Protein AF-0000000086639470 (afdb_homodimer)

Secondary structure (DSSP, 8-state):
----------------------------------TT-S------HHHHHHHHHHHHHHHH----HHHHHH--SHHHHHHHHHHHHHS--S--TTTHHHHHHHHHHHHHHHHT-SSGGGSHHHHHHHHHHHHHHHHHHHHHHHHHHHHHHHHHHHHHHHT--EEEEE-----S----TTS----EEEEE-HHHHHHHHHHHHHHHHH--TT-GGGSHHHHHHHHHHHHHHHHHS---TT--HHHHS-TTSTTS--HHHHHHHHHHHHHHHHHHHH-/----------------------------------TT-S------HHHHHHHHHHHHHHHH----HHHHHH--SHHHHHHHHHHHHHS--S--TTTHHHHHHHHHHHHHHHHT-SSGGGSHHHHHHHHHHHHHHHHHHHHHHHHHHHHHHHHHHHHHHHT--EEEEEP----S----TTS----EEEEE-HHHHHHHHHHHHHHHHH--TT-GGGSHHHHHHHHHHHHHHHHHS---TT--HHHHS-TTSTTS--HHHHHHHHHHHHHHHHHHHH-

Nearest PDB structures (foldseek):
  8ii8-assembly1_A  TM=3.209E-01  e=5.854E-01  Pleurotus salmoneostramineus
  6xr2-assembly2_E  TM=2.279E-01  e=2.653E+00  synthetic construct
  8ii8-assembly1_A  TM=3.207E-01  e=3.073E-01  Pleurotus salmoneostramineus
  7fil-assembly1_A  TM=3.305E-01  e=1.904E+00  Xenopus laevis
  6xr2-assembly2_E  TM=2.281E-01  e=1.635E+00  synthetic construct

Radius of gyration: 34.67 Å; Cα contacts (8 Å, |Δi|>4): 548; chains: 2; bounding box: 100×142×97 Å

Sequence (550 aa):
MLSPTASNKSSATVRARASCEPCNSRAVGESEYSLHGASDATIPPYLADFESYMQAQTQSDILTQTDINHSCACLSILYLLLNRLGVRSELVVPNDLAILRNTFERAKDVLDCPKCPLRFASVLQNATILGTLCVCISESYVRFIKAVDAKTLEAADKGAKLKVALNPLHGDSHSDPVNETLSVPIEVSSEQWKSLMYNAVKSEIFGVEGCRDKSFISFIERLEDRQKRWHTLPTAPDCPSTYQSACSSSDELPLCLTITKAARKVLDPIVSTLDMLSPTASNKSSATVRARASCEPCNSRAVGESEYSLHGASDATIPPYLADFESYMQAQTQSDILTQTDINHSCACLSILYLLLNRLGVRSELVVPNDLAILRNTFERAKDVLDCPKCPLRFASVLQNATILGTLCVCISESYVRFIKAVDAKTLEAADKGAKLKVALNPLHGDSHSDPVNETLSVPIEVSSEQWKSLMYNAVKSEIFGVEGCRDKSFISFIERLEDRQKRWHTLPTAPDCPSTYQSACSSSDELPLCLTITKAARKVLDPIVSTLD

pLDDT: mean 72.41, std 25.99, range [17.73, 98.19]

Foldseek 3Di:
DDDDDPDDDDDPDDDPPPPPPDPPPPPPPPPPPPPPPPDDPPPPPVVVVCVVVVVVVVPPDPDDPVNVVLDDCLLVLLVVLVVVLVVDPDDDPPVCLVSLLVSLVSLVCLLPDPRQLQADVSVVSSLLSVLVSLLSSLLVLVRNLVVLVVVLVVCVVVVHWDKDWDFDPPDPDPDDPPPPSRGDIDTDHSVVSSLVRLVSSVCQAQNDPPGRCSHSVVSLVSSVVVVLVCQVPRNHPPDDPVSVPHVPVVPDDDPSVVSSVSSVVSNVVCVVVSD/DDDDDDDPPPCPPDDPPPPPPDPPPPPPPPPPPPPPPPDCPPPPPVVVVCVVVVVVVVPPDPDDPVNVVLDDCLLVLLVVLVVVLVVDPDDDPPVCLVSLLVSLVSNVCLLPDPRQLQADVSVVSSLQSVLVSLLSSLLVLVRNLVVLVVVLVVCVVVVHWDKDWDFDPPDPDPDDPPPPSRGDIDTDHSVVSSLVSLVSSVCQAQNDPPGRCSHSVVSLVSSVVVVLVCQVPRNHPPDDPVSVPGVPVVPDDDPSVVSSVSSVVSNVVCVVVSD

Structure (mmCIF, N/CA/C/O backbone):
data_AF-0000000086639470-model_v1
#
loop_
_entity.id
_entity.type
_entity.pdbx_description
1 polymer 'Uncharacterized protein'
#
loop_
_atom_site.group_PDB
_atom_site.id
_atom_site.type_symbol
_atom_site.label_atom_id
_atom_site.label_alt_id
_atom_site.label_comp_id
_atom_site.label_asym_id
_atom_site.label_entity_id
_atom_site.label_seq_id
_atom_site.pdbx_PDB_ins_code
_atom_site.Cartn_x
_atom_site.Cartn_y
_atom_site.Cartn_z
_atom_site.occupancy
_atom_site.B_iso_or_equiv
_atom_site.auth_seq_id
_atom_site.auth_comp_id
_atom_site.auth_asym_id
_atom_site.auth_atom_id
_atom_site.pdbx_PDB_model_num
ATOM 1 N N . MET A 1 1 ? -27.828 -102.5 34.406 1 19.02 1 MET A N 1
ATOM 2 C CA . MET A 1 1 ? -28.141 -102.438 35.844 1 19.02 1 MET A CA 1
ATOM 3 C C . MET A 1 1 ? -28.484 -101 36.25 1 19.02 1 MET A C 1
ATOM 5 O O . MET A 1 1 ? -28.172 -100.062 35.531 1 19.02 1 MET A O 1
ATOM 9 N N . LEU A 1 2 ? -28.141 -100.5 37.5 1 18.84 2 LEU A N 1
ATOM 10 C CA . LEU A 1 2 ? -28.844 -99.688 38.5 1 18.84 2 LEU A CA 1
ATOM 11 C C . LEU A 1 2 ? -28.656 -98.25 38.281 1 18.84 2 LEU A C 1
ATOM 13 O O . LEU A 1 2 ? -29.625 -97.438 38.219 1 18.84 2 LEU A O 1
ATOM 17 N N . SER A 1 3 ? -27.703 -97.438 39.031 1 18.77 3 SER A N 1
ATOM 18 C CA . SER A 1 3 ? -28.031 -96.688 40.219 1 18.77 3 SER A CA 1
ATOM 19 C C . SER A 1 3 ? -28.078 -95.188 39.906 1 18.77 3 SER A C 1
ATOM 21 O O . SER A 1 3 ? -27.828 -94.75 38.781 1 18.77 3 SER A O 1
ATOM 23 N N . PRO A 1 4 ? -27.25 -94.25 40.688 1 20.06 4 PRO A N 1
ATOM 24 C CA . PRO A 1 4 ? -27.609 -93.25 41.688 1 20.06 4 PRO A CA 1
ATOM 25 C C . PRO A 1 4 ? -27.703 -91.812 41.094 1 20.06 4 PRO A C 1
ATOM 27 O O . PRO A 1 4 ? -27.281 -91.625 39.938 1 20.06 4 PRO A O 1
ATOM 30 N N . THR A 1 5 ? -27.266 -90.688 41.969 1 20.83 5 THR A N 1
ATOM 31 C CA . THR A 1 5 ? -27.719 -89.562 42.781 1 20.83 5 THR A CA 1
ATOM 32 C C . THR A 1 5 ? -27.219 -88.25 42.188 1 20.83 5 THR A C 1
ATOM 34 O O . THR A 1 5 ? -26.016 -87.938 42.188 1 20.83 5 THR A O 1
ATOM 37 N N . ALA A 1 6 ? -27.703 -87.5 41.156 1 25.39 6 ALA A N 1
ATOM 38 C CA . ALA A 1 6 ? -27.234 -86.375 40.312 1 25.39 6 ALA A CA 1
ATOM 39 C C . ALA A 1 6 ? -27.312 -85.062 41.062 1 25.39 6 ALA A C 1
ATOM 41 O O . ALA A 1 6 ? -28.391 -84.5 41.156 1 25.39 6 ALA A O 1
ATOM 42 N N . SER A 1 7 ? -26.469 -84.875 42.188 1 19.2 7 SER A N 1
ATOM 43 C CA . SER A 1 7 ? -26.656 -83.875 43.25 1 19.2 7 SER A CA 1
ATOM 44 C C . SER A 1 7 ? -26.688 -82.5 42.688 1 19.2 7 SER A C 1
ATOM 46 O O . SER A 1 7 ? -26.328 -82.25 41.531 1 19.2 7 SER A O 1
ATOM 48 N N . ASN A 1 8 ? -26.234 -81.312 43.531 1 18.75 8 ASN A N 1
ATOM 49 C CA . ASN A 1 8 ? -26.75 -80.25 44.312 1 18.75 8 ASN A CA 1
ATOM 50 C C . ASN A 1 8 ? -26.266 -78.875 43.781 1 18.75 8 ASN A C 1
ATOM 52 O O . ASN A 1 8 ? -26.578 -77.812 44.375 1 18.75 8 ASN A O 1
ATOM 56 N N . LYS A 1 9 ? -25.344 -78.625 42.812 1 21.75 9 LYS A N 1
ATOM 57 C CA . LYS A 1 9 ? -24.359 -77.562 43.094 1 21.75 9 LYS A CA 1
ATOM 58 C C . LYS A 1 9 ? -24.953 -76.188 42.969 1 21.75 9 LYS A C 1
ATOM 60 O O . LYS A 1 9 ? -25.406 -75.812 41.875 1 21.75 9 LYS A O 1
ATOM 65 N N . SER A 1 10 ? -25.406 -75.438 44.062 1 19.67 10 SER A N 1
ATOM 66 C CA . SER A 1 10 ? -26.281 -74.312 44.406 1 19.67 10 SER A CA 1
ATOM 67 C C . SER A 1 10 ? -25.703 -73 43.906 1 19.67 10 SER A C 1
ATOM 69 O O . SER A 1 10 ? -26.422 -72.188 43.312 1 19.67 10 SER A O 1
ATOM 71 N N . SER A 1 11 ? -24.516 -72.375 44.438 1 19.47 11 SER A N 1
ATOM 72 C CA . SER A 1 11 ? -24.547 -71.125 45.219 1 19.47 11 SER A CA 1
ATOM 73 C C . SER A 1 11 ? -24.375 -69.938 44.375 1 19.47 11 SER A C 1
ATOM 75 O O . SER A 1 11 ? -23.312 -69.688 43.75 1 19.47 11 SER A O 1
ATOM 77 N N . ALA A 1 12 ? -25.312 -69.188 43.688 1 23.19 12 ALA A N 1
ATOM 78 C CA . ALA A 1 12 ? -25.297 -68.125 42.688 1 23.19 12 ALA A CA 1
ATOM 79 C C . ALA A 1 12 ? -24.969 -66.812 43.312 1 23.19 12 ALA A C 1
ATOM 81 O O . ALA A 1 12 ? -25.766 -65.875 43.219 1 23.19 12 ALA A O 1
ATOM 82 N N . THR A 1 13 ? -23.922 -66.75 44.344 1 20.25 13 THR A N 1
ATOM 83 C CA . THR A 1 13 ? -23.844 -65.625 45.25 1 20.25 13 THR A CA 1
ATOM 84 C C . THR A 1 13 ? -23.828 -64.312 44.469 1 20.25 13 THR A C 1
ATOM 86 O O . THR A 1 13 ? -23.453 -64.312 43.281 1 20.25 13 THR A O 1
ATOM 89 N N . VAL A 1 14 ? -23.844 -63.031 45.188 1 20.3 14 VAL A N 1
ATOM 90 C CA . VAL A 1 14 ? -24.344 -61.688 45.5 1 20.3 14 VAL A CA 1
ATOM 91 C C . VAL A 1 14 ? -23.5 -60.656 44.75 1 20.3 14 VAL A C 1
ATOM 93 O O . VAL A 1 14 ? -22.297 -60.844 44.594 1 20.3 14 VAL A O 1
ATOM 96 N N . ARG A 1 15 ? -24.172 -59.594 44.188 1 21.45 15 ARG A N 1
ATOM 97 C CA . ARG A 1 15 ? -24.109 -58.406 43.344 1 21.45 15 ARG A CA 1
ATOM 98 C C . ARG A 1 15 ? -23.172 -57.344 43.906 1 21.45 15 ARG A C 1
ATOM 100 O O . ARG A 1 15 ? -23.469 -56.75 44.938 1 21.45 15 ARG A O 1
ATOM 107 N N . ALA A 1 16 ? -21.828 -57.625 43.969 1 20.88 16 ALA A N 1
ATOM 108 C CA . ALA A 1 16 ? -20.828 -56.812 44.656 1 20.88 16 ALA A CA 1
ATOM 109 C C . ALA A 1 16 ? -20.891 -55.344 44.188 1 20.88 16 ALA A C 1
ATOM 111 O O . ALA A 1 16 ? -20.922 -55.062 42.969 1 20.88 16 ALA A O 1
ATOM 112 N N . ARG A 1 17 ? -21.484 -54.469 45.031 1 21.55 17 ARG A N 1
ATOM 113 C CA . ARG A 1 17 ? -21.703 -53.031 45.062 1 21.55 17 ARG A CA 1
ATOM 114 C C . ARG A 1 17 ? -20.391 -52.281 44.875 1 21.55 17 ARG A C 1
ATOM 116 O O . ARG A 1 17 ? -19.5 -52.312 45.719 1 21.55 17 ARG A O 1
ATOM 123 N N . ALA A 1 18 ? -19.797 -52.219 43.625 1 21.33 18 ALA A N 1
ATOM 124 C CA . ALA A 1 18 ? -18.469 -51.656 43.344 1 21.33 18 ALA A CA 1
ATOM 125 C C . ALA A 1 18 ? -18.375 -50.219 43.812 1 21.33 18 ALA A C 1
ATOM 127 O O . ALA A 1 18 ? -19.219 -49.375 43.438 1 21.33 18 ALA A O 1
ATOM 128 N N . SER A 1 19 ? -17.969 -50 45.094 1 19.73 19 SER A N 1
ATOM 129 C CA . SER A 1 19 ? -17.734 -48.75 45.812 1 19.73 19 SER A CA 1
ATOM 130 C C . SER A 1 19 ? -16.891 -47.781 45 1 19.73 19 SER A C 1
ATOM 132 O O . SER A 1 19 ? -15.805 -48.156 44.5 1 19.73 19 SER A O 1
ATOM 134 N N . CYS A 1 20 ? -17.5 -46.781 44.312 1 22.03 20 CYS A N 1
ATOM 135 C CA . CYS A 1 20 ? -17.016 -45.719 43.438 1 22.03 20 CYS A CA 1
ATOM 136 C C . CYS A 1 20 ? -16 -44.844 44.156 1 22.03 20 CYS A C 1
ATOM 138 O O . CYS A 1 20 ? -16.359 -44.094 45.094 1 22.03 20 CYS A O 1
ATOM 140 N N . GLU A 1 21 ? -14.883 -45.438 44.625 1 22.52 21 GLU A N 1
ATOM 141 C CA . GLU A 1 21 ? -13.961 -44.625 45.406 1 22.52 21 GLU A CA 1
ATOM 142 C C . GLU A 1 21 ? -13.688 -43.281 44.719 1 22.52 21 GLU A C 1
ATOM 144 O O . GLU A 1 21 ? -13.664 -43.188 43.5 1 22.52 21 GLU A O 1
ATOM 149 N N . PRO A 1 22 ? -13.844 -42.188 45.531 1 22.33 22 PRO A N 1
ATOM 150 C CA . PRO A 1 22 ? -13.758 -40.75 45.188 1 22.33 22 PRO A CA 1
ATOM 151 C C . PRO A 1 22 ? -12.445 -40.406 44.5 1 22.33 22 PRO A C 1
ATOM 153 O O . PRO A 1 22 ? -11.391 -40.969 44.812 1 22.33 22 PRO A O 1
ATOM 156 N N . CYS A 1 23 ? -12.43 -40.188 43.188 1 22.45 23 CYS A N 1
ATOM 157 C CA . CYS A 1 23 ? -11.344 -39.844 42.281 1 22.45 23 CYS A CA 1
ATOM 158 C C . CYS A 1 23 ? -10.5 -38.719 42.875 1 22.45 23 CYS A C 1
ATOM 160 O O . CYS A 1 23 ? -11.023 -37.656 43.219 1 22.45 23 CYS A O 1
ATOM 162 N N . ASN A 1 24 ? -9.547 -39.062 43.75 1 20.55 24 ASN A N 1
ATOM 163 C CA . ASN A 1 24 ? -8.586 -38.156 44.344 1 20.55 24 ASN A CA 1
ATOM 164 C C . ASN A 1 24 ? -8.109 -37.094 43.375 1 20.55 24 ASN A C 1
ATOM 166 O O . ASN A 1 24 ? -7.824 -37.406 42.219 1 20.55 24 ASN A O 1
ATOM 170 N N . SER A 1 25 ? -8.492 -35.875 43.656 1 23.14 25 SER A N 1
ATOM 171 C CA . SER A 1 25 ? -8.172 -34.594 43.031 1 23.14 25 SER A CA 1
ATOM 172 C C . SER A 1 25 ? -6.672 -34.438 42.844 1 23.14 25 SER A C 1
ATOM 174 O O . SER A 1 25 ? -5.934 -34.219 43.781 1 23.14 25 SER A O 1
ATOM 176 N N . ARG A 1 26 ? -6.062 -35.344 42.094 1 23.17 26 ARG A N 1
ATOM 177 C CA . ARG A 1 26 ? -4.633 -35.156 41.875 1 23.17 26 ARG A CA 1
ATOM 178 C C . ARG A 1 26 ? -4.32 -33.688 41.594 1 23.17 26 ARG A C 1
ATOM 180 O O . ARG A 1 26 ? -4.969 -33.062 40.781 1 23.17 26 ARG A O 1
ATOM 187 N N . ALA A 1 27 ? -3.797 -33.094 42.625 1 23.27 27 ALA A N 1
ATOM 188 C CA . ALA A 1 27 ? -3.232 -31.734 42.625 1 23.27 27 ALA A CA 1
ATOM 189 C C . ALA A 1 27 ? -2.387 -31.516 41.375 1 23.27 27 ALA A C 1
ATOM 191 O O . ALA A 1 27 ? -1.388 -32.188 41.156 1 23.27 27 ALA A O 1
ATOM 192 N N . VAL A 1 28 ? -3.031 -31.281 40.25 1 26.97 28 VAL A N 1
ATOM 193 C CA . VAL A 1 28 ? -2.32 -30.875 39.062 1 26.97 28 VAL A CA 1
ATOM 194 C C . VAL A 1 28 ? -1.25 -29.844 39.406 1 26.97 28 VAL A C 1
ATOM 196 O O . VAL A 1 28 ? -1.562 -28.766 39.906 1 26.97 28 VAL A O 1
ATOM 199 N N . GLY A 1 29 ? -0.148 -30.391 39.938 1 22.61 29 GLY A N 1
ATOM 200 C CA . GLY A 1 29 ? 0.995 -29.531 40.188 1 22.61 29 GLY A CA 1
ATOM 201 C C . GLY A 1 29 ? 1.18 -28.469 39.094 1 22.61 29 GLY A C 1
ATOM 202 O O . GLY A 1 29 ? 0.869 -28.719 37.938 1 22.61 29 GLY A O 1
ATOM 203 N N . GLU A 1 30 ? 1.097 -27.266 39.531 1 27.47 30 GLU A N 1
ATOM 204 C CA . GLU A 1 30 ? 1.375 -26.016 38.812 1 27.47 30 GLU A CA 1
ATOM 205 C C . GLU A 1 30 ? 2.709 -26.094 38.062 1 27.47 30 GLU A C 1
ATOM 207 O O . GLU A 1 30 ? 3.771 -26.062 38.688 1 27.47 30 GLU A O 1
ATOM 212 N N . SER A 1 31 ? 2.83 -27.219 37.219 1 25.77 31 SER A N 1
ATOM 213 C CA . SER A 1 31 ? 4.074 -27.094 36.469 1 25.77 31 SER A CA 1
ATOM 214 C C . SER A 1 31 ? 4.254 -25.672 35.906 1 25.77 31 SER A C 1
ATOM 216 O O . SER A 1 31 ? 3.361 -25.156 35.25 1 25.77 31 SER A O 1
ATOM 218 N N . GLU A 1 32 ? 4.934 -24.938 36.688 1 27.36 32 GLU A N 1
ATOM 219 C CA . GLU A 1 32 ? 5.52 -23.703 36.156 1 27.36 32 GLU A CA 1
ATOM 220 C C . GLU A 1 32 ? 6.07 -23.891 34.75 1 27.36 32 GLU A C 1
ATOM 222 O O . GLU A 1 32 ? 7 -24.672 34.531 1 27.36 32 GLU A O 1
ATOM 227 N N . TYR A 1 33 ? 5.133 -24.109 33.75 1 25.62 33 TYR A N 1
ATOM 228 C CA . TYR A 1 33 ? 5.602 -23.938 32.375 1 25.62 33 TYR A CA 1
ATOM 229 C C . TYR A 1 33 ? 6.668 -22.844 32.281 1 25.62 33 TYR A C 1
ATOM 231 O O . TYR A 1 33 ? 6.363 -21.656 32.438 1 25.62 33 TYR A O 1
ATOM 239 N N . SER A 1 34 ? 7.758 -23.109 32.875 1 26.94 34 SER A N 1
ATOM 240 C CA . SER A 1 34 ? 8.93 -22.297 32.562 1 26.94 34 SER A CA 1
ATOM 241 C C . SER A 1 34 ? 9.055 -22.031 31.078 1 26.94 34 SER A C 1
ATOM 243 O O . SER A 1 34 ? 9.273 -22.969 30.297 1 26.94 34 SER A O 1
ATOM 245 N N . LEU A 1 35 ? 8.336 -21.078 30.562 1 27.41 35 LEU A N 1
ATOM 246 C CA . LEU A 1 35 ? 8.516 -20.359 29.297 1 27.41 35 LEU A CA 1
ATOM 247 C C . LEU A 1 35 ? 9.984 -20.328 28.891 1 27.41 35 LEU A C 1
ATOM 249 O O . LEU A 1 35 ? 10.359 -19.609 27.969 1 27.41 35 LEU A O 1
ATOM 253 N N . HIS A 1 36 ? 10.961 -20.844 29.641 1 29.03 36 HIS A N 1
ATOM 254 C CA . HIS A 1 36 ? 12.367 -20.719 29.281 1 29.03 36 HIS A CA 1
ATOM 255 C C . HIS A 1 36 ? 12.695 -21.531 28.031 1 29.03 36 HIS A C 1
ATOM 257 O O . HIS A 1 36 ? 13.742 -21.344 27.422 1 29.03 36 HIS A O 1
ATOM 263 N N . GLY A 1 37 ? 12.289 -22.781 27.938 1 28.55 37 GLY A N 1
ATOM 264 C CA . GLY A 1 37 ? 12.984 -23.734 27.094 1 28.55 37 GLY A CA 1
ATOM 265 C C . GLY A 1 37 ? 12.766 -23.484 25.609 1 28.55 37 GLY A C 1
ATOM 266 O O . GLY A 1 37 ? 13.234 -24.25 24.766 1 28.55 37 GLY A O 1
ATOM 267 N N . ALA A 1 38 ? 11.508 -23.266 25.281 1 30.38 38 ALA A N 1
ATOM 268 C CA . ALA A 1 38 ? 11.43 -23.266 23.812 1 30.38 38 ALA A CA 1
ATOM 269 C C . ALA A 1 38 ? 12.477 -22.328 23.219 1 30.38 38 ALA A C 1
ATOM 271 O O . ALA A 1 38 ? 12.516 -21.141 23.516 1 30.38 38 ALA A O 1
ATOM 272 N N . SER A 1 39 ? 13.523 -22.766 22.625 1 31.55 39 SER A N 1
ATOM 273 C CA . SER A 1 39 ? 14.758 -22.344 21.969 1 31.55 39 SER A CA 1
ATOM 274 C C . SER A 1 39 ? 14.539 -21.062 21.156 1 31.55 39 SER A C 1
ATOM 276 O O . SER A 1 39 ? 13.391 -20.672 20.906 1 31.55 39 SER A O 1
ATOM 278 N N . ASP A 1 40 ? 15.609 -20.656 20.328 1 33.44 40 ASP A N 1
ATOM 279 C CA . ASP A 1 40 ? 16.109 -19.625 19.438 1 33.44 40 ASP A CA 1
ATOM 280 C C . ASP A 1 40 ? 15.18 -19.438 18.234 1 33.44 40 ASP A C 1
ATOM 282 O O . ASP A 1 40 ? 15.508 -19.828 17.109 1 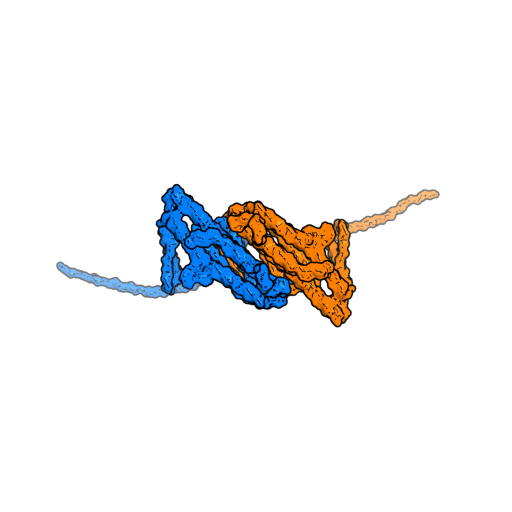33.44 40 ASP A O 1
ATOM 286 N N . ALA A 1 41 ? 14.133 -19.906 18.203 1 38.06 41 ALA A N 1
ATOM 287 C CA . ALA A 1 41 ? 13.391 -19.688 16.969 1 38.06 41 ALA A CA 1
ATOM 288 C C . ALA A 1 41 ? 13.484 -18.234 16.516 1 38.06 41 ALA A C 1
ATOM 290 O O . ALA A 1 41 ? 13.094 -17.328 17.25 1 38.06 41 ALA A O 1
ATOM 291 N N . THR A 1 42 ? 14.445 -17.812 15.688 1 42.78 42 THR A N 1
ATOM 292 C CA . THR A 1 42 ? 14.781 -16.562 15.023 1 42.78 42 THR A CA 1
ATOM 293 C C . THR A 1 42 ? 13.508 -15.828 14.586 1 42.78 42 THR A C 1
ATOM 295 O O . THR A 1 42 ? 12.711 -16.359 13.82 1 42.78 42 THR A O 1
ATOM 298 N N . ILE A 1 43 ? 12.969 -15.227 15.477 1 49.5 43 ILE A N 1
ATOM 299 C CA . ILE A 1 43 ? 11.891 -14.32 15.094 1 49.5 43 ILE A CA 1
ATOM 300 C C . ILE A 1 43 ? 12.172 -13.75 13.703 1 49.5 43 ILE A C 1
ATOM 302 O O . ILE A 1 43 ? 13.234 -13.164 13.469 1 49.5 43 ILE A O 1
ATOM 306 N N . PRO A 1 44 ? 11.32 -14.188 12.875 1 53.09 44 PRO A N 1
ATOM 307 C CA . PRO A 1 44 ? 11.609 -13.57 11.578 1 53.09 44 PRO A CA 1
ATOM 308 C C . PRO A 1 44 ? 11.828 -12.062 11.68 1 53.09 44 PRO A C 1
ATOM 310 O O . PRO A 1 44 ? 11.211 -11.398 12.516 1 53.09 44 PRO A O 1
ATOM 313 N N . PRO A 1 45 ? 12.836 -11.555 11.156 1 53.09 45 PRO A N 1
ATOM 314 C CA . PRO A 1 45 ? 13.203 -10.141 11.266 1 53.09 45 PRO A CA 1
ATOM 315 C C . PRO A 1 45 ? 12 -9.211 11.164 1 53.09 45 PRO A C 1
ATOM 317 O O . PRO A 1 45 ? 11.945 -8.188 11.859 1 53.09 45 PRO A O 1
ATOM 320 N N . TYR A 1 46 ? 11.016 -9.617 10.414 1 53.81 46 TYR A N 1
ATOM 321 C CA . TYR A 1 46 ? 9.875 -8.719 10.25 1 53.81 46 TYR A CA 1
ATOM 322 C C . TYR A 1 46 ? 9.062 -8.625 11.531 1 53.81 46 TYR A C 1
ATOM 324 O O . TYR A 1 46 ? 8.477 -7.582 11.828 1 53.81 46 TYR A O 1
ATOM 332 N N . LEU A 1 47 ? 9.023 -9.695 12.328 1 55.69 47 LEU A N 1
ATOM 333 C CA . LEU A 1 47 ? 8.273 -9.664 13.586 1 55.69 47 LEU A CA 1
ATOM 334 C C . LEU A 1 47 ? 9.078 -8.961 14.672 1 55.69 47 LEU A C 1
ATOM 336 O O . LEU A 1 47 ? 8.508 -8.234 15.492 1 55.69 47 LEU A O 1
ATOM 340 N N . ALA A 1 48 ? 10.289 -9.227 14.711 1 52.59 48 ALA A N 1
ATOM 341 C CA . ALA A 1 48 ? 11.148 -8.586 15.703 1 52.59 48 ALA A CA 1
ATOM 342 C C . ALA A 1 48 ? 11.125 -7.066 15.547 1 52.59 48 ALA A C 1
ATOM 344 O O . ALA A 1 48 ? 11.07 -6.34 16.547 1 52.59 48 ALA A O 1
ATOM 345 N N . ASP A 1 49 ? 11.156 -6.691 14.383 1 51.47 49 ASP A N 1
ATOM 346 C CA . ASP A 1 49 ? 11.141 -5.262 14.094 1 51.47 49 ASP A CA 1
ATOM 347 C C . ASP A 1 49 ? 9.781 -4.648 14.414 1 51.47 49 ASP A C 1
ATOM 349 O O . ASP A 1 49 ? 9.703 -3.549 14.969 1 51.47 49 ASP A O 1
ATOM 353 N N . PHE A 1 50 ? 8.789 -5.441 14.203 1 54.69 50 PHE A N 1
ATOM 354 C CA . PHE A 1 50 ? 7.449 -4.961 14.531 1 54.69 50 PHE A CA 1
ATOM 355 C C . PHE A 1 50 ? 7.309 -4.734 16.031 1 54.69 50 PHE A C 1
ATOM 357 O O . PHE A 1 50 ? 6.789 -3.703 16.453 1 54.69 50 PHE A O 1
ATOM 364 N N . GLU A 1 51 ? 7.742 -5.727 16.781 1 52.19 51 GLU A N 1
ATOM 365 C CA . GLU A 1 51 ? 7.652 -5.605 18.234 1 52.19 51 GLU A CA 1
ATOM 366 C C . GLU A 1 51 ? 8.461 -4.41 18.734 1 52.19 51 GLU A C 1
ATOM 368 O O . GLU A 1 51 ? 8 -3.664 19.609 1 52.19 51 GLU A O 1
ATOM 373 N N . SER A 1 52 ? 9.555 -4.273 18.281 1 51.53 52 SER A N 1
ATOM 374 C CA . SER A 1 52 ? 10.406 -3.164 18.688 1 51.53 52 SER A CA 1
ATOM 375 C C . SER A 1 52 ? 9.812 -1.821 18.297 1 51.53 52 SER A C 1
ATOM 377 O O . SER A 1 52 ? 9.812 -0.873 19.078 1 51.53 52 SER A O 1
ATOM 379 N N . TYR A 1 53 ? 9.383 -1.86 17.156 1 49.66 53 TYR A N 1
ATOM 380 C CA . TYR A 1 53 ? 8.828 -0.607 16.656 1 49.66 53 TYR A CA 1
ATOM 381 C C . TYR A 1 53 ? 7.492 -0.299 17.312 1 49.66 53 TYR A C 1
ATOM 383 O O . TYR A 1 53 ? 7.207 0.855 17.656 1 49.66 53 TYR A O 1
ATOM 391 N N . MET A 1 54 ? 6.68 -1.374 17.406 1 52.75 54 MET A N 1
ATOM 392 C CA . MET A 1 54 ? 5.422 -1.173 18.125 1 52.75 54 MET A CA 1
ATOM 393 C C . MET A 1 54 ? 5.672 -0.607 19.516 1 52.75 54 MET A C 1
ATOM 395 O O . MET A 1 54 ? 4.93 0.257 19.984 1 52.75 54 MET A O 1
ATOM 399 N N . GLN A 1 55 ? 6.59 -1.071 20.141 1 48.94 55 GLN A N 1
ATOM 400 C CA . GLN A 1 55 ? 6.934 -0.557 21.453 1 48.94 55 GLN A CA 1
ATOM 401 C C . GLN A 1 55 ? 7.328 0.915 21.391 1 48.94 55 GLN A C 1
ATOM 403 O O . GLN A 1 55 ? 6.965 1.703 22.266 1 48.94 55 GLN A O 1
ATOM 408 N N . ALA A 1 56 ? 8.008 1.287 20.453 1 47.78 56 ALA A N 1
ATOM 409 C CA . ALA A 1 56 ? 8.469 2.666 20.312 1 47.78 56 ALA A CA 1
ATOM 410 C C . ALA A 1 56 ? 7.312 3.6 19.953 1 47.78 56 ALA A C 1
ATOM 412 O O . ALA A 1 56 ? 7.273 4.746 20.406 1 47.78 56 ALA A O 1
ATOM 413 N N . GLN A 1 57 ? 6.449 3.143 19.078 1 49.97 57 GLN A N 1
ATOM 414 C CA . GLN A 1 57 ? 5.309 3.965 18.672 1 49.97 57 GLN A CA 1
ATOM 415 C C . GLN A 1 57 ? 4.355 4.184 19.844 1 49.97 57 GLN A C 1
ATOM 417 O O . GLN A 1 57 ? 3.734 5.242 19.953 1 49.97 57 GLN A O 1
ATOM 422 N N . THR A 1 58 ? 4.031 3.135 20.625 1 46.38 58 THR A N 1
ATOM 423 C CA . THR A 1 58 ? 3.098 3.252 21.75 1 46.38 58 THR A CA 1
ATOM 424 C C . THR A 1 58 ? 3.502 4.398 22.672 1 46.38 58 THR A C 1
ATOM 426 O O . THR A 1 58 ? 2.645 5.039 23.281 1 46.38 58 THR A O 1
ATOM 429 N N . GLN A 1 59 ? 4.652 4.578 22.922 1 43.12 59 GLN A N 1
ATOM 430 C CA . GLN A 1 59 ? 4.961 5.574 23.938 1 43.12 59 GLN A CA 1
ATOM 431 C C . GLN A 1 59 ? 4.539 6.969 23.5 1 43.12 59 GLN A C 1
ATOM 433 O O . GLN A 1 59 ? 4.098 7.781 24.312 1 43.12 59 GLN A O 1
ATOM 438 N N . SER A 1 60 ? 4.828 7.332 22.359 1 45.81 60 SER A N 1
ATOM 439 C CA . SER A 1 60 ? 4.711 8.758 22.078 1 45.81 60 SER A CA 1
ATOM 440 C C . SER A 1 60 ? 3.324 9.102 21.531 1 45.81 60 SER A C 1
ATOM 442 O O . SER A 1 60 ? 2.928 10.266 21.531 1 45.81 60 SER A O 1
ATOM 444 N N . ASP A 1 61 ? 2.672 8.148 20.797 1 52.62 61 ASP A N 1
ATOM 445 C CA . ASP A 1 61 ? 1.489 8.664 20.094 1 52.62 61 ASP A CA 1
ATOM 446 C C . ASP A 1 61 ? 0.232 8.453 20.938 1 52.62 61 ASP A C 1
ATOM 448 O O . ASP A 1 61 ? -0.219 7.324 21.125 1 52.62 61 ASP A O 1
ATOM 452 N N . ILE A 1 62 ? -0.031 9.219 21.875 1 52.66 62 ILE A N 1
ATOM 453 C CA . ILE A 1 62 ? -1.281 9.242 22.625 1 52.66 62 ILE A CA 1
ATOM 454 C C . ILE A 1 62 ? -2.461 9.328 21.672 1 52.66 62 ILE A C 1
ATOM 456 O O . ILE A 1 62 ? -2.645 10.336 20.984 1 52.66 62 ILE A O 1
ATOM 460 N N . LEU A 1 63 ? -2.982 8.188 21.391 1 61.69 63 LEU A N 1
ATOM 461 C CA . LEU A 1 63 ? -4.184 8.172 20.562 1 61.69 63 LEU A CA 1
ATOM 462 C C . LEU A 1 63 ? -5.387 8.703 21.328 1 61.69 63 LEU A C 1
ATOM 464 O O . LEU A 1 63 ? -5.559 8.383 22.516 1 61.69 63 LEU A O 1
ATOM 468 N N . THR A 1 64 ? -5.992 9.672 20.734 1 64.12 64 THR A N 1
ATOM 469 C CA . THR A 1 64 ? -7.23 10.188 21.312 1 64.12 64 THR A CA 1
ATOM 470 C C . THR A 1 64 ? -8.359 9.164 21.172 1 64.12 64 THR A C 1
ATOM 472 O O . THR A 1 64 ? -8.211 8.164 20.469 1 64.12 64 THR A O 1
ATOM 475 N N . GLN A 1 65 ? -9.406 9.344 21.984 1 64.38 65 GLN A N 1
ATOM 476 C CA . GLN A 1 65 ? -10.602 8.516 21.875 1 64.38 65 GLN A CA 1
ATOM 477 C C . GLN A 1 65 ? -11.172 8.547 20.469 1 64.38 65 GLN A C 1
ATOM 479 O O . GLN A 1 65 ? -11.68 7.539 19.969 1 64.38 65 GLN A O 1
ATOM 484 N N . THR A 1 66 ? -11.07 9.617 19.781 1 65.44 66 THR A N 1
ATOM 485 C CA . THR A 1 66 ? -11.539 9.758 18.406 1 65.44 66 THR A CA 1
ATOM 486 C C . THR A 1 66 ? -10.719 8.883 17.469 1 65.44 66 THR A C 1
ATOM 488 O O . THR A 1 66 ? -11.266 8.234 16.578 1 65.44 66 THR A O 1
ATOM 491 N N . ASP A 1 67 ? -9.461 8.828 17.781 1 67.38 67 ASP A N 1
ATOM 492 C CA . ASP A 1 67 ? -8.57 8 16.984 1 67.38 67 ASP A CA 1
ATOM 493 C C . ASP A 1 67 ? -8.938 6.523 17.109 1 67.38 67 ASP A C 1
ATOM 495 O O . ASP A 1 67 ? -8.984 5.801 16.109 1 67.38 67 ASP A O 1
ATOM 499 N N . ILE A 1 68 ? -9.297 6.246 18.281 1 66.25 68 ILE A N 1
ATOM 500 C CA . ILE A 1 68 ? -9.633 4.852 18.562 1 66.25 68 ILE A CA 1
ATOM 501 C C . ILE A 1 68 ? -10.961 4.5 17.891 1 66.25 68 ILE A C 1
ATOM 503 O O . ILE A 1 68 ? -11.109 3.424 17.312 1 66.25 68 ILE A O 1
ATOM 507 N N . ASN A 1 69 ? -11.859 5.441 17.891 1 65.38 69 ASN A N 1
ATOM 508 C CA . ASN A 1 69 ? -13.18 5.207 17.328 1 65.38 69 ASN A CA 1
ATOM 509 C C . ASN A 1 69 ? -13.125 5.07 15.812 1 65.38 69 ASN A C 1
ATOM 511 O O . ASN A 1 69 ? -13.938 4.348 15.227 1 65.38 69 ASN A O 1
ATOM 515 N N . HIS A 1 70 ? -12.172 5.613 15.258 1 70.06 70 HIS A N 1
ATOM 516 C CA . HIS A 1 70 ? -12.102 5.625 13.805 1 70.06 70 HIS A CA 1
ATOM 517 C C . HIS A 1 70 ? -11.148 4.555 13.289 1 70.06 70 HIS A C 1
ATOM 519 O O . HIS A 1 70 ? -11.031 4.355 12.078 1 70.06 70 HIS A O 1
ATOM 525 N N . SER A 1 71 ? -10.68 3.926 14.273 1 77.31 71 SER A N 1
ATOM 526 C CA . SER A 1 71 ? -9.695 2.928 13.867 1 77.31 71 SER A CA 1
ATOM 527 C C . SER A 1 71 ? -10.367 1.602 13.523 1 77.31 71 SER A C 1
ATOM 529 O O . SER A 1 71 ? -11.461 1.309 14 1 77.31 71 SER A O 1
ATOM 531 N N . CYS A 1 72 ? -9.984 0.923 12.539 1 85.75 72 CYS A N 1
ATOM 532 C CA . CYS A 1 72 ? -10.414 -0.41 12.133 1 85.75 72 CYS A CA 1
ATOM 533 C C . CYS A 1 72 ? -9.227 -1.34 11.953 1 85.75 72 CYS A C 1
ATOM 535 O O . CYS A 1 72 ? -8.078 -0.932 12.148 1 85.75 72 CYS A O 1
ATOM 537 N N . ALA A 1 73 ? -9.461 -2.635 11.664 1 84.75 73 ALA A N 1
ATOM 538 C CA . ALA A 1 73 ? -8.406 -3.637 11.539 1 84.75 73 ALA A CA 1
ATOM 539 C C . ALA A 1 73 ? -7.918 -3.744 10.094 1 84.75 73 ALA A C 1
ATOM 541 O O . ALA A 1 73 ? -7.129 -4.633 9.766 1 84.75 73 ALA A O 1
ATOM 542 N N . CYS A 1 74 ? -8.352 -2.895 9.227 1 91.5 74 CYS A N 1
ATOM 543 C CA . CYS A 1 74 ? -8.133 -3.051 7.793 1 91.5 74 CYS A CA 1
ATOM 544 C C . CYS A 1 74 ? -6.645 -3.014 7.461 1 91.5 74 CYS A C 1
ATOM 546 O O . CYS A 1 74 ? -6.152 -3.852 6.703 1 91.5 74 CYS A O 1
ATOM 548 N N . LEU A 1 75 ? -5.934 -2.051 8.016 1 90.75 75 LEU A N 1
ATOM 549 C CA . LEU A 1 75 ? -4.516 -1.923 7.695 1 90.75 75 LEU A CA 1
ATOM 550 C C . LEU A 1 75 ? -3.74 -3.154 8.156 1 90.75 75 LEU A C 1
ATOM 552 O O . LEU A 1 75 ? -2.877 -3.654 7.434 1 90.75 75 LEU A O 1
ATOM 556 N N . SER A 1 76 ? -4.039 -3.66 9.328 1 85.81 76 SER A N 1
ATOM 557 C CA . SER A 1 76 ? -3.363 -4.844 9.852 1 85.81 76 SER A CA 1
ATOM 558 C C . SER A 1 76 ? -3.66 -6.07 8.992 1 85.81 76 SER A C 1
ATOM 560 O O . SER A 1 76 ? -2.768 -6.879 8.727 1 85.81 76 SER A O 1
ATOM 562 N N . ILE A 1 77 ? -4.879 -6.277 8.586 1 88.88 77 ILE A N 1
ATOM 563 C CA . ILE A 1 77 ? -5.266 -7.395 7.734 1 88.88 77 ILE A CA 1
ATOM 564 C C . ILE A 1 77 ? -4.504 -7.324 6.414 1 88.88 77 ILE A C 1
ATOM 566 O O . ILE A 1 77 ? -3.945 -8.328 5.957 1 88.88 77 ILE A O 1
ATOM 570 N N . LEU A 1 78 ? -4.496 -6.141 5.855 1 93.44 78 LEU A N 1
ATOM 571 C CA . LEU A 1 78 ? -3.811 -5.957 4.578 1 93.44 78 LEU A CA 1
ATOM 572 C C . LEU A 1 78 ? -2.322 -6.254 4.719 1 93.44 78 LEU A C 1
ATOM 574 O O . LEU A 1 78 ? -1.72 -6.863 3.828 1 93.44 78 LEU A O 1
ATOM 578 N N . TYR A 1 79 ? -1.768 -5.84 5.816 1 88.38 79 TYR A N 1
ATOM 579 C CA . TYR A 1 79 ? -0.372 -6.156 6.102 1 88.38 79 TYR A CA 1
ATOM 580 C C . TYR A 1 79 ? -0.142 -7.66 6.102 1 88.38 79 TYR A C 1
ATOM 582 O O . TYR A 1 79 ? 0.795 -8.156 5.469 1 88.38 79 TYR A O 1
ATOM 590 N N . LEU A 1 80 ? -0.907 -8.352 6.703 1 86.38 80 LEU A N 1
ATOM 591 C CA . LEU A 1 80 ? -0.762 -9.805 6.812 1 86.38 80 LEU A CA 1
ATOM 592 C C . LEU A 1 80 ? -0.92 -10.469 5.453 1 86.38 80 LEU A C 1
ATOM 594 O O . LEU A 1 80 ? -0.157 -11.375 5.105 1 86.38 80 LEU A O 1
ATOM 598 N N . LEU A 1 81 ? -1.905 -10.047 4.742 1 90.75 81 LEU A N 1
ATOM 599 C CA . LEU A 1 81 ? -2.168 -10.633 3.434 1 90.75 81 LEU A CA 1
ATOM 600 C C . LEU A 1 81 ? -1.007 -10.375 2.48 1 90.75 81 LEU A C 1
ATOM 602 O O . LEU A 1 81 ? -0.576 -11.281 1.763 1 90.75 81 LEU A O 1
ATOM 606 N N . LEU A 1 82 ? -0.465 -9.133 2.486 1 92.56 82 LEU A N 1
ATOM 607 C CA . LEU A 1 82 ? 0.669 -8.805 1.631 1 92.56 82 LEU A CA 1
ATOM 608 C C . LEU A 1 82 ? 1.913 -9.578 2.049 1 92.56 82 LEU A C 1
ATOM 610 O O . LEU A 1 82 ? 2.672 -10.047 1.199 1 92.56 82 LEU A O 1
ATOM 614 N N . ASN A 1 83 ? 2.094 -9.68 3.305 1 86.06 83 ASN A N 1
ATOM 615 C CA . ASN A 1 83 ? 3.246 -10.414 3.818 1 86.06 83 ASN A CA 1
ATOM 616 C C . ASN A 1 83 ? 3.215 -11.875 3.383 1 86.06 83 ASN A C 1
ATOM 618 O O . ASN A 1 83 ? 4.25 -12.445 3.027 1 86.06 83 ASN A O 1
ATOM 622 N N . ARG A 1 84 ? 2.092 -12.438 3.404 1 83.12 84 ARG A N 1
ATOM 623 C CA . ARG A 1 84 ? 1.928 -13.828 2.994 1 83.12 84 ARG A CA 1
ATOM 624 C C . ARG A 1 84 ? 2.305 -14.016 1.528 1 83.12 84 ARG A C 1
ATOM 626 O O . ARG A 1 84 ? 2.943 -15.008 1.168 1 83.12 84 ARG A O 1
ATOM 633 N N . LEU A 1 85 ? 1.974 -13.117 0.686 1 85.38 85 LEU A N 1
ATOM 634 C CA . LEU A 1 85 ? 2.262 -13.219 -0.742 1 85.38 85 LEU A CA 1
ATOM 635 C C . LEU A 1 85 ? 3.709 -12.836 -1.032 1 85.38 85 LEU A C 1
ATOM 637 O O . LEU A 1 85 ? 4.328 -13.383 -1.949 1 85.38 85 LEU A O 1
ATOM 641 N N . GLY A 1 86 ? 4.25 -11.867 -0.315 1 77.12 86 GLY A N 1
ATOM 642 C CA . GLY A 1 86 ? 5.59 -11.352 -0.562 1 77.12 86 GLY A CA 1
ATOM 643 C C . GLY A 1 86 ? 6.684 -12.336 -0.191 1 77.12 86 GLY A C 1
ATOM 644 O O . GLY A 1 86 ? 7.742 -12.359 -0.819 1 77.12 86 GLY A O 1
ATOM 645 N N . VAL A 1 87 ? 6.43 -13.102 0.745 1 61.94 87 VAL A N 1
ATOM 646 C CA . VAL A 1 87 ? 7.484 -13.969 1.262 1 61.94 87 VAL A CA 1
ATOM 647 C C . VAL A 1 87 ? 7.539 -15.258 0.45 1 61.94 87 VAL A C 1
ATOM 649 O O . VAL A 1 87 ? 8.539 -15.977 0.48 1 61.94 87 VAL A O 1
ATOM 652 N N . ARG A 1 88 ? 6.566 -15.531 -0.284 1 64.81 88 ARG A N 1
ATOM 653 C CA . ARG A 1 88 ? 6.535 -16.797 -1.007 1 64.81 88 ARG A CA 1
ATOM 654 C C . ARG A 1 88 ? 7.246 -16.688 -2.352 1 64.81 88 ARG A C 1
ATOM 656 O O . ARG A 1 88 ? 6.691 -16.125 -3.305 1 64.81 88 ARG A O 1
ATOM 663 N N . SER A 1 89 ? 8.445 -17.188 -2.361 1 62.28 89 SER A N 1
ATOM 664 C CA . SER A 1 89 ? 9.266 -17.109 -3.562 1 62.28 89 SER A CA 1
ATOM 665 C C . SER A 1 89 ? 8.852 -18.156 -4.586 1 62.28 89 SER A C 1
ATOM 667 O O . SER A 1 89 ? 8.914 -17.922 -5.793 1 62.28 89 SER A O 1
ATOM 669 N N . GLU A 1 90 ? 8.391 -19.281 -4.047 1 67.38 90 GLU A N 1
ATOM 670 C CA . GLU A 1 90 ? 7.996 -20.344 -4.977 1 67.38 90 GLU A CA 1
ATOM 671 C C . GLU A 1 90 ? 6.566 -20.797 -4.715 1 67.38 90 GLU A C 1
ATOM 673 O O . GLU A 1 90 ? 6.156 -20.953 -3.562 1 67.38 90 GLU A O 1
ATOM 678 N N . LEU A 1 91 ? 5.812 -20.641 -5.766 1 70.94 91 LEU A N 1
ATOM 679 C CA . LEU A 1 91 ? 4.453 -21.172 -5.668 1 70.94 91 LEU A CA 1
ATOM 680 C C . LEU A 1 91 ? 4.414 -22.656 -6.031 1 70.94 91 LEU A C 1
ATOM 682 O O . LEU A 1 91 ? 5.047 -23.078 -7 1 70.94 91 LEU A O 1
ATOM 686 N N . VAL A 1 92 ? 3.932 -23.391 -5.055 1 70.81 92 VAL A N 1
ATOM 687 C CA . VAL A 1 92 ? 3.779 -24.828 -5.285 1 70.81 92 VAL A CA 1
ATOM 688 C C . VAL A 1 92 ? 2.438 -25.094 -5.957 1 70.81 92 VAL A C 1
ATOM 690 O O . VAL A 1 92 ? 1.383 -24.766 -5.414 1 70.81 92 VAL A O 1
ATOM 693 N N . VAL A 1 93 ? 2.428 -25.578 -7.172 1 74.88 93 VAL A N 1
ATOM 694 C CA . VAL A 1 93 ? 1.229 -25.938 -7.922 1 74.88 93 VAL A CA 1
ATOM 695 C C . VAL A 1 93 ? 0.765 -27.328 -7.512 1 74.88 93 VAL A C 1
ATOM 697 O O . VAL A 1 93 ? 1.569 -28.266 -7.445 1 74.88 93 VAL A O 1
ATOM 700 N N . PRO A 1 94 ? -0.518 -27.531 -7.176 1 72.75 94 PRO A N 1
ATOM 701 C CA . PRO A 1 94 ? -1.665 -26.625 -7.25 1 72.75 94 PRO A CA 1
ATOM 702 C C . PRO A 1 94 ? -2.02 -26.016 -5.898 1 72.75 94 PRO A C 1
ATOM 704 O O . PRO A 1 94 ? -2.91 -25.172 -5.82 1 72.75 94 PRO A O 1
ATOM 707 N N . ASN A 1 95 ? -1.282 -26.344 -4.898 1 72.69 95 ASN A N 1
ATOM 708 C CA . ASN A 1 95 ? -1.68 -26.094 -3.52 1 72.69 95 ASN A CA 1
ATOM 709 C C . ASN A 1 95 ? -1.78 -24.594 -3.234 1 72.69 95 ASN A C 1
ATOM 711 O O . ASN A 1 95 ? -2.643 -24.156 -2.467 1 72.69 95 ASN A O 1
ATOM 715 N N . ASP A 1 96 ? -1.042 -23.859 -4.004 1 79.25 96 ASP A N 1
ATOM 716 C CA . ASP A 1 96 ? -0.961 -22.453 -3.654 1 79.25 96 ASP A CA 1
ATOM 717 C C . ASP A 1 96 ? -2.135 -21.672 -4.242 1 79.25 96 ASP A C 1
ATOM 719 O O . ASP A 1 96 ? -2.332 -20.5 -3.92 1 79.25 96 ASP A O 1
ATOM 723 N N . LEU A 1 97 ? -2.951 -22.312 -5.039 1 85.75 97 LEU A N 1
ATOM 724 C CA . LEU A 1 97 ? -4.145 -21.641 -5.551 1 85.75 97 LEU A CA 1
ATOM 725 C C . LEU A 1 97 ? -5.105 -21.297 -4.418 1 85.75 97 LEU A C 1
ATOM 727 O O . LEU A 1 97 ? -5.766 -20.266 -4.445 1 85.75 97 LEU A O 1
ATOM 731 N N . ALA A 1 98 ? -5.164 -22.219 -3.492 1 83.69 98 ALA A N 1
ATOM 732 C CA . ALA A 1 98 ? -6.035 -22 -2.342 1 83.69 98 ALA A CA 1
ATOM 733 C C . ALA A 1 98 ? -5.582 -20.781 -1.544 1 83.69 98 ALA A C 1
ATOM 735 O O . ALA A 1 98 ? -6.41 -20.047 -0.986 1 83.69 98 ALA A O 1
ATOM 736 N N . ILE A 1 99 ? -4.301 -20.547 -1.49 1 84.5 99 ILE A N 1
ATOM 737 C CA . ILE A 1 99 ? -3.746 -19.391 -0.786 1 84.5 99 ILE A CA 1
ATOM 738 C C . ILE A 1 99 ? -4.246 -18.109 -1.434 1 84.5 99 ILE A C 1
ATOM 740 O O . ILE A 1 99 ? -4.641 -17.172 -0.738 1 84.5 99 ILE A O 1
ATOM 744 N N . LEU A 1 100 ? -4.246 -18.047 -2.738 1 90.56 100 LEU A N 1
ATOM 745 C CA . LEU A 1 100 ? -4.691 -16.859 -3.461 1 90.56 100 LEU A CA 1
ATOM 746 C C . LEU A 1 100 ? -6.18 -16.609 -3.24 1 90.56 100 LEU A C 1
ATOM 748 O O . LEU A 1 100 ? -6.59 -15.484 -2.967 1 90.56 100 LEU A O 1
ATOM 752 N N . ARG A 1 101 ? -6.961 -17.688 -3.242 1 89.69 101 ARG A N 1
ATOM 753 C CA . ARG A 1 101 ? -8.398 -17.578 -2.984 1 89.69 101 ARG A CA 1
ATOM 754 C C . ARG A 1 101 ? -8.664 -17.047 -1.577 1 89.69 101 ARG A C 1
ATOM 756 O O . ARG A 1 101 ? -9.461 -16.125 -1.393 1 89.69 101 ARG A O 1
ATOM 763 N N . ASN A 1 102 ? -7.992 -17.656 -0.65 1 86.81 102 ASN A N 1
ATOM 764 C CA . ASN A 1 102 ? -8.156 -17.234 0.739 1 86.81 102 ASN A CA 1
ATOM 765 C C . ASN A 1 102 ? -7.734 -15.781 0.946 1 86.81 102 ASN A C 1
ATOM 767 O O . ASN A 1 102 ? -8.312 -15.078 1.77 1 86.81 102 ASN A O 1
ATOM 771 N N . THR A 1 103 ? -6.758 -15.375 0.241 1 90.56 103 THR A N 1
ATOM 772 C CA . THR A 1 103 ? -6.242 -14.016 0.358 1 90.56 103 THR A CA 1
ATOM 773 C C . THR A 1 103 ? -7.312 -13 -0.03 1 90.56 103 THR A C 1
ATOM 775 O O . THR A 1 103 ? -7.629 -12.102 0.749 1 90.56 103 THR A O 1
ATOM 778 N N . PHE A 1 104 ? -7.945 -13.125 -1.228 1 92.94 104 PHE A N 1
ATOM 779 C CA . PHE A 1 104 ? -8.891 -12.078 -1.601 1 92.94 104 PHE A CA 1
ATOM 780 C C . PHE A 1 104 ? -10.242 -12.305 -0.932 1 92.94 104 PHE A C 1
ATOM 782 O O . PHE A 1 104 ? -11.062 -11.391 -0.843 1 92.94 104 PHE A O 1
ATOM 789 N N . GLU A 1 105 ? -10.539 -13.562 -0.377 1 91.19 105 GLU A N 1
ATOM 790 C CA . GLU A 1 105 ? -11.711 -13.758 0.467 1 91.19 105 GLU A CA 1
ATOM 791 C C . GLU A 1 105 ? -11.602 -12.961 1.763 1 91.19 105 GLU A C 1
ATOM 793 O O . GLU A 1 105 ? -12.562 -12.305 2.178 1 91.19 105 GLU A O 1
ATOM 798 N N . ARG A 1 106 ? -10.43 -13.008 2.305 1 89.81 106 ARG A N 1
ATOM 799 C CA . ARG A 1 106 ? -10.195 -12.25 3.525 1 89.81 106 ARG A CA 1
ATOM 800 C C . ARG A 1 106 ? -10.172 -10.75 3.238 1 89.81 106 ARG A C 1
ATOM 802 O O . ARG A 1 106 ? -10.594 -9.945 4.078 1 89.81 106 ARG A O 1
ATOM 809 N N . ALA A 1 107 ? -9.695 -10.383 2.107 1 96.06 107 ALA A N 1
ATOM 810 C CA . ALA A 1 107 ? -9.617 -8.977 1.73 1 96.06 107 ALA A CA 1
ATOM 811 C C . ALA A 1 107 ? -11.016 -8.391 1.512 1 96.06 107 ALA A C 1
ATOM 813 O O . ALA A 1 107 ? -11.188 -7.172 1.502 1 96.06 107 ALA A O 1
ATOM 814 N N . LYS A 1 108 ? -12.008 -9.273 1.345 1 95.69 108 LYS A N 1
ATOM 815 C CA . LYS A 1 108 ? -13.383 -8.812 1.17 1 95.69 108 LYS A CA 1
ATOM 816 C C . LYS A 1 108 ? -13.844 -8 2.377 1 95.69 108 LYS A C 1
ATOM 818 O O . LYS A 1 108 ? -14.562 -7.012 2.227 1 95.69 108 LYS A O 1
ATOM 823 N N . ASP A 1 109 ? -13.445 -8.414 3.504 1 91.25 109 ASP A N 1
ATOM 824 C CA . ASP A 1 109 ? -13.789 -7.68 4.719 1 91.25 109 ASP A CA 1
ATOM 825 C C . ASP A 1 109 ? -13.227 -6.262 4.688 1 91.25 109 ASP A C 1
ATOM 827 O O . ASP A 1 109 ? -13.875 -5.316 5.145 1 91.25 109 ASP A O 1
ATOM 831 N N . VAL A 1 110 ? -12.055 -6.109 4.25 1 95.88 110 VAL A N 1
ATOM 832 C CA . VAL A 1 110 ? -11.406 -4.809 4.133 1 95.88 110 VAL A CA 1
ATOM 833 C C . VAL A 1 110 ? -12.125 -3.961 3.09 1 95.88 110 VAL A C 1
ATOM 835 O O . VAL A 1 110 ? -12.367 -2.771 3.305 1 95.88 110 VAL A O 1
ATOM 838 N N . LEU A 1 111 ? -12.492 -4.57 1.988 1 97.75 111 LEU A N 1
ATOM 839 C CA . LEU A 1 111 ? -13.234 -3.904 0.924 1 97.75 111 LEU A CA 1
ATOM 840 C C . LEU A 1 111 ? -14.57 -3.369 1.442 1 97.75 111 LEU A C 1
ATOM 842 O O . LEU A 1 111 ? -14.992 -2.275 1.065 1 97.75 111 LEU A O 1
ATOM 846 N N . ASP A 1 112 ? -15.18 -4.02 2.373 1 96.38 112 ASP A N 1
ATOM 847 C CA . ASP A 1 112 ? -16.516 -3.689 2.85 1 96.38 112 ASP A CA 1
ATOM 848 C C . ASP A 1 112 ? -16.453 -2.877 4.141 1 96.38 112 ASP A C 1
ATOM 850 O O . ASP A 1 112 ? -17.484 -2.662 4.793 1 96.38 112 ASP A O 1
ATOM 854 N N . CYS A 1 113 ? -15.305 -2.506 4.562 1 94.88 113 CYS A N 1
ATOM 855 C CA . CYS A 1 113 ? -15.164 -1.763 5.812 1 94.88 113 CYS A CA 1
ATOM 856 C C . CYS A 1 113 ? -15.969 -0.47 5.77 1 94.88 113 CYS A C 1
ATOM 858 O O . CYS A 1 113 ? -15.805 0.344 4.859 1 94.88 113 CYS A O 1
ATOM 860 N N . PRO A 1 114 ? -16.812 -0.185 6.691 1 93.94 114 PRO A N 1
ATOM 861 C CA . PRO A 1 114 ? -17.609 1.044 6.699 1 93.94 114 PRO A CA 1
ATOM 862 C C . PRO A 1 114 ? -16.859 2.232 7.289 1 93.94 114 PRO A C 1
ATOM 864 O O . PRO A 1 114 ? -17.312 3.377 7.164 1 93.94 114 PRO A O 1
ATOM 867 N N . LYS A 1 115 ? -15.781 2.037 7.895 1 91 115 LYS A N 1
ATOM 868 C CA . LYS A 1 115 ? -15.078 3.096 8.609 1 91 115 LYS A CA 1
ATOM 869 C C . LYS A 1 115 ? -14.055 3.779 7.703 1 91 115 LYS A C 1
ATOM 871 O O . LYS A 1 115 ? -13.93 5.008 7.719 1 91 115 LYS A O 1
ATOM 876 N N . CYS A 1 116 ? -13.312 3.049 6.859 1 92.56 116 CYS A N 1
ATOM 877 C CA . CYS A 1 116 ? -12.195 3.572 6.09 1 92.56 116 CYS A CA 1
ATOM 878 C C . CYS A 1 116 ? -12.648 4.668 5.137 1 92.56 116 CYS A C 1
ATOM 880 O O . CYS A 1 116 ? -11.969 5.684 4.973 1 92.56 116 CYS A O 1
ATOM 882 N N . PRO A 1 117 ? -13.844 4.539 4.547 1 92 117 PRO A N 1
ATOM 883 C CA . PRO A 1 117 ? -14.25 5.555 3.574 1 92 117 PRO A CA 1
ATOM 884 C C . PRO A 1 117 ? -14.578 6.895 4.227 1 92 117 PRO A C 1
ATOM 886 O O . PRO A 1 117 ? -14.766 7.895 3.529 1 92 117 PRO A O 1
ATOM 889 N N . LEU A 1 118 ? -14.586 7.004 5.52 1 89.25 118 LEU A N 1
ATOM 890 C CA . LEU A 1 118 ? -15.062 8.188 6.227 1 89.25 118 LEU A CA 1
ATOM 891 C C . LEU A 1 118 ? -13.922 9.18 6.453 1 89.25 118 LEU A C 1
ATOM 893 O O . LEU A 1 118 ? -14.156 10.32 6.852 1 89.25 118 LEU A O 1
ATOM 897 N N . ARG A 1 119 ? -12.703 8.758 6.188 1 87.94 119 ARG A N 1
ATOM 898 C CA . ARG A 1 119 ? -11.531 9.617 6.316 1 87.94 119 ARG A CA 1
ATOM 899 C C . ARG A 1 119 ? -10.625 9.492 5.094 1 87.94 119 ARG A C 1
ATOM 901 O O . ARG A 1 119 ? -10.406 8.391 4.586 1 87.94 119 ARG A O 1
ATOM 908 N N . PHE A 1 120 ? -10.117 10.547 4.719 1 88.56 120 PHE A N 1
ATOM 909 C CA . PHE A 1 120 ? -9.367 10.547 3.469 1 88.56 120 PHE A CA 1
ATOM 910 C C . PHE A 1 120 ? -8.125 9.664 3.582 1 88.56 120 PHE A C 1
ATOM 912 O O . PHE A 1 120 ? -7.875 8.828 2.717 1 88.56 120 PHE A O 1
ATOM 919 N N . ALA A 1 121 ? -7.34 9.906 4.617 1 87.12 121 ALA A N 1
ATOM 920 C CA . ALA A 1 121 ? -6.113 9.125 4.777 1 87.12 121 ALA A CA 1
ATOM 921 C C . ALA A 1 121 ? -6.41 7.629 4.801 1 87.12 121 ALA A C 1
ATOM 923 O O . ALA A 1 121 ? -5.703 6.84 4.168 1 87.12 121 ALA A O 1
ATOM 924 N N . SER A 1 122 ? -7.5 7.262 5.477 1 90.19 122 SER A N 1
ATOM 925 C CA . SER A 1 122 ? -7.848 5.855 5.625 1 90.19 122 SER A CA 1
ATOM 926 C C . SER A 1 122 ? -8.305 5.25 4.301 1 90.19 122 SER A C 1
ATOM 928 O O . SER A 1 122 ? -7.891 4.148 3.939 1 90.19 122 SER A O 1
ATOM 930 N N . VAL A 1 123 ? -9.172 5.996 3.656 1 93.12 123 VAL A N 1
ATOM 931 C CA . VAL A 1 123 ? -9.672 5.453 2.398 1 93.12 123 VAL A CA 1
ATOM 932 C C . VAL A 1 123 ? -8.547 5.406 1.368 1 93.12 123 VAL A C 1
ATOM 934 O O . VAL A 1 123 ? -8.5 4.492 0.538 1 93.12 123 VAL A O 1
ATOM 937 N N . LEU A 1 124 ? -7.652 6.34 1.351 1 93.69 124 LEU A N 1
ATOM 938 C CA . LEU A 1 124 ? -6.492 6.316 0.47 1 93.69 124 LEU A CA 1
ATOM 939 C C . LEU A 1 124 ? -5.637 5.078 0.725 1 93.69 124 LEU A C 1
ATOM 941 O O . LEU A 1 124 ? -5.277 4.367 -0.213 1 93.69 124 LEU A O 1
ATOM 945 N N . GLN A 1 125 ? -5.32 4.84 1.999 1 94.12 125 GLN A N 1
ATOM 946 C CA . GLN A 1 125 ? -4.508 3.684 2.359 1 94.12 125 GLN A CA 1
ATOM 947 C C . GLN A 1 125 ? -5.227 2.381 2.02 1 94.12 125 GLN A C 1
ATOM 949 O O . GLN A 1 125 ? -4.633 1.476 1.428 1 94.12 125 GLN A O 1
ATOM 954 N N . ASN A 1 126 ? -6.48 2.316 2.418 1 95.56 126 ASN A N 1
ATOM 955 C CA . ASN A 1 126 ? -7.289 1.131 2.154 1 95.56 126 ASN A CA 1
ATOM 956 C C . ASN A 1 126 ? -7.32 0.792 0.667 1 95.56 126 ASN A C 1
ATOM 958 O O . ASN A 1 126 ? -7.008 -0.334 0.276 1 95.56 126 ASN A O 1
ATOM 962 N N . ALA A 1 127 ? -7.652 1.769 -0.141 1 96.56 127 ALA A N 1
ATOM 963 C CA . ALA A 1 127 ? -7.84 1.548 -1.572 1 96.56 127 ALA A CA 1
ATOM 964 C C . ALA A 1 127 ? -6.512 1.23 -2.256 1 96.56 127 ALA A C 1
ATOM 966 O O . ALA A 1 127 ? -6.438 0.32 -3.084 1 96.56 127 ALA A O 1
ATOM 967 N N . THR A 1 128 ? -5.488 1.953 -1.981 1 97.12 128 THR A N 1
ATOM 968 C CA . THR A 1 128 ? -4.207 1.758 -2.654 1 97.12 128 THR A CA 1
ATOM 969 C C . THR A 1 128 ? -3.592 0.417 -2.266 1 97.12 128 THR A C 1
ATOM 971 O O . THR A 1 128 ? -3.033 -0.283 -3.111 1 97.12 128 THR A O 1
ATOM 974 N N . ILE A 1 129 ? -3.695 0.035 -0.992 1 97.75 129 ILE A N 1
ATOM 975 C CA . ILE A 1 129 ? -3.092 -1.214 -0.541 1 97.75 129 ILE A CA 1
ATOM 976 C C . ILE A 1 129 ? -3.926 -2.396 -1.028 1 97.75 129 ILE A C 1
ATOM 978 O O . ILE A 1 129 ? -3.379 -3.434 -1.408 1 97.75 129 ILE A O 1
ATOM 982 N N . LEU A 1 130 ? -5.258 -2.256 -1.022 1 98.19 130 LEU A N 1
ATOM 983 C CA . LEU A 1 130 ? -6.094 -3.266 -1.662 1 98.19 130 LEU A CA 1
ATOM 984 C C . LEU A 1 130 ? -5.715 -3.434 -3.131 1 98.19 130 LEU A C 1
ATOM 986 O O . LEU A 1 130 ? -5.609 -4.559 -3.625 1 98.19 130 LEU A O 1
ATOM 990 N N . GLY A 1 131 ? -5.602 -2.293 -3.785 1 98 131 GLY A N 1
ATOM 991 C CA . GLY A 1 131 ? -5.168 -2.352 -5.172 1 98 131 GLY A CA 1
ATOM 992 C C . GLY A 1 131 ? -3.842 -3.066 -5.352 1 98 131 GLY A C 1
ATOM 993 O O . GLY A 1 131 ? -3.697 -3.898 -6.25 1 98 131 GLY A O 1
ATOM 994 N N . THR A 1 132 ? -2.861 -2.711 -4.555 1 96.81 132 THR A N 1
ATOM 995 C CA . THR A 1 132 ? -1.557 -3.359 -4.59 1 96.81 132 THR A CA 1
ATOM 996 C C . THR A 1 132 ? -1.694 -4.863 -4.371 1 96.81 132 THR A C 1
ATOM 998 O O . THR A 1 132 ? -1.047 -5.66 -5.055 1 96.81 132 THR A O 1
ATOM 1001 N N . LEU A 1 133 ? -2.52 -5.223 -3.383 1 96.94 133 LEU A N 1
ATOM 1002 C CA . LEU A 1 133 ? -2.793 -6.633 -3.129 1 96.94 133 LEU A CA 1
ATOM 1003 C C . LEU A 1 133 ? -3.309 -7.32 -4.387 1 96.94 133 LEU A C 1
ATOM 1005 O O . LEU A 1 133 ? -2.883 -8.43 -4.707 1 96.94 133 LEU A O 1
ATOM 1009 N N . CYS A 1 134 ? -4.188 -6.691 -5.09 1 97.25 134 CYS A N 1
ATOM 1010 C CA . CYS A 1 134 ? -4.73 -7.242 -6.328 1 97.25 134 CYS A CA 1
ATOM 1011 C C . CYS A 1 134 ? -3.625 -7.465 -7.355 1 97.25 134 CYS A C 1
ATOM 1013 O O . CYS A 1 134 ? -3.609 -8.492 -8.039 1 97.25 134 CYS A O 1
ATOM 1015 N N . VAL A 1 135 ? -2.727 -6.508 -7.492 1 95.5 135 VAL A N 1
ATOM 1016 C CA . VAL A 1 135 ? -1.615 -6.668 -8.422 1 95.5 135 VAL A CA 1
ATOM 1017 C C . VAL A 1 135 ? -0.771 -7.875 -8.023 1 95.5 135 VAL A C 1
ATOM 1019 O O . VAL A 1 135 ? -0.377 -8.672 -8.875 1 95.5 135 VAL A O 1
ATOM 1022 N N . CYS A 1 136 ? -0.51 -8.023 -6.727 1 93.62 136 CYS A N 1
ATOM 1023 C CA . CYS A 1 136 ? 0.277 -9.148 -6.23 1 93.62 136 CYS A CA 1
ATOM 1024 C C . CYS A 1 136 ? -0.412 -10.477 -6.535 1 93.62 136 CYS A C 1
ATOM 1026 O O . CYS A 1 136 ? 0.237 -11.438 -6.949 1 93.62 136 CYS A O 1
ATOM 1028 N N . ILE A 1 137 ? -1.69 -10.547 -6.328 1 94.56 137 ILE A N 1
ATOM 1029 C CA . ILE A 1 137 ? -2.451 -11.766 -6.605 1 94.56 137 ILE A CA 1
ATOM 1030 C C . ILE A 1 137 ? -2.402 -12.07 -8.102 1 94.56 137 ILE A C 1
ATOM 1032 O O . ILE A 1 137 ? -2.172 -13.219 -8.492 1 94.56 137 ILE A O 1
ATOM 1036 N N . SER A 1 138 ? -2.604 -11.023 -8.938 1 94.12 138 SER A N 1
ATOM 1037 C CA . SER A 1 138 ? -2.514 -11.203 -10.383 1 94.12 138 SER A CA 1
ATOM 1038 C C . SER A 1 138 ? -1.156 -11.766 -10.789 1 94.12 138 SER A C 1
ATOM 1040 O O . SER A 1 138 ? -1.082 -12.711 -11.578 1 94.12 138 SER A O 1
ATOM 1042 N N . GLU A 1 139 ? -0.149 -11.195 -10.266 1 91.25 139 GLU A N 1
ATOM 1043 C CA . GLU A 1 139 ? 1.206 -11.664 -10.547 1 91.25 139 GLU A CA 1
ATOM 1044 C C . GLU A 1 139 ? 1.39 -13.109 -10.117 1 91.25 139 GLU A C 1
ATOM 1046 O O . GLU A 1 139 ? 2.078 -13.883 -10.789 1 91.25 139 GLU A O 1
ATOM 1051 N N . SER A 1 140 ? 0.852 -13.445 -9 1 91.38 140 SER A N 1
ATOM 1052 C CA . SER A 1 140 ? 0.954 -14.812 -8.5 1 91.38 140 SER A CA 1
ATOM 1053 C C . SER A 1 140 ? 0.305 -15.805 -9.461 1 91.38 140 SER A C 1
ATOM 1055 O O . SER A 1 140 ? 0.811 -16.906 -9.656 1 91.38 140 SER A O 1
ATOM 1057 N N . TYR A 1 141 ? -0.866 -15.422 -10.062 1 92.25 141 TYR A N 1
ATOM 1058 C CA . TYR A 1 141 ? -1.494 -16.281 -11.047 1 92.25 141 TYR A CA 1
ATOM 1059 C C . TYR A 1 141 ? -0.593 -16.469 -12.266 1 92.25 141 TYR A C 1
ATOM 1061 O O . TYR A 1 141 ? -0.491 -17.578 -12.805 1 92.25 141 TYR A O 1
ATOM 1069 N N . VAL A 1 142 ? 0.054 -15.406 -12.695 1 90.38 142 VAL A N 1
ATOM 1070 C CA . VAL A 1 142 ? 0.958 -15.484 -13.844 1 90.38 142 VAL A CA 1
ATOM 1071 C C . VAL A 1 142 ? 2.121 -16.422 -13.523 1 90.38 142 VAL A C 1
ATOM 1073 O O . VAL A 1 142 ? 2.479 -17.281 -14.336 1 90.38 142 VAL A O 1
ATOM 1076 N N . ARG A 1 143 ? 2.691 -16.297 -12.367 1 88.25 143 ARG A N 1
ATOM 1077 C CA . ARG A 1 143 ? 3.779 -17.172 -11.938 1 88.25 143 ARG A CA 1
ATOM 1078 C C . ARG A 1 143 ? 3.314 -18.625 -11.844 1 88.25 143 ARG A C 1
ATOM 1080 O O . ARG A 1 143 ? 4.078 -19.547 -12.141 1 88.25 143 ARG A O 1
ATOM 1087 N N . PHE A 1 144 ? 2.125 -18.781 -11.383 1 90.44 144 PHE A N 1
ATOM 1088 C CA . PHE A 1 144 ? 1.551 -20.109 -11.281 1 90.44 144 PHE A CA 1
ATOM 1089 C C . PHE A 1 144 ? 1.513 -20.797 -12.648 1 90.44 144 PHE A C 1
ATOM 1091 O O . PHE A 1 144 ? 1.922 -21.938 -12.781 1 90.44 144 PHE A O 1
ATOM 1098 N N . ILE A 1 145 ? 1.036 -20.078 -13.617 1 91.69 145 ILE A N 1
ATOM 1099 C CA . ILE A 1 145 ? 0.927 -20.625 -14.961 1 91.69 145 ILE A CA 1
ATOM 1100 C C . ILE A 1 145 ? 2.316 -20.969 -15.492 1 91.69 145 ILE A C 1
ATOM 1102 O O . ILE A 1 145 ? 2.51 -22.031 -16.109 1 91.69 145 ILE A O 1
ATOM 1106 N N . LYS A 1 146 ? 3.262 -20.156 -15.234 1 89.25 146 LYS A N 1
ATOM 1107 C CA . LYS A 1 146 ? 4.637 -20.422 -15.648 1 89.25 146 LYS A CA 1
ATOM 1108 C C . LYS A 1 146 ? 5.168 -21.688 -14.992 1 89.25 146 LYS A C 1
ATOM 1110 O O . LYS A 1 146 ? 5.848 -22.484 -15.641 1 89.25 146 LYS A O 1
ATOM 1115 N N . ALA A 1 147 ? 4.887 -21.781 -13.734 1 89.44 147 ALA A N 1
ATOM 1116 C CA . ALA A 1 147 ? 5.316 -22.969 -13 1 89.44 147 ALA A CA 1
ATOM 1117 C C . ALA A 1 147 ? 4.652 -24.234 -13.555 1 89.44 147 ALA A C 1
ATOM 1119 O O . ALA A 1 147 ? 5.281 -25.281 -13.641 1 89.44 147 ALA A O 1
ATOM 1120 N N . VAL A 1 148 ? 3.383 -24.141 -13.891 1 93.12 148 VAL A N 1
ATOM 1121 C CA . VAL A 1 148 ? 2.662 -25.25 -14.492 1 93.12 148 VAL A CA 1
ATOM 1122 C C . VAL A 1 148 ? 3.33 -25.656 -15.812 1 93.12 148 VAL A C 1
ATOM 1124 O O . VAL A 1 148 ? 3.57 -26.844 -16.062 1 93.12 148 VAL A O 1
ATOM 1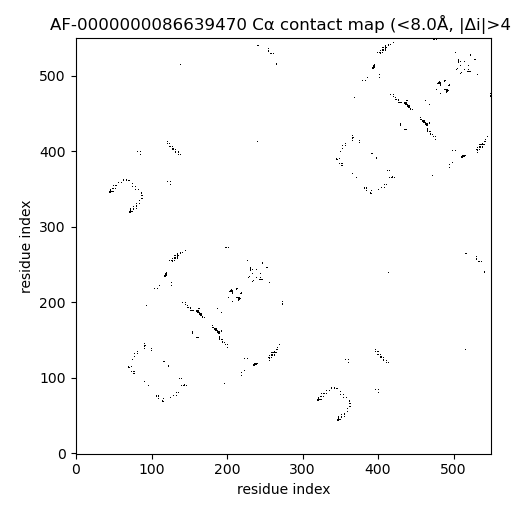127 N N . ASP A 1 149 ? 3.648 -24.703 -16.594 1 93.12 149 ASP A N 1
ATOM 1128 C CA . ASP A 1 149 ? 4.297 -24.969 -17.891 1 93.12 149 ASP A CA 1
ATOM 1129 C C . ASP A 1 149 ? 5.645 -25.656 -17.688 1 93.12 149 ASP A C 1
ATOM 1131 O O . ASP A 1 149 ? 5.969 -26.609 -18.391 1 93.12 149 ASP A O 1
ATOM 1135 N N . ALA A 1 150 ? 6.395 -25.172 -16.797 1 92.31 150 ALA A N 1
ATOM 1136 C CA . ALA A 1 150 ? 7.719 -25.734 -16.531 1 92.31 150 ALA A CA 1
ATOM 1137 C C . ALA A 1 150 ? 7.609 -27.188 -16.062 1 92.31 150 ALA A C 1
ATOM 1139 O O . ALA A 1 150 ? 8.359 -28.047 -16.531 1 92.31 150 ALA A O 1
ATOM 1140 N N . LYS A 1 151 ? 6.695 -27.422 -15.18 1 93.12 151 LYS A N 1
ATOM 1141 C CA . LYS A 1 151 ? 6.5 -28.781 -14.672 1 93.12 151 LYS A CA 1
ATOM 1142 C C . LYS A 1 151 ? 5.996 -29.703 -15.766 1 93.12 151 LYS A C 1
ATOM 1144 O O . LYS A 1 151 ? 6.395 -30.875 -15.836 1 93.12 151 LYS A O 1
ATOM 1149 N N . THR A 1 152 ? 5.121 -29.203 -16.578 1 95.44 152 THR A N 1
ATOM 1150 C CA . THR A 1 152 ? 4.598 -29.984 -17.688 1 95.44 152 THR A CA 1
ATOM 1151 C C . THR A 1 152 ? 5.715 -30.359 -18.656 1 95.44 152 THR A C 1
ATOM 1153 O O . THR A 1 152 ? 5.805 -31.516 -19.094 1 95.44 152 THR A O 1
ATOM 1156 N N . LEU A 1 153 ? 6.547 -29.469 -18.984 1 96.5 153 LEU A N 1
ATOM 1157 C CA . LEU A 1 153 ? 7.668 -29.703 -19.891 1 96.5 153 LEU A CA 1
ATOM 1158 C C . LEU A 1 153 ? 8.633 -30.719 -19.297 1 96.5 153 LEU A C 1
ATOM 1160 O O . LEU A 1 153 ? 9.102 -31.609 -20 1 96.5 153 LEU A O 1
ATOM 1164 N N . GLU A 1 154 ? 8.914 -30.531 -18.094 1 96.12 154 GLU A N 1
ATOM 1165 C CA . GLU A 1 154 ? 9.805 -31.453 -17.422 1 96.12 154 GLU A CA 1
ATOM 1166 C C . GLU A 1 154 ? 9.242 -32.875 -17.438 1 96.12 154 GLU A C 1
ATOM 1168 O O . GLU A 1 154 ? 9.977 -33.844 -17.688 1 96.12 154 GLU A O 1
ATOM 1173 N N . ALA A 1 155 ? 7.996 -33.031 -17.125 1 96.25 155 ALA A N 1
ATOM 1174 C CA . ALA A 1 155 ? 7.348 -34.344 -17.109 1 96.25 155 ALA A CA 1
ATOM 1175 C C . ALA A 1 155 ? 7.297 -34.938 -18.516 1 96.25 155 ALA A C 1
ATOM 1177 O O . ALA A 1 155 ? 7.496 -36.125 -18.688 1 96.25 155 ALA A O 1
ATOM 1178 N N . ALA A 1 156 ? 7 -34.094 -19.484 1 96.31 156 ALA A N 1
ATOM 1179 C CA . ALA A 1 156 ? 6.961 -34.562 -20.875 1 96.31 156 ALA A CA 1
ATOM 1180 C C . ALA A 1 156 ? 8.328 -35.094 -21.312 1 96.31 156 ALA A C 1
ATOM 1182 O O . ALA A 1 156 ? 8.414 -36.125 -21.969 1 96.31 156 ALA A O 1
ATOM 1183 N N . ASP A 1 157 ? 9.336 -34.375 -20.938 1 96.69 157 ASP A N 1
ATOM 1184 C CA . ASP A 1 157 ? 10.695 -34.781 -21.281 1 96.69 157 ASP A CA 1
ATOM 1185 C C . ASP A 1 157 ? 11.062 -36.125 -20.688 1 96.69 157 ASP A C 1
ATOM 1187 O O . ASP A 1 157 ? 11.789 -36.906 -21.297 1 96.69 157 ASP A O 1
ATOM 1191 N N . LYS A 1 158 ? 10.539 -36.406 -19.594 1 96.12 158 LYS A N 1
ATOM 1192 C CA . LYS A 1 158 ? 10.852 -37.625 -18.891 1 96.12 158 LYS A CA 1
ATOM 1193 C C . LYS A 1 158 ? 9.836 -38.719 -19.203 1 96.12 158 LYS A C 1
ATOM 1195 O O . LYS A 1 158 ? 9.984 -39.875 -18.766 1 96.12 158 LYS A O 1
ATOM 1200 N N . GLY A 1 159 ? 8.844 -38.375 -19.875 1 94.38 159 GLY A N 1
ATOM 1201 C CA . GLY A 1 159 ? 7.77 -39.312 -20.125 1 94.38 159 GLY A CA 1
ATOM 1202 C C . GLY A 1 159 ? 7.02 -39.75 -18.875 1 94.38 159 GLY A C 1
ATOM 1203 O O . GLY A 1 159 ? 6.523 -40.875 -18.781 1 94.38 159 GLY A O 1
ATOM 1204 N N . ALA A 1 160 ? 7.012 -38.812 -17.953 1 95.44 160 ALA A N 1
ATOM 1205 C CA . ALA A 1 160 ? 6.422 -39.125 -16.656 1 95.44 160 ALA A CA 1
ATOM 1206 C C . ALA A 1 160 ? 4.969 -38.656 -16.578 1 95.44 160 ALA A C 1
ATOM 1208 O O . ALA A 1 160 ? 4.594 -37.688 -17.234 1 95.44 160 ALA A O 1
ATOM 1209 N N . LYS A 1 161 ? 4.219 -39.375 -15.82 1 95.88 161 LYS A N 1
ATOM 1210 C CA . LYS A 1 161 ? 2.863 -38.938 -15.492 1 95.88 161 LYS A CA 1
ATOM 1211 C C . LYS A 1 161 ? 2.852 -38.094 -14.234 1 95.88 161 LYS A C 1
ATOM 1213 O O . LYS A 1 161 ? 3.781 -38.156 -13.422 1 95.88 161 LYS A O 1
ATOM 1218 N N . LEU A 1 162 ? 1.789 -37.25 -14.156 1 94.38 162 LEU A N 1
ATOM 1219 C CA . LEU A 1 162 ? 1.667 -36.344 -13.008 1 94.38 162 LEU A CA 1
ATOM 1220 C C . LEU A 1 162 ? 0.417 -36.688 -12.195 1 94.38 162 LEU A C 1
ATOM 1222 O O . LEU A 1 162 ? -0.59 -37.125 -12.75 1 94.38 162 LEU A O 1
ATOM 1226 N N . LYS A 1 163 ? 0.546 -36.438 -10.906 1 90.12 163 LYS A N 1
ATOM 1227 C CA . LYS A 1 163 ? -0.531 -36.812 -9.992 1 90.12 163 LYS A CA 1
ATOM 1228 C C . LYS A 1 163 ? -1.5 -35.656 -9.789 1 90.12 163 LYS A C 1
ATOM 1230 O O . LYS A 1 163 ? -1.081 -34.5 -9.688 1 90.12 163 LYS A O 1
ATOM 1235 N N . VAL A 1 164 ? -2.717 -35.938 -9.789 1 88.62 164 VAL A N 1
ATOM 1236 C CA . VAL A 1 164 ? -3.777 -34.969 -9.453 1 88.62 164 VAL A CA 1
ATOM 1237 C C . VAL A 1 164 ? -4.734 -35.625 -8.445 1 88.62 164 VAL A C 1
ATOM 1239 O O . VAL A 1 164 ? -5.004 -36.812 -8.5 1 88.62 164 VAL A O 1
ATOM 1242 N N . ALA A 1 165 ? -5.102 -34.844 -7.441 1 83.12 165 ALA A N 1
ATOM 1243 C CA . ALA A 1 165 ? -6.09 -35.281 -6.473 1 83.12 165 ALA A CA 1
ATOM 1244 C C . ALA A 1 165 ? -7.492 -34.844 -6.855 1 83.12 165 ALA A C 1
ATOM 1246 O O . ALA A 1 165 ? -7.742 -33.625 -6.977 1 83.12 165 ALA A O 1
ATOM 1247 N N . LEU A 1 166 ? -8.375 -35.75 -7.113 1 78.19 166 LEU A N 1
ATOM 1248 C CA . LEU A 1 166 ? -9.758 -35.438 -7.445 1 78.19 166 LEU A CA 1
ATOM 1249 C C . LEU A 1 166 ? -10.641 -35.5 -6.203 1 78.19 166 LEU A C 1
ATOM 1251 O O . LEU A 1 166 ? -10.508 -36.406 -5.387 1 78.19 166 LEU A O 1
ATOM 1255 N N . ASN A 1 167 ? -11.156 -34.344 -5.891 1 71.25 167 ASN A N 1
ATOM 1256 C CA . ASN A 1 167 ? -12.117 -34.344 -4.793 1 71.25 167 ASN A CA 1
ATOM 1257 C C . ASN A 1 167 ? -13.539 -34.594 -5.285 1 71.25 167 ASN A C 1
ATOM 1259 O O . ASN A 1 167 ? -13.953 -34.031 -6.301 1 71.25 167 ASN A O 1
ATOM 1263 N N . PRO A 1 168 ? -14.188 -35.594 -4.727 1 59.06 168 PRO A N 1
ATOM 1264 C CA . PRO A 1 168 ? -15.578 -35.812 -5.152 1 59.06 168 PRO A CA 1
ATOM 1265 C C . PRO A 1 168 ? -16.438 -34.562 -4.988 1 59.06 168 PRO A C 1
ATOM 1267 O O . PRO A 1 168 ? -16.25 -33.781 -4.051 1 59.06 168 PRO A O 1
ATOM 1270 N N . LEU A 1 169 ? -16.703 -33.844 -6.074 1 57.12 169 LEU A N 1
ATOM 1271 C CA . LEU A 1 169 ? -17.609 -32.719 -6.016 1 57.12 169 LEU A CA 1
ATOM 1272 C C . LEU A 1 169 ? -18.797 -33 -5.105 1 57.12 169 LEU A C 1
ATOM 1274 O O . LEU A 1 169 ? -19.391 -34.094 -5.191 1 57.12 169 LEU A O 1
ATOM 1278 N N . HIS A 1 170 ? -18.688 -32.812 -3.873 1 49.12 170 HIS A N 1
ATOM 1279 C CA . HIS A 1 170 ? -19.922 -33 -3.117 1 49.12 170 HIS A CA 1
ATOM 1280 C C . HIS A 1 170 ? -21.109 -32.344 -3.822 1 49.12 170 HIS A C 1
ATOM 1282 O O . HIS A 1 170 ? -21.047 -31.188 -4.199 1 49.12 170 HIS A O 1
ATOM 1288 N N . GLY A 1 171 ? -21.922 -32.906 -4.625 1 44.47 171 GLY A N 1
ATOM 1289 C CA . GLY A 1 171 ? -23.266 -32.406 -4.883 1 44.47 171 GLY A CA 1
ATOM 1290 C C . GLY A 1 171 ? -23.828 -31.578 -3.742 1 44.47 171 GLY A C 1
ATOM 1291 O O . GLY A 1 171 ? -23.25 -31.547 -2.648 1 44.47 171 GLY A O 1
ATOM 1292 N N . ASP A 1 172 ? -24.984 -30.672 -3.816 1 40.97 172 ASP A N 1
ATOM 1293 C CA . ASP A 1 172 ? -25.844 -30.016 -2.842 1 40.97 172 ASP A CA 1
ATOM 1294 C C . ASP A 1 172 ? -25.922 -30.828 -1.551 1 40.97 172 ASP A C 1
ATOM 1296 O O . ASP A 1 172 ? -26.828 -30.609 -0.73 1 40.97 172 ASP A O 1
ATOM 1300 N N . SER A 1 173 ? -25.672 -32.125 -1.501 1 39.91 173 SER A N 1
ATOM 1301 C CA . SER A 1 173 ? -26.172 -32.75 -0.283 1 39.91 173 SER A CA 1
ATOM 1302 C C . SER A 1 173 ? -25.422 -32.25 0.946 1 39.91 173 SER A C 1
ATOM 1304 O O . SER A 1 173 ? -24.219 -31.984 0.877 1 39.91 173 SER A O 1
ATOM 1306 N N . HIS A 1 174 ? -26.141 -31.625 1.971 1 38.25 174 HIS A N 1
ATOM 1307 C CA . HIS A 1 174 ? -25.969 -31.297 3.381 1 38.25 174 HIS A CA 1
ATOM 1308 C C . HIS A 1 174 ? -24.922 -32.188 4.039 1 38.25 174 HIS A C 1
ATOM 1310 O O . HIS A 1 174 ? -25 -32.469 5.242 1 38.25 174 HIS A O 1
ATOM 1316 N N . SER A 1 175 ? -24.312 -33.125 3.371 1 40.66 175 SER A N 1
ATOM 1317 C CA . SER A 1 175 ? -23.516 -33.938 4.285 1 40.66 175 SER A CA 1
ATOM 1318 C C . SER A 1 175 ? -22.469 -33.094 5.016 1 40.66 175 SER A C 1
ATOM 1320 O O . SER A 1 175 ? -22.047 -32.031 4.523 1 40.66 175 SER A O 1
ATOM 1322 N N . ASP A 1 176 ? -22.203 -33.469 6.312 1 42.62 176 ASP A N 1
ATOM 1323 C CA . ASP A 1 176 ? -21.375 -32.906 7.395 1 42.62 176 ASP A CA 1
ATOM 1324 C C . ASP A 1 176 ? -20.016 -32.438 6.879 1 42.62 176 ASP A C 1
ATOM 1326 O O . ASP A 1 176 ? -19.406 -33.125 6.051 1 42.62 176 ASP A O 1
ATOM 1330 N N . PRO A 1 177 ? -19.781 -31.172 6.969 1 43.97 177 PRO A N 1
ATOM 1331 C CA . PRO A 1 177 ? -18.469 -30.578 6.648 1 43.97 177 PRO A CA 1
ATOM 1332 C C . PRO A 1 177 ? -17.312 -31.531 6.895 1 43.97 177 PRO A C 1
ATOM 1334 O O . PRO A 1 177 ? -16.156 -31.203 6.621 1 43.97 177 PRO A O 1
ATOM 1337 N N . VAL A 1 178 ? -17.516 -32.438 7.898 1 41.59 178 VAL A N 1
ATOM 1338 C CA . VAL A 1 178 ? -16.422 -33.219 8.469 1 41.59 178 VAL A CA 1
ATOM 1339 C C . VAL A 1 178 ? -15.852 -34.156 7.426 1 41.59 178 VAL A C 1
ATOM 1341 O O . VAL A 1 178 ? -14.922 -34.906 7.707 1 41.59 178 VAL A O 1
ATOM 1344 N N . ASN A 1 179 ? -16.719 -34.75 6.488 1 43.84 179 ASN A N 1
ATOM 1345 C CA . ASN A 1 179 ? -16.156 -35.875 5.742 1 43.84 179 ASN A CA 1
ATOM 1346 C C . ASN A 1 179 ? -14.961 -35.438 4.898 1 43.84 179 ASN A C 1
ATOM 1348 O O . ASN A 1 179 ? -15.07 -34.531 4.094 1 43.84 179 ASN A O 1
ATOM 1352 N N . GLU A 1 180 ? -13.805 -35.688 5.344 1 49.12 180 GLU A N 1
ATOM 1353 C CA . GLU A 1 180 ? -12.539 -35.75 4.629 1 49.12 180 GLU A CA 1
ATOM 1354 C C . GLU A 1 180 ? -12.75 -36.094 3.154 1 49.12 180 GLU A C 1
ATOM 1356 O O . GLU A 1 180 ? -13.062 -37.219 2.805 1 49.12 180 GLU A O 1
ATOM 1361 N N . THR A 1 181 ? -13.516 -35.344 2.43 1 52.44 181 THR A N 1
ATOM 1362 C CA . THR A 1 181 ? -13.617 -35.594 0.996 1 52.44 181 THR A CA 1
ATOM 1363 C C . THR A 1 181 ? -12.383 -36.312 0.483 1 52.44 181 THR A C 1
ATOM 1365 O O . THR A 1 181 ? -11.258 -35.812 0.619 1 52.44 181 THR A O 1
ATOM 1368 N N . LEU A 1 182 ? -12.359 -37.594 0.639 1 58 182 LEU A N 1
ATOM 1369 C CA . LEU A 1 182 ? -11.312 -38.5 0.183 1 58 182 LEU A CA 1
ATOM 1370 C C . LEU A 1 182 ? -10.844 -38.125 -1.222 1 58 182 LEU A C 1
ATOM 1372 O O . LEU A 1 182 ? -11.625 -38.219 -2.176 1 58 182 LEU A O 1
ATOM 1376 N N . SER A 1 183 ? -9.969 -37.188 -1.388 1 73.38 183 SER A N 1
ATOM 1377 C CA . SER A 1 183 ? -9.273 -36.969 -2.648 1 73.38 183 SER A CA 1
ATOM 1378 C C . SER A 1 183 ? -8.656 -38.25 -3.188 1 73.38 183 SER A C 1
ATOM 1380 O O . SER A 1 183 ? -8.102 -39.062 -2.426 1 73.38 183 SER A O 1
ATOM 1382 N N . VAL A 1 184 ? -9.164 -38.75 -4.316 1 77.88 184 VAL A N 1
ATOM 1383 C CA . VAL A 1 184 ? -8.602 -39.906 -5.004 1 77.88 184 VAL A CA 1
ATOM 1384 C C . VAL A 1 184 ? -7.438 -39.469 -5.891 1 77.88 184 VAL A C 1
ATOM 1386 O O . VAL A 1 184 ? -7.633 -38.688 -6.832 1 77.88 184 VAL A O 1
ATOM 1389 N N . PRO A 1 185 ? -6.254 -39.875 -5.559 1 85.94 185 PRO A N 1
ATOM 1390 C CA . PRO A 1 185 ? -5.129 -39.531 -6.434 1 85.94 185 PRO A CA 1
ATOM 1391 C C . PRO A 1 185 ? -5.176 -40.281 -7.77 1 85.94 185 PRO A C 1
ATOM 1393 O O . PRO A 1 185 ? -5.438 -41.469 -7.809 1 85.94 185 PRO A O 1
ATOM 1396 N N . ILE A 1 186 ? -5.113 -39.594 -8.82 1 88.75 186 ILE A N 1
ATOM 1397 C CA . ILE A 1 186 ? -5.023 -40.219 -10.141 1 88.75 186 ILE A CA 1
ATOM 1398 C C . ILE A 1 186 ? -3.777 -39.688 -10.859 1 88.75 186 ILE A C 1
ATOM 1400 O O . ILE A 1 186 ? -3.232 -38.656 -10.5 1 88.75 186 ILE A O 1
ATOM 1404 N N . GLU A 1 187 ? -3.287 -40.5 -11.82 1 93.94 187 GLU A N 1
ATOM 1405 C CA . GLU A 1 187 ? -2.164 -40.094 -12.656 1 93.94 187 GLU A CA 1
ATOM 1406 C C . GLU A 1 187 ? -2.629 -39.719 -14.062 1 93.94 187 GLU A C 1
ATOM 1408 O O . GLU A 1 187 ? -3.48 -40.406 -14.641 1 93.94 187 GLU A O 1
ATOM 1413 N N . VAL A 1 188 ? -2.15 -38.656 -14.484 1 94.75 188 VAL A N 1
ATOM 1414 C CA . VAL A 1 188 ? -2.551 -38.188 -15.805 1 94.75 188 VAL A CA 1
ATOM 1415 C C . VAL A 1 188 ? -1.314 -37.781 -16.609 1 94.75 188 VAL A C 1
ATOM 1417 O O . VAL A 1 188 ? -0.227 -37.625 -16.047 1 94.75 188 VAL A O 1
ATOM 1420 N N . SER A 1 189 ? -1.572 -37.719 -17.922 1 96.19 189 SER A N 1
ATOM 1421 C CA . SER A 1 189 ? -0.488 -37.25 -18.766 1 96.19 189 SER A CA 1
ATOM 1422 C C . SER A 1 189 ? -0.122 -35.781 -18.438 1 96.19 189 SER A C 1
ATOM 1424 O O . SER A 1 189 ? -0.91 -35.062 -17.812 1 96.19 189 SER A O 1
ATOM 1426 N N . SER A 1 190 ? 1.058 -35.438 -18.844 1 95.94 190 SER A N 1
ATOM 1427 C CA . SER A 1 190 ? 1.51 -34.062 -18.609 1 95.94 190 SER A CA 1
ATOM 1428 C C . SER A 1 190 ? 0.581 -33.031 -19.266 1 95.94 190 SER A C 1
ATOM 1430 O O . SER A 1 190 ? 0.29 -31.984 -18.688 1 95.94 190 SER A O 1
ATOM 1432 N N . GLU A 1 191 ? 0.066 -33.375 -20.438 1 95.56 191 GLU A N 1
ATOM 1433 C CA . GLU A 1 191 ? -0.834 -32.469 -21.156 1 95.56 191 GLU A CA 1
ATOM 1434 C C . GLU A 1 191 ? -2.182 -32.375 -20.438 1 95.56 191 GLU A C 1
ATOM 1436 O O . GLU A 1 191 ? -2.758 -31.281 -20.344 1 95.56 191 GLU A O 1
ATOM 1441 N N . GLN A 1 192 ? -2.646 -33.5 -20.031 1 95.44 192 GLN A N 1
ATOM 1442 C CA . GLN A 1 192 ? -3.9 -33.469 -19.281 1 95.44 192 GLN A CA 1
ATOM 1443 C C . GLN A 1 192 ? -3.758 -32.719 -17.969 1 95.44 192 GLN A C 1
ATOM 1445 O O . GLN A 1 192 ? -4.664 -31.984 -17.578 1 95.44 192 GLN A O 1
ATOM 1450 N N . TRP A 1 193 ? -2.66 -32.875 -17.328 1 95 193 TRP A N 1
ATOM 1451 C CA . TRP A 1 193 ? -2.385 -32.188 -16.078 1 95 193 TRP A CA 1
ATOM 1452 C C . TRP A 1 193 ? -2.363 -30.672 -16.281 1 95 193 TRP A C 1
ATOM 1454 O O . TRP A 1 193 ? -2.99 -29.922 -15.523 1 95 193 TRP A O 1
ATOM 1464 N N . LYS A 1 194 ? -1.695 -30.234 -17.266 1 94.81 194 LYS A N 1
ATOM 1465 C CA . LYS A 1 194 ? -1.63 -28.812 -17.609 1 94.81 194 LYS A CA 1
ATOM 1466 C C . LYS A 1 194 ? -3.025 -28.234 -17.844 1 94.81 194 LYS A C 1
ATOM 1468 O O . LYS A 1 194 ? -3.355 -27.172 -17.312 1 94.81 194 LYS A O 1
ATOM 1473 N N . SER A 1 195 ? -3.775 -28.969 -18.562 1 94.62 195 SER A N 1
ATOM 1474 C CA . SER A 1 195 ? -5.133 -28.516 -18.875 1 94.62 195 SER A CA 1
ATOM 1475 C C . SER A 1 195 ? -5.965 -28.375 -17.594 1 94.62 195 SER A C 1
ATOM 1477 O O . SER A 1 195 ? -6.711 -27.406 -17.453 1 94.62 195 SER A O 1
ATOM 1479 N N . LEU A 1 196 ? -5.809 -29.312 -16.719 1 92.81 196 LEU A N 1
ATOM 1480 C CA . LEU A 1 196 ? -6.539 -29.266 -15.461 1 92.81 196 LEU A CA 1
ATOM 1481 C C . LEU A 1 196 ? -6.098 -28.062 -14.625 1 92.81 196 LEU A C 1
ATOM 1483 O O . LEU A 1 196 ? -6.934 -27.375 -14.039 1 92.81 196 LEU A O 1
ATOM 1487 N N . MET A 1 197 ? -4.777 -27.828 -14.57 1 93.25 197 MET A N 1
ATOM 1488 C CA . MET A 1 197 ? -4.242 -26.703 -13.805 1 93.25 197 MET A CA 1
ATOM 1489 C C . MET A 1 197 ? -4.707 -25.375 -14.391 1 93.25 197 MET A C 1
ATOM 1491 O O . MET A 1 197 ? -5.094 -24.469 -13.656 1 93.25 197 MET A O 1
ATOM 1495 N N . TYR A 1 198 ? -4.633 -25.234 -15.68 1 94 198 TYR A N 1
ATOM 1496 C CA . TYR A 1 198 ? -5.082 -24.016 -16.344 1 94 198 TYR A CA 1
ATOM 1497 C C . TYR A 1 198 ? -6.551 -23.75 -16.047 1 94 198 TYR A C 1
ATOM 1499 O O . TYR A 1 198 ? -6.93 -22.609 -15.766 1 94 198 TYR A O 1
ATOM 1507 N N . ASN A 1 199 ? -7.348 -24.812 -16.125 1 92.19 199 ASN A N 1
ATOM 1508 C CA . ASN A 1 199 ? -8.773 -24.656 -15.836 1 92.19 199 ASN A CA 1
ATOM 1509 C C . ASN A 1 199 ? -9.016 -24.219 -14.398 1 92.19 199 ASN A C 1
ATOM 1511 O O . ASN A 1 199 ? -9.93 -23.438 -14.133 1 92.19 199 ASN A O 1
ATOM 1515 N N . ALA A 1 200 ? -8.242 -24.797 -13.492 1 90.94 200 ALA A N 1
ATOM 1516 C CA . ALA A 1 200 ? -8.344 -24.391 -12.086 1 90.94 200 ALA A CA 1
ATOM 1517 C C . ALA A 1 200 ? -8.055 -22.906 -11.922 1 90.94 200 ALA A C 1
ATOM 1519 O O . ALA A 1 200 ? -8.789 -22.188 -11.234 1 90.94 200 ALA A O 1
ATOM 1520 N N . VAL A 1 201 ? -6.984 -22.422 -12.602 1 93.31 201 VAL A N 1
ATOM 1521 C CA . VAL A 1 201 ? -6.609 -21.016 -12.523 1 93.31 201 VAL A CA 1
ATOM 1522 C C . VAL A 1 201 ? -7.699 -20.141 -13.164 1 93.31 201 VAL A C 1
ATOM 1524 O O . VAL A 1 201 ? -8.086 -19.109 -12.609 1 93.31 201 VAL A O 1
ATOM 1527 N N . LYS A 1 202 ? -8.203 -20.578 -14.289 1 93.56 202 LYS A N 1
ATOM 1528 C CA . LYS A 1 202 ? -9.281 -19.875 -14.977 1 93.56 202 LYS A CA 1
ATOM 1529 C C . LYS A 1 202 ? -10.508 -19.719 -14.086 1 93.56 202 LYS A C 1
ATOM 1531 O O . LYS A 1 202 ? -11.109 -18.641 -14.016 1 93.56 202 LYS A O 1
ATOM 1536 N N . SER A 1 203 ? -10.828 -20.781 -13.43 1 91.56 203 SER A N 1
ATOM 1537 C CA . SER A 1 203 ? -11.984 -20.766 -12.547 1 91.56 203 SER A CA 1
ATOM 1538 C C . SER A 1 203 ? -11.781 -19.812 -11.383 1 91.56 203 SER A C 1
ATOM 1540 O O . SER A 1 203 ? -12.734 -19.156 -10.938 1 91.56 203 SER A O 1
ATOM 1542 N N . GLU A 1 204 ? -10.578 -19.766 -10.883 1 92.19 204 GLU A N 1
ATOM 1543 C CA . GLU A 1 204 ? -10.281 -18.859 -9.789 1 92.19 204 GLU A CA 1
ATOM 1544 C C . GLU A 1 204 ? -10.391 -17.406 -10.234 1 92.19 204 GLU A C 1
ATOM 1546 O O . GLU A 1 204 ? -10.961 -16.562 -9.523 1 92.19 204 GLU A O 1
ATOM 1551 N N . ILE A 1 205 ? -9.898 -17.078 -11.391 1 94.69 205 ILE A N 1
ATOM 1552 C CA . ILE A 1 205 ? -9.805 -15.703 -11.867 1 94.69 205 ILE A CA 1
ATOM 1553 C C . ILE A 1 205 ? -11.18 -15.234 -12.344 1 94.69 205 ILE A C 1
ATOM 1555 O O . ILE A 1 205 ? -11.633 -14.148 -11.969 1 94.69 205 ILE A O 1
ATOM 1559 N N . PHE A 1 206 ? -11.953 -16.078 -13.047 1 94.19 206 PHE A N 1
ATOM 1560 C CA . PHE A 1 206 ? -13.156 -15.609 -13.734 1 94.19 206 PHE A CA 1
ATOM 1561 C C . PHE A 1 206 ? -14.406 -16.219 -13.102 1 94.19 206 PHE A C 1
ATOM 1563 O O . PHE A 1 206 ? -15.523 -15.773 -13.367 1 94.19 206 PHE A O 1
ATOM 1570 N N . GLY A 1 207 ? -14.203 -17.203 -12.273 1 90.19 207 GLY A N 1
ATOM 1571 C CA . GLY A 1 207 ? -15.344 -17.891 -11.68 1 90.19 207 GLY A CA 1
ATOM 1572 C C . GLY A 1 207 ? -15.938 -18.953 -12.586 1 90.19 207 GLY A C 1
ATOM 1573 O O . GLY A 1 207 ? -15.539 -19.078 -13.742 1 90.19 207 GLY A O 1
ATOM 1574 N N . VAL A 1 208 ? -16.703 -19.781 -11.977 1 86.5 208 VAL A N 1
ATOM 1575 C CA . VAL A 1 208 ? -17.453 -20.781 -12.711 1 86.5 208 VAL A CA 1
ATOM 1576 C C . VAL A 1 208 ? -18.906 -20.328 -12.875 1 86.5 208 VAL A C 1
ATOM 1578 O O . VAL A 1 208 ? -19.344 -19.406 -12.195 1 86.5 208 VAL A O 1
ATOM 1581 N N . GLU A 1 209 ? -19.484 -21 -13.828 1 83.81 209 GLU A N 1
ATOM 1582 C CA . GLU A 1 209 ? -20.875 -20.672 -14.055 1 83.81 209 GLU A CA 1
ATOM 1583 C C . GLU A 1 209 ? -21.688 -20.766 -12.766 1 83.81 209 GLU A C 1
ATOM 1585 O O . GLU A 1 209 ? -21.562 -21.75 -12.031 1 83.81 209 GLU A O 1
ATOM 1590 N N . GLY A 1 210 ? -22.469 -19.734 -12.398 1 80.62 210 GLY A N 1
ATOM 1591 C CA . GLY A 1 210 ? -23.281 -19.703 -11.203 1 80.62 210 GLY A CA 1
ATOM 1592 C C . GLY A 1 210 ? -22.562 -19.125 -10 1 80.62 210 GLY A C 1
ATOM 1593 O O . GLY A 1 210 ? -23.203 -18.812 -8.984 1 80.62 210 GLY A O 1
ATOM 1594 N N . CYS A 1 211 ? -21.188 -19.109 -9.992 1 81.81 211 CYS A N 1
ATOM 1595 C CA . CYS A 1 211 ? -20.422 -18.594 -8.852 1 81.81 211 CYS A CA 1
ATOM 1596 C C . CYS A 1 211 ? -19.422 -17.531 -9.289 1 81.81 211 CYS A C 1
ATOM 1598 O O . CYS A 1 211 ? -18.297 -17.5 -8.812 1 81.81 211 CYS A O 1
ATOM 1600 N N . ARG A 1 212 ? -19.766 -16.703 -10.109 1 84.31 212 ARG A N 1
ATOM 1601 C CA . ARG A 1 212 ? -18.859 -15.727 -10.672 1 84.31 212 ARG A CA 1
ATOM 1602 C C . ARG A 1 212 ? -18.578 -14.609 -9.672 1 84.31 212 ARG A C 1
ATOM 1604 O O . ARG A 1 212 ? -17.547 -13.922 -9.766 1 84.31 212 ARG A O 1
ATOM 1611 N N . ASP A 1 213 ? -19.469 -14.453 -8.656 1 88.31 213 ASP A N 1
ATOM 1612 C CA . ASP A 1 213 ? -19.328 -13.391 -7.668 1 88.31 213 ASP A CA 1
ATOM 1613 C C . ASP A 1 213 ? -18.188 -13.68 -6.695 1 88.31 213 ASP A C 1
ATOM 1615 O O . ASP A 1 213 ? -17.75 -12.789 -5.973 1 88.31 213 ASP A O 1
ATOM 1619 N N . LYS A 1 214 ? -17.672 -14.898 -6.746 1 88.38 214 LYS A N 1
ATOM 1620 C CA . LYS A 1 214 ? -16.609 -15.281 -5.82 1 88.38 214 LYS A CA 1
ATOM 1621 C C . LYS A 1 214 ? -15.25 -15.312 -6.523 1 88.38 214 LYS A C 1
ATOM 1623 O O . LYS A 1 214 ? -14.258 -15.781 -5.953 1 88.38 214 LYS A O 1
ATOM 1628 N N . SER A 1 215 ? -15.172 -14.828 -7.715 1 94.75 215 SER A N 1
ATOM 1629 C CA . SER A 1 215 ? -13.945 -14.859 -8.508 1 94.75 215 SER A CA 1
ATOM 1630 C C . SER A 1 215 ? -13.062 -13.648 -8.211 1 94.75 215 SER A C 1
ATOM 1632 O O . SER A 1 215 ? -13.523 -12.672 -7.605 1 94.75 215 SER A O 1
ATOM 1634 N N . PHE A 1 216 ? -11.883 -13.797 -8.594 1 96.56 216 PHE A N 1
ATOM 1635 C CA . PHE A 1 216 ? -10.922 -12.719 -8.391 1 96.56 216 PHE A CA 1
ATOM 1636 C C . PHE A 1 216 ? -11.32 -11.484 -9.188 1 96.56 216 PHE A C 1
ATOM 1638 O O . PHE A 1 216 ? -11.258 -10.367 -8.68 1 96.56 216 PHE A O 1
ATOM 1645 N N . ILE A 1 217 ? -11.82 -11.656 -10.398 1 96.75 217 ILE A N 1
ATOM 1646 C CA . ILE A 1 217 ? -12.242 -10.539 -11.242 1 96.75 217 ILE A CA 1
ATOM 1647 C C . ILE A 1 217 ? -13.445 -9.844 -10.609 1 96.75 217 ILE A C 1
ATOM 1649 O O . ILE A 1 217 ? -13.539 -8.609 -10.641 1 96.75 217 ILE A O 1
ATOM 1653 N N . SER A 1 218 ? -14.344 -10.625 -10.07 1 96.69 218 SER A N 1
ATOM 1654 C CA . SER A 1 218 ? -15.477 -10.031 -9.375 1 96.69 218 SER A CA 1
ATOM 1655 C C . SER A 1 218 ? -15.016 -9.156 -8.211 1 96.69 218 SER A C 1
ATOM 1657 O O . SER A 1 218 ? -15.586 -8.094 -7.961 1 96.69 218 SER A O 1
ATOM 1659 N N . PHE A 1 219 ? -14.055 -9.602 -7.484 1 97.62 219 PHE A N 1
ATOM 1660 C CA . PHE A 1 219 ? -13.484 -8.836 -6.387 1 97.62 219 PHE A CA 1
ATOM 1661 C C . PHE A 1 219 ? -12.945 -7.5 -6.887 1 97.62 219 PHE A C 1
ATOM 1663 O O . PHE A 1 219 ? -13.234 -6.449 -6.309 1 97.62 219 PHE A O 1
ATOM 1670 N N . ILE A 1 220 ? -12.078 -7.473 -7.969 1 98 220 ILE A N 1
ATOM 1671 C CA . ILE A 1 220 ? -11.516 -6.258 -8.555 1 98 220 ILE A CA 1
ATOM 1672 C C . ILE A 1 220 ? -12.641 -5.312 -8.961 1 98 220 ILE A C 1
ATOM 1674 O O . ILE A 1 220 ? -12.57 -4.105 -8.711 1 98 220 ILE A O 1
ATOM 1678 N N . GLU A 1 221 ? -13.695 -5.875 -9.562 1 97.62 221 GLU A N 1
ATOM 1679 C CA . GLU A 1 221 ? -14.82 -5.062 -10.008 1 97.62 221 GLU A CA 1
ATOM 1680 C C . GLU A 1 221 ? -15.523 -4.391 -8.836 1 97.62 221 GLU A C 1
ATOM 1682 O O . GLU A 1 221 ? -15.906 -3.223 -8.922 1 97.62 221 GLU A O 1
ATOM 1687 N N . ARG A 1 222 ? -15.711 -5.129 -7.812 1 97.69 222 ARG A N 1
ATOM 1688 C CA . ARG A 1 222 ? -16.328 -4.555 -6.617 1 97.69 222 ARG A CA 1
ATOM 1689 C C . ARG A 1 222 ? -15.477 -3.426 -6.051 1 97.69 222 ARG A C 1
ATOM 1691 O O . ARG A 1 222 ? -16 -2.402 -5.609 1 97.69 222 ARG A O 1
ATOM 1698 N N . LEU A 1 223 ? -14.172 -3.625 -5.992 1 97.88 223 LEU A N 1
ATOM 1699 C CA . LEU A 1 223 ? -13.266 -2.58 -5.527 1 97.88 223 LEU A CA 1
ATOM 1700 C C . LEU A 1 223 ? -13.367 -1.341 -6.41 1 97.88 223 LEU A C 1
ATOM 1702 O O . LEU A 1 223 ? -13.453 -0.219 -5.906 1 97.88 223 LEU A O 1
ATOM 1706 N N . GLU A 1 224 ? -13.367 -1.524 -7.711 1 97.19 224 GLU A N 1
ATOM 1707 C CA . GLU A 1 224 ? -13.5 -0.421 -8.656 1 97.19 224 GLU A CA 1
ATOM 1708 C C . GLU A 1 224 ? -14.812 0.325 -8.453 1 97.19 224 GLU A C 1
ATOM 1710 O O . GLU A 1 224 ? -14.844 1.557 -8.453 1 97.19 224 GLU A O 1
ATOM 1715 N N . ASP A 1 225 ? -15.844 -0.434 -8.312 1 96.38 225 ASP A N 1
ATOM 1716 C CA . ASP A 1 225 ? -17.156 0.172 -8.109 1 96.38 225 ASP A CA 1
ATOM 1717 C C . ASP A 1 225 ? -17.172 1.024 -6.84 1 96.38 225 ASP A C 1
ATOM 1719 O O . ASP A 1 225 ? -17.703 2.133 -6.84 1 96.38 225 ASP A O 1
ATOM 1723 N N . ARG A 1 226 ? -16.672 0.515 -5.793 1 96.19 226 ARG A N 1
ATOM 1724 C CA . ARG A 1 226 ? -16.609 1.264 -4.539 1 96.19 226 ARG A CA 1
ATOM 1725 C C . ARG A 1 226 ? -15.859 2.576 -4.727 1 96.19 226 ARG A C 1
ATOM 1727 O O . ARG A 1 226 ? -16.312 3.627 -4.262 1 96.19 226 ARG A O 1
ATOM 1734 N N . GLN A 1 227 ? -14.703 2.506 -5.418 1 93.75 227 GLN A N 1
ATOM 1735 C CA . GLN A 1 227 ? -13.875 3.691 -5.594 1 93.75 227 GLN A CA 1
ATOM 1736 C C . GLN A 1 227 ? -14.555 4.715 -6.5 1 93.75 227 GLN A C 1
ATOM 1738 O O . GLN A 1 227 ? -14.469 5.918 -6.258 1 93.75 227 GLN A O 1
ATOM 1743 N N . LYS A 1 228 ? -15.18 4.215 -7.574 1 91.44 228 LYS A N 1
ATOM 1744 C CA . LYS A 1 228 ? -15.914 5.125 -8.445 1 91.44 228 LYS A CA 1
ATOM 1745 C C . LYS A 1 228 ? -17.016 5.844 -7.684 1 91.44 228 LYS A C 1
ATOM 1747 O O . LYS A 1 228 ? -17.188 7.059 -7.816 1 91.44 228 LYS A O 1
ATOM 1752 N N . ARG A 1 229 ? -17.766 5.117 -6.898 1 91.19 229 ARG A N 1
ATOM 1753 C CA . ARG A 1 229 ? -18.828 5.711 -6.086 1 91.19 229 ARG A CA 1
ATOM 1754 C C . ARG A 1 229 ? -18.25 6.73 -5.105 1 91.19 229 ARG A C 1
ATOM 1756 O O . ARG A 1 229 ? -18.812 7.816 -4.93 1 91.19 229 ARG A O 1
ATOM 1763 N N . TRP A 1 230 ? -17.203 6.395 -4.473 1 90.88 230 TRP A N 1
ATOM 1764 C CA . TRP A 1 230 ? -16.578 7.285 -3.492 1 90.88 230 TRP A CA 1
ATOM 1765 C C . TRP A 1 230 ? -16.141 8.594 -4.145 1 90.88 230 TRP A C 1
ATOM 1767 O O . TRP A 1 230 ? -16.297 9.664 -3.562 1 90.88 230 TRP A O 1
ATOM 1777 N N . HIS A 1 231 ? -15.555 8.547 -5.355 1 88.06 231 HIS A N 1
ATOM 1778 C CA . HIS A 1 231 ? -15.094 9.75 -6.043 1 88.06 231 HIS A CA 1
ATOM 1779 C C . HIS A 1 231 ? -16.266 10.602 -6.512 1 88.06 231 HIS A C 1
ATOM 1781 O O . HIS A 1 231 ? -16.156 11.82 -6.621 1 88.06 231 HIS A O 1
ATOM 1787 N N . THR A 1 232 ? -17.391 9.961 -6.816 1 85.56 232 THR A N 1
ATOM 1788 C CA . THR A 1 232 ? -18.578 10.68 -7.215 1 85.56 232 THR A CA 1
ATOM 1789 C C . THR A 1 232 ? -19.203 11.398 -6.02 1 85.56 232 THR A C 1
ATOM 1791 O O . THR A 1 232 ? -19.672 12.531 -6.141 1 85.56 232 THR A O 1
ATOM 1794 N N . LEU A 1 233 ? -19.156 10.727 -4.887 1 86.38 233 LEU A N 1
ATOM 1795 C CA . LEU A 1 233 ? -19.719 11.273 -3.652 1 86.38 233 LEU A CA 1
ATOM 1796 C C . LEU A 1 233 ? -18.812 10.953 -2.467 1 86.38 233 LEU A C 1
ATOM 1798 O O . LEU A 1 233 ? -19.109 10.078 -1.661 1 86.38 233 LEU A O 1
ATOM 1802 N N . PRO A 1 234 ? -17.75 11.773 -2.387 1 84.5 234 PRO A N 1
ATOM 1803 C CA . PRO A 1 234 ? -16.828 11.477 -1.293 1 84.5 234 PRO A CA 1
ATOM 1804 C C . PRO A 1 234 ? -17.484 11.609 0.082 1 84.5 234 PRO A C 1
ATOM 1806 O O . PRO A 1 234 ? -18.172 12.586 0.354 1 84.5 234 PRO A O 1
ATOM 1809 N N . THR A 1 235 ? -17.281 10.664 0.907 1 83.31 235 THR A N 1
ATOM 1810 C CA . THR A 1 235 ? -17.891 10.625 2.23 1 83.31 235 THR A CA 1
ATOM 1811 C C . THR A 1 235 ? -16.953 11.227 3.277 1 83.31 235 THR A C 1
ATOM 1813 O O . THR A 1 235 ? -17.375 11.523 4.398 1 83.31 235 THR A O 1
ATOM 1816 N N . ALA A 1 236 ? -15.648 11.375 2.963 1 84.81 236 ALA A N 1
ATOM 1817 C CA . ALA A 1 236 ? -14.672 11.938 3.893 1 84.81 236 ALA A CA 1
ATOM 1818 C C . ALA A 1 236 ? -14.711 13.461 3.871 1 84.81 236 ALA A C 1
ATOM 1820 O O . ALA A 1 236 ? -14.406 14.086 2.85 1 84.81 236 ALA A O 1
ATOM 1821 N N . PRO A 1 237 ? -15.047 14.125 4.906 1 82.31 237 PRO A N 1
ATOM 1822 C CA . PRO A 1 237 ? -15.117 15.586 4.922 1 82.31 237 PRO A CA 1
ATOM 1823 C C . PRO A 1 237 ? -13.75 16.25 4.715 1 82.31 237 PRO A C 1
ATOM 1825 O O . PRO A 1 237 ? -13.68 17.391 4.27 1 82.31 237 PRO A O 1
ATOM 1828 N N . ASP A 1 238 ? -12.688 15.5 4.953 1 80.31 238 ASP A N 1
ATOM 1829 C CA . ASP A 1 238 ? -11.344 16.047 4.855 1 80.31 238 ASP A CA 1
ATOM 1830 C C . ASP A 1 238 ? -10.727 15.758 3.488 1 80.31 238 ASP A C 1
ATOM 1832 O O . ASP A 1 238 ? -9.523 15.953 3.291 1 80.31 238 ASP A O 1
ATOM 1836 N N . CYS A 1 239 ? -11.531 15.312 2.619 1 82.81 239 CYS A N 1
ATOM 1837 C CA . CYS A 1 239 ? -11.031 15.039 1.277 1 82.81 239 CYS A CA 1
ATOM 1838 C C . CYS A 1 239 ? -10.5 16.312 0.627 1 82.81 239 CYS A C 1
ATOM 1840 O O . CYS A 1 239 ? -11.219 17.297 0.503 1 82.81 239 CYS A O 1
ATOM 1842 N N . PRO A 1 240 ? -9.219 16.203 0.294 1 77.44 240 PRO A N 1
ATOM 1843 C CA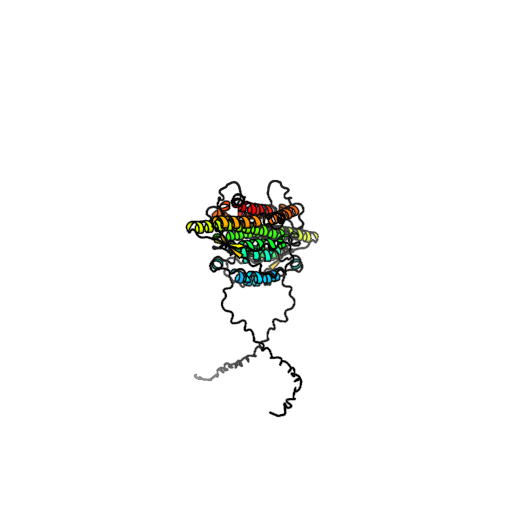 . PRO A 1 240 ? -8.664 17.406 -0.349 1 77.44 240 PRO A CA 1
ATOM 1844 C C . PRO A 1 240 ? -9.375 17.75 -1.655 1 77.44 240 PRO A C 1
ATOM 1846 O O . PRO A 1 240 ? -9.891 16.859 -2.338 1 77.44 240 PRO A O 1
ATOM 1849 N N . SER A 1 241 ? -9.359 19.047 -1.953 1 73.31 241 SER A N 1
ATOM 1850 C CA . SER A 1 241 ? -10.031 19.547 -3.154 1 73.31 241 SER A CA 1
ATOM 1851 C C . SER A 1 241 ? -9.445 18.891 -4.41 1 73.31 241 SER A C 1
ATOM 1853 O O . SER A 1 241 ? -10.164 18.688 -5.391 1 73.31 241 SER A O 1
ATOM 1855 N N . THR A 1 242 ? -8.133 18.578 -4.348 1 69.94 242 THR A N 1
ATOM 1856 C CA . THR A 1 242 ? -7.465 17.953 -5.492 1 69.94 242 THR A CA 1
ATOM 1857 C C . THR A 1 242 ? -8.062 16.594 -5.797 1 69.94 242 THR A C 1
ATOM 1859 O O . THR A 1 242 ? -7.953 16.094 -6.922 1 69.94 242 THR A O 1
ATOM 1862 N N . TYR A 1 243 ? -8.688 16.047 -4.695 1 70.12 243 TYR A N 1
ATOM 1863 C CA . TYR A 1 243 ? -9.234 14.711 -4.875 1 70.12 243 TYR A CA 1
ATOM 1864 C C . TYR A 1 243 ? -10.75 14.758 -5.062 1 70.12 243 TYR A C 1
ATOM 1866 O O . TYR A 1 243 ? -11.367 13.758 -5.43 1 70.12 243 TYR A O 1
ATOM 1874 N N . GLN A 1 244 ? -11.273 15.953 -4.484 1 63 244 GLN A N 1
ATOM 1875 C CA . GLN A 1 244 ? -12.719 16.109 -4.664 1 63 244 GLN A CA 1
ATOM 1876 C C . GLN A 1 244 ? -13.078 16.234 -6.141 1 63 244 GLN A C 1
ATOM 1878 O O . GLN A 1 244 ? -14.188 15.883 -6.547 1 63 244 GLN A O 1
ATOM 1883 N N . SER A 1 245 ? -12.172 17.141 -6.734 1 51.88 245 SER A N 1
ATOM 1884 C CA . SER A 1 245 ? -12.562 17.266 -8.133 1 51.88 245 SER A CA 1
ATOM 1885 C C . SER A 1 245 ? -12.922 15.914 -8.727 1 51.88 245 SER A C 1
ATOM 1887 O O . SER A 1 245 ? -12.211 14.93 -8.523 1 51.88 245 SER A O 1
ATOM 1889 N N . ALA A 1 246 ? -14.203 15.719 -8.688 1 46.16 246 ALA A N 1
ATOM 1890 C CA . ALA A 1 246 ? -14.797 14.547 -9.336 1 46.16 246 ALA A CA 1
ATOM 1891 C C . ALA A 1 246 ? -13.789 13.867 -10.266 1 46.16 246 ALA A C 1
ATOM 1893 O O . ALA A 1 246 ? -12.875 14.516 -10.781 1 46.16 246 ALA A O 1
ATOM 1894 N N . CYS A 1 247 ? -13.492 12.352 -10.164 1 50.44 247 CYS A N 1
ATOM 1895 C CA . CYS A 1 247 ? -13.328 11.594 -11.398 1 50.44 247 CYS A CA 1
ATOM 1896 C C . CYS A 1 247 ? -13.758 12.414 -12.609 1 50.44 247 CYS A C 1
ATOM 1898 O O . CYS A 1 247 ? -13.82 11.898 -13.727 1 50.44 247 CYS A O 1
ATOM 1900 N N . SER A 1 248 ? -14.406 13.469 -12.133 1 46.22 248 SER A N 1
ATOM 1901 C CA . SER A 1 248 ? -14.969 14.203 -13.258 1 46.22 248 SER A CA 1
ATOM 1902 C C . SER A 1 248 ? -13.883 14.609 -14.25 1 46.22 248 SER A C 1
ATOM 1904 O O . SER A 1 248 ? -14.18 15.172 -15.305 1 46.22 248 SER A O 1
ATOM 1906 N N . SER A 1 249 ? -12.805 15.383 -13.602 1 50.12 249 SER A N 1
ATOM 1907 C CA . SER A 1 249 ? -12.008 15.773 -14.766 1 50.12 249 SER A CA 1
ATOM 1908 C C . SER A 1 249 ? -11.672 14.57 -15.633 1 50.12 249 SER A C 1
ATOM 1910 O O . SER A 1 249 ? -11.18 13.555 -15.133 1 50.12 249 SER A O 1
ATOM 1912 N N . SER A 1 250 ? -12.531 14.258 -16.547 1 50.94 250 SER A N 1
ATOM 1913 C CA . SER A 1 250 ? -12.516 13.273 -17.625 1 50.94 250 SER A CA 1
ATOM 1914 C C . SER A 1 250 ? -11.102 12.797 -17.906 1 50.94 250 SER A C 1
ATOM 1916 O O . SER A 1 250 ? -10.898 11.672 -18.375 1 50.94 250 SER A O 1
ATOM 1918 N N . ASP A 1 251 ? -9.945 13.641 -17.578 1 58.94 251 ASP A N 1
ATOM 1919 C CA . ASP A 1 251 ? -8.758 13.289 -18.359 1 58.94 251 ASP A CA 1
ATOM 1920 C C . ASP A 1 251 ? -7.812 12.406 -17.531 1 58.94 251 ASP A C 1
ATOM 1922 O O . ASP A 1 251 ? -6.941 11.742 -18.094 1 58.94 251 ASP A O 1
ATOM 1926 N N . GLU A 1 252 ? -8.023 12.461 -15.984 1 76 252 GLU A N 1
ATOM 1927 C CA . GLU A 1 252 ? -7 11.609 -15.375 1 76 252 GLU A CA 1
ATOM 1928 C C . GLU A 1 252 ? -7.629 10.547 -14.477 1 76 252 GLU A C 1
ATOM 1930 O O . GLU A 1 252 ? -8.523 10.844 -13.68 1 76 252 GLU A O 1
ATOM 1935 N N . LEU A 1 253 ? -7.316 9.359 -14.711 1 84.69 253 LEU A N 1
ATOM 1936 C CA . LEU A 1 253 ? -7.766 8.227 -13.906 1 84.69 253 LEU A CA 1
ATOM 1937 C C . LEU A 1 253 ? -7.25 8.336 -12.477 1 84.69 253 LEU A C 1
ATOM 1939 O O . LEU A 1 253 ? -6.051 8.539 -12.258 1 84.69 253 LEU A O 1
ATOM 1943 N N . PRO A 1 254 ? -8.219 8.359 -11.484 1 89.12 254 PRO A N 1
ATOM 1944 C CA . PRO A 1 254 ? -7.766 8.391 -10.086 1 89.12 254 PRO A CA 1
ATOM 1945 C C . PRO A 1 254 ? -6.75 7.293 -9.773 1 89.12 254 PRO A C 1
ATOM 1947 O O . PRO A 1 254 ? -6.773 6.23 -10.398 1 89.12 254 PRO A O 1
ATOM 1950 N N . LEU A 1 255 ? -5.883 7.586 -8.828 1 91.06 255 LEU A N 1
ATOM 1951 C CA . LEU A 1 255 ? -4.789 6.688 -8.469 1 91.06 255 LEU A CA 1
ATOM 1952 C C . LEU A 1 255 ? -5.32 5.301 -8.117 1 91.06 255 LEU A C 1
ATOM 1954 O O . LEU A 1 255 ? -4.766 4.293 -8.562 1 91.06 255 LEU A O 1
ATOM 1958 N N . CYS A 1 256 ? -6.383 5.211 -7.273 1 93.62 256 CYS A N 1
ATOM 1959 C CA . CYS A 1 256 ? -6.914 3.934 -6.812 1 93.62 256 CYS A CA 1
ATOM 1960 C C . CYS A 1 256 ? -7.395 3.086 -7.984 1 93.62 256 CYS A C 1
ATOM 1962 O O . CYS A 1 256 ? -7.219 1.866 -7.984 1 93.62 256 CYS A O 1
ATOM 1964 N N . LEU A 1 257 ? -7.953 3.742 -9.055 1 94 257 LEU A N 1
ATOM 1965 C CA . LEU A 1 257 ? -8.414 3.014 -10.234 1 94 257 LEU A CA 1
ATOM 1966 C C . LEU A 1 257 ? -7.25 2.66 -11.148 1 94 257 LEU A C 1
ATOM 1968 O O . LEU A 1 257 ? -7.281 1.633 -11.828 1 94 257 LEU A O 1
ATOM 1972 N N . THR A 1 258 ? -6.215 3.514 -11.18 1 93.38 258 THR A N 1
ATOM 1973 C CA . THR A 1 258 ? -5 3.199 -11.914 1 93.38 258 THR A CA 1
ATOM 1974 C C . THR A 1 258 ? -4.379 1.9 -11.414 1 93.38 258 THR A C 1
ATOM 1976 O O . THR A 1 258 ? -3.906 1.084 -12.203 1 93.38 258 THR A O 1
ATOM 1979 N N . ILE A 1 259 ? -4.387 1.688 -10.117 1 95.5 259 ILE A N 1
ATOM 1980 C CA . ILE A 1 259 ? -3.779 0.5 -9.531 1 95.5 259 ILE A CA 1
ATOM 1981 C C . ILE A 1 259 ? -4.582 -0.739 -9.922 1 95.5 259 ILE A C 1
ATOM 1983 O O . ILE A 1 259 ? -4.008 -1.776 -10.266 1 95.5 259 ILE A O 1
ATOM 1987 N N . THR A 1 260 ? -5.949 -0.667 -9.867 1 96.44 260 THR A N 1
ATOM 1988 C CA . THR A 1 260 ? -6.758 -1.817 -10.258 1 96.44 260 THR A CA 1
ATOM 1989 C C . THR A 1 260 ? -6.582 -2.127 -11.742 1 96.44 260 THR A C 1
ATOM 1991 O O . THR A 1 260 ? -6.598 -3.293 -12.141 1 96.44 260 THR A O 1
ATOM 1994 N N . LYS A 1 261 ? -6.438 -1.072 -12.523 1 94.12 261 LYS A N 1
ATOM 1995 C CA . LYS A 1 261 ? -6.148 -1.283 -13.938 1 94.12 261 LYS A CA 1
ATOM 1996 C C . LYS A 1 261 ? -4.836 -2.039 -14.125 1 94.12 261 LYS A C 1
ATOM 1998 O O . LYS A 1 261 ? -4.727 -2.902 -14.992 1 94.12 261 LYS A O 1
ATOM 2003 N N . ALA A 1 262 ? -3.846 -1.688 -13.359 1 92.75 262 ALA A N 1
ATOM 2004 C CA . ALA A 1 262 ? -2.568 -2.395 -13.406 1 92.75 262 ALA A CA 1
ATOM 2005 C C . ALA A 1 262 ? -2.744 -3.869 -13.055 1 92.75 262 ALA A C 1
ATOM 2007 O O . ALA A 1 262 ? -2.113 -4.738 -13.664 1 92.75 262 ALA A O 1
ATOM 2008 N N . ALA A 1 263 ? -3.58 -4.16 -12.039 1 94.75 263 ALA A N 1
ATOM 2009 C CA . ALA A 1 263 ? -3.838 -5.547 -11.656 1 94.75 263 ALA A CA 1
ATOM 2010 C C . ALA A 1 263 ? -4.414 -6.34 -12.828 1 94.75 263 ALA A C 1
ATOM 2012 O O . ALA A 1 263 ? -4.004 -7.477 -13.078 1 94.75 263 ALA A O 1
ATOM 2013 N N . ARG A 1 264 ? -5.344 -5.746 -13.57 1 94.5 264 ARG A N 1
ATOM 2014 C CA . ARG A 1 264 ? -5.938 -6.391 -14.742 1 94.5 264 ARG A CA 1
ATOM 2015 C C . ARG A 1 264 ? -4.898 -6.594 -15.844 1 94.5 264 ARG A C 1
ATOM 2017 O O . ARG A 1 264 ? -4.863 -7.652 -16.469 1 94.5 264 ARG A O 1
ATOM 2024 N N . LYS A 1 265 ? -4.082 -5.613 -16.047 1 91.38 265 LYS A N 1
ATOM 2025 C CA . LYS A 1 265 ? -3.064 -5.672 -17.094 1 91.38 265 LYS A CA 1
ATOM 2026 C C . LYS A 1 265 ? -2.08 -6.809 -16.844 1 91.38 265 LYS A C 1
ATOM 2028 O O . LYS A 1 265 ? -1.61 -7.453 -17.781 1 91.38 265 LYS A O 1
ATOM 2033 N N . VAL A 1 266 ? -1.716 -7.035 -15.633 1 90.88 266 VAL A N 1
ATOM 2034 C CA . VAL A 1 266 ? -0.779 -8.086 -15.266 1 90.88 266 VAL A CA 1
ATOM 2035 C C . VAL A 1 266 ? -1.34 -9.445 -15.68 1 90.88 266 VAL A C 1
ATOM 2037 O O . VAL A 1 266 ? -0.584 -10.367 -16 1 90.88 266 VAL A O 1
ATOM 2040 N N . LEU A 1 267 ? -2.703 -9.586 -15.727 1 92.69 267 LEU A N 1
ATOM 2041 C CA . LEU A 1 267 ? -3.35 -10.844 -16.062 1 92.69 267 LEU A CA 1
ATOM 2042 C C . LEU A 1 267 ? -3.387 -11.055 -17.578 1 92.69 267 LEU A C 1
ATOM 2044 O O . LEU A 1 267 ? -3.635 -12.164 -18.047 1 92.69 267 LEU A O 1
ATOM 2048 N N . ASP A 1 268 ? -3.119 -10.078 -18.359 1 89.69 268 ASP A N 1
ATOM 2049 C CA . ASP A 1 268 ? -3.328 -10.086 -19.812 1 89.69 268 ASP A CA 1
ATOM 2050 C C . ASP A 1 268 ? -2.57 -11.234 -20.469 1 89.69 268 ASP A C 1
ATOM 2052 O O . ASP A 1 268 ? -3.117 -11.938 -21.312 1 89.69 268 ASP A O 1
ATOM 2056 N N . PRO A 1 269 ? -1.32 -11.461 -20.062 1 87.31 269 PRO A N 1
ATOM 2057 C CA . PRO A 1 269 ? -0.558 -12.516 -20.734 1 87.31 269 PRO A CA 1
ATOM 2058 C C . PRO A 1 269 ? -1.18 -13.898 -20.562 1 87.31 269 PRO A C 1
ATOM 2060 O O . PRO A 1 269 ? -0.925 -14.797 -21.375 1 87.31 269 PRO A O 1
ATOM 2063 N N . ILE A 1 270 ? -1.97 -14.062 -19.516 1 89.25 270 ILE A N 1
ATOM 2064 C CA . ILE A 1 270 ? -2.453 -15.422 -19.281 1 89.25 270 ILE A CA 1
ATOM 2065 C C . ILE A 1 270 ? -3.928 -15.516 -19.656 1 89.25 270 ILE A C 1
ATOM 2067 O O . ILE A 1 270 ? -4.469 -16.625 -19.797 1 89.25 270 ILE A O 1
ATOM 2071 N N . VAL A 1 271 ? -4.574 -14.445 -19.828 1 87.56 271 VAL A N 1
ATOM 2072 C CA . VAL A 1 271 ? -5.988 -14.461 -20.188 1 87.56 271 VAL A CA 1
ATOM 2073 C C . VAL A 1 271 ? -6.16 -15.07 -21.578 1 87.56 271 VAL A C 1
ATOM 2075 O O . VAL A 1 271 ? -7.078 -15.867 -21.797 1 87.56 271 VAL A O 1
ATOM 2078 N N . SER A 1 272 ? -5.203 -14.766 -22.422 1 82.06 272 SER A N 1
ATOM 2079 C CA . SER A 1 272 ? -5.285 -15.312 -23.766 1 82.06 272 SER A CA 1
ATOM 2080 C C . SER A 1 272 ? -4.973 -16.797 -23.781 1 82.06 272 SER A C 1
ATOM 2082 O O . SER A 1 272 ? -5.5 -17.547 -24.609 1 82.06 272 SER A O 1
ATOM 2084 N N . THR A 1 273 ? -4.105 -17.219 -22.891 1 82.19 273 THR A N 1
ATOM 2085 C CA . THR A 1 273 ? -3.693 -18.609 -22.828 1 82.19 273 THR A CA 1
ATOM 2086 C C . THR A 1 273 ? -4.777 -19.469 -22.172 1 82.19 273 THR A C 1
ATOM 2088 O O . THR A 1 273 ? -4.898 -20.656 -22.453 1 82.19 273 THR A O 1
ATOM 2091 N N . LEU A 1 274 ? -5.543 -18.844 -21.266 1 83.56 274 LEU A N 1
ATOM 2092 C CA . LEU A 1 274 ? -6.551 -19.578 -20.5 1 83.56 274 LEU A CA 1
ATOM 2093 C C . LEU A 1 274 ? -7.832 -19.734 -21.312 1 83.56 274 LEU A C 1
ATOM 2095 O O . LEU A 1 274 ? -8.695 -20.531 -20.969 1 83.56 274 LEU A O 1
ATOM 2099 N N . ASP A 1 275 ? -8.109 -18.891 -22.406 1 71.56 275 ASP A N 1
ATOM 2100 C CA . ASP A 1 275 ? -9.289 -19.016 -23.25 1 71.56 275 ASP A CA 1
ATOM 2101 C C . ASP A 1 275 ? -9.164 -20.219 -24.188 1 71.56 275 ASP A C 1
ATOM 2103 O O . ASP A 1 275 ? -8.07 -20.516 -24.688 1 71.56 275 ASP A O 1
ATOM 2107 N N . MET B 1 1 ? 70.688 40.094 72.875 1 19.44 1 MET B N 1
ATOM 2108 C CA . MET B 1 1 ? 70.875 38.719 73.312 1 19.44 1 MET B CA 1
ATOM 2109 C C . MET B 1 1 ? 69.875 37.781 72.688 1 19.44 1 MET B C 1
ATOM 2111 O O . MET B 1 1 ? 68.812 38.219 72.188 1 19.44 1 MET B O 1
ATOM 2115 N N . LEU B 1 2 ? 69.625 36.438 73.188 1 18.78 2 LEU B N 1
ATOM 2116 C CA . LEU B 1 2 ? 69.5 35.062 72.688 1 18.78 2 LEU B CA 1
ATOM 2117 C C . LEU B 1 2 ? 68.062 34.719 72.375 1 18.78 2 LEU B C 1
ATOM 2119 O O . LEU B 1 2 ? 67.812 34.188 71.312 1 18.78 2 LEU B O 1
ATOM 2123 N N . SER B 1 3 ? 67.062 34.562 73.312 1 20.34 3 SER B N 1
ATOM 2124 C CA . SER B 1 3 ? 66.625 33.219 73.625 1 20.34 3 SER B CA 1
ATOM 2125 C C . SER B 1 3 ? 65.5 32.75 72.688 1 20.34 3 SER B C 1
ATOM 2127 O O . SER B 1 3 ? 64.75 33.562 72.188 1 20.34 3 SER B O 1
ATOM 2129 N N . PRO B 1 4 ? 65.25 31.375 72.5 1 20.42 4 PRO B N 1
ATOM 2130 C CA . PRO B 1 4 ? 64.938 30.281 71.562 1 20.42 4 PRO B CA 1
ATOM 2131 C C . PRO B 1 4 ? 63.469 30.109 71.312 1 20.42 4 PRO B C 1
ATOM 2133 O O . PRO B 1 4 ? 63.062 30.078 70.125 1 20.42 4 PRO B O 1
ATOM 2136 N N . THR B 1 5 ? 62.594 29.359 72.125 1 17.73 5 THR B N 1
ATOM 2137 C CA . THR B 1 5 ? 62.219 27.969 71.875 1 17.73 5 THR B CA 1
ATOM 2138 C C . THR B 1 5 ? 60.781 27.875 71.312 1 17.73 5 THR B C 1
ATOM 2140 O O . THR B 1 5 ? 60.5 27.031 70.5 1 17.73 5 THR B O 1
ATOM 2143 N N . ALA B 1 6 ? 59.594 28.422 72 1 20.27 6 ALA B N 1
ATOM 2144 C CA . ALA B 1 6 ? 58.531 27.547 72.562 1 20.27 6 ALA B CA 1
ATOM 2145 C C . ALA B 1 6 ? 57.688 26.984 71.438 1 20.27 6 ALA B C 1
ATOM 2147 O O . ALA B 1 6 ? 57.469 27.625 70.375 1 20.27 6 ALA B O 1
ATOM 2148 N N . SER B 1 7 ? 56.906 25.734 71.562 1 19.34 7 SER B N 1
ATOM 2149 C CA . SER B 1 7 ? 56.5 24.422 71.062 1 19.34 7 SER B CA 1
ATOM 2150 C C . SER B 1 7 ? 55.125 24.469 70.438 1 19.34 7 SER B C 1
ATOM 2152 O O . SER B 1 7 ? 54.562 23.438 70.062 1 19.34 7 SER B O 1
ATOM 2154 N N . ASN B 1 8 ? 54.562 25.516 69.812 1 18.33 8 ASN B N 1
ATOM 2155 C CA . ASN B 1 8 ? 53.125 25.625 69.688 1 18.33 8 ASN B CA 1
ATOM 2156 C C . ASN B 1 8 ? 52.562 24.516 68.812 1 18.33 8 ASN B C 1
ATOM 2158 O O . ASN B 1 8 ? 52.938 24.375 67.625 1 18.33 8 ASN B O 1
ATOM 2162 N N . LYS B 1 9 ? 52.156 23.359 69.438 1 21.86 9 LYS B N 1
ATOM 2163 C CA . LYS B 1 9 ? 51.656 22.016 69.188 1 21.86 9 LYS B CA 1
ATOM 2164 C C . LYS B 1 9 ? 50.469 22.078 68.188 1 21.86 9 LYS B C 1
ATOM 2166 O O . LYS B 1 9 ? 49.469 22.719 68.5 1 21.86 9 LYS B O 1
ATOM 2171 N N . SER B 1 10 ? 50.594 22.188 66.875 1 20 10 SER B N 1
ATOM 2172 C CA . SER B 1 10 ? 49.688 22.25 65.75 1 20 10 SER B CA 1
ATOM 2173 C C . SER B 1 10 ? 48.781 21.031 65.688 1 20 10 SER B C 1
ATOM 2175 O O . SER B 1 10 ? 49.281 19.906 65.562 1 20 10 SER B O 1
ATOM 2177 N N . SER B 1 11 ? 47.781 20.953 66.625 1 19.16 11 SER B N 1
ATOM 2178 C CA . SER B 1 11 ? 46.875 19.859 66.875 1 19.16 11 SER B CA 1
ATOM 2179 C C . SER B 1 11 ? 46.219 19.359 65.625 1 19.16 11 SER B C 1
ATOM 2181 O O . SER B 1 11 ? 45.594 20.141 64.875 1 19.16 11 SER B O 1
ATOM 2183 N N . ALA B 1 12 ? 46.844 18.406 64.812 1 24.38 12 ALA B N 1
ATOM 2184 C CA . ALA B 1 12 ? 46.594 17.609 63.656 1 24.38 12 ALA B CA 1
ATOM 2185 C C . ALA B 1 12 ? 45.25 16.891 63.75 1 24.38 12 ALA B C 1
ATOM 2187 O O . ALA B 1 12 ? 45.094 15.938 64.5 1 24.38 12 ALA B O 1
ATOM 2188 N N . THR B 1 13 ? 44.094 17.625 64.188 1 20.33 13 THR B N 1
ATOM 2189 C CA . THR B 1 13 ? 42.844 16.938 64.5 1 20.33 13 THR B CA 1
ATOM 2190 C C . THR B 1 13 ? 42.469 15.992 63.375 1 20.33 13 THR B C 1
ATOM 2192 O O . THR B 1 13 ? 42.406 16.391 62.188 1 20.33 13 THR B O 1
ATOM 2195 N N . VAL B 1 14 ? 42.625 14.672 63.562 1 20.64 14 VAL B N 1
ATOM 2196 C CA . VAL B 1 14 ? 42.5 13.359 62.938 1 20.64 14 VAL B CA 1
ATOM 2197 C C . VAL B 1 14 ? 41.094 13.234 62.312 1 20.64 14 VAL B C 1
ATOM 2199 O O . VAL B 1 14 ? 40.094 13.625 62.938 1 20.64 14 VAL B O 1
ATOM 2202 N N . ARG B 1 15 ? 41.031 12.906 61 1 21.2 15 ARG B N 1
ATOM 2203 C CA . ARG B 1 15 ? 40.156 12.641 59.875 1 21.2 15 ARG B CA 1
ATOM 2204 C C . ARG B 1 15 ? 39.188 11.516 60.188 1 21.2 15 ARG B C 1
ATOM 2206 O O . ARG B 1 15 ? 39.594 10.375 60.375 1 21.2 15 ARG B O 1
ATOM 2213 N N . ALA B 1 16 ? 38.125 11.852 61 1 21.88 16 ALA B N 1
ATOM 2214 C CA . ALA B 1 16 ? 37.094 10.93 61.5 1 21.88 16 ALA B CA 1
ATOM 2215 C C . ALA B 1 16 ? 36.562 10.062 60.344 1 21.88 16 ALA B C 1
ATOM 2217 O O . ALA B 1 16 ? 36.156 10.578 59.312 1 21.88 16 ALA B O 1
ATOM 2218 N N . ARG B 1 17 ? 37.031 8.836 60.219 1 21.88 17 ARG B N 1
ATOM 2219 C CA . ARG B 1 17 ? 36.75 7.711 59.344 1 21.88 17 ARG B CA 1
ATOM 2220 C C . ARG B 1 17 ? 35.281 7.344 59.406 1 21.88 17 ARG B C 1
ATOM 2222 O O . ARG B 1 17 ? 34.781 6.895 60.438 1 21.88 17 ARG B O 1
ATOM 2229 N N . ALA B 1 18 ? 34.312 8.227 58.875 1 21.92 18 ALA B N 1
ATOM 2230 C CA . ALA B 1 18 ? 32.875 7.98 58.969 1 21.92 18 ALA B CA 1
ATOM 2231 C C . ALA B 1 18 ? 32.531 6.586 58.469 1 21.92 18 ALA B C 1
ATOM 2233 O O . ALA B 1 18 ? 32.938 6.195 57.375 1 21.92 18 ALA B O 1
ATOM 2234 N N . SER B 1 19 ? 32.5 5.605 59.344 1 20.53 19 SER B N 1
ATOM 2235 C CA . SER B 1 19 ? 32.188 4.199 59.188 1 20.53 19 SER B CA 1
ATOM 2236 C C . SER B 1 19 ? 30.859 4.035 58.406 1 20.53 19 SER B C 1
ATOM 2238 O O . SER B 1 19 ? 29.812 4.48 58.875 1 20.53 19 SER B O 1
ATOM 2240 N N . CYS B 1 20 ? 30.859 4.168 57.094 1 21.73 20 CYS B N 1
ATOM 2241 C CA . CYS B 1 20 ? 29.719 4.051 56.219 1 21.73 20 CYS B CA 1
ATOM 2242 C C . CYS B 1 20 ? 29 2.713 56.406 1 21.73 20 CYS B C 1
ATOM 2244 O O . CYS B 1 20 ? 29.609 1.654 56.219 1 21.73 20 CYS B O 1
ATOM 2246 N N . GLU B 1 21 ? 28.219 2.605 57.5 1 23.33 21 GLU B N 1
ATOM 2247 C CA . GLU B 1 21 ? 27.469 1.392 57.812 1 23.33 21 GLU B CA 1
ATOM 2248 C C . GLU B 1 21 ? 26.844 0.799 56.562 1 23.33 21 GLU B C 1
ATOM 2250 O O . GLU B 1 21 ? 26.453 1.533 55.656 1 23.33 21 GLU B O 1
ATOM 2255 N N . PRO B 1 22 ? 27.141 -0.556 56.344 1 22.47 22 PRO B N 1
ATOM 2256 C CA . PRO B 1 22 ? 26.766 -1.349 55.188 1 22.47 22 PRO B CA 1
ATOM 2257 C C . PRO B 1 22 ? 25.266 -1.297 54.906 1 22.47 22 PRO B C 1
ATOM 2259 O O . PRO B 1 22 ? 24.453 -1.294 55.844 1 22.47 22 PRO B O 1
ATOM 2262 N N . CYS B 1 23 ? 24.828 -0.464 54 1 22.91 23 CYS B N 1
ATOM 2263 C CA . CYS B 1 23 ? 23.453 -0.323 53.5 1 22.91 23 CYS B CA 1
ATOM 2264 C C . CYS B 1 23 ? 22.797 -1.686 53.375 1 22.91 23 CYS B C 1
ATOM 2266 O O . CYS B 1 23 ? 23.344 -2.582 52.719 1 22.91 23 CYS B O 1
ATOM 2268 N N . ASN B 1 24 ? 22.203 -2.162 54.469 1 21.41 24 ASN B N 1
ATOM 2269 C CA . ASN B 1 24 ? 21.406 -3.379 54.5 1 21.41 24 ASN B CA 1
ATOM 2270 C C . ASN B 1 24 ? 20.625 -3.576 53.188 1 21.41 24 ASN B C 1
ATOM 2272 O O . ASN B 1 24 ? 20.047 -2.631 52.656 1 21.41 24 ASN B O 1
ATOM 2276 N N . SER B 1 25 ? 21.047 -4.562 52.469 1 22.66 25 SER B N 1
ATOM 2277 C CA . SER B 1 25 ? 20.5 -5.086 51.25 1 22.66 25 SER B CA 1
ATOM 2278 C C . SER B 1 25 ? 19 -5.359 51.344 1 22.66 25 SER B C 1
ATOM 2280 O O . SER B 1 25 ? 18.594 -6.328 52 1 22.66 25 SER B O 1
ATOM 2282 N N . ARG B 1 26 ? 18.234 -4.383 51.781 1 21.64 26 ARG B N 1
ATOM 2283 C CA . ARG B 1 26 ? 16.812 -4.738 51.812 1 21.64 26 ARG B CA 1
ATOM 2284 C C . ARG B 1 26 ? 16.422 -5.578 50.594 1 21.64 26 ARG B C 1
ATOM 2286 O O . ARG B 1 26 ? 16.734 -5.223 49.469 1 21.64 26 ARG B O 1
ATOM 2293 N N . ALA B 1 27 ? 16.188 -6.859 50.938 1 24.91 27 ALA B N 1
ATOM 2294 C CA . ALA B 1 27 ? 15.609 -7.863 50.031 1 24.91 27 ALA B CA 1
ATOM 2295 C C . ALA B 1 27 ? 14.461 -7.277 49.219 1 24.91 27 ALA B C 1
ATOM 2297 O O . ALA B 1 27 ? 13.461 -6.824 49.781 1 24.91 27 ALA B O 1
ATOM 2298 N N . VAL B 1 28 ? 14.805 -6.441 48.312 1 25.78 28 VAL B N 1
ATOM 2299 C CA . VAL B 1 28 ? 13.758 -6.008 47.375 1 25.78 28 VAL B CA 1
ATOM 2300 C C . VAL B 1 28 ? 12.82 -7.176 47.062 1 25.78 28 VAL B C 1
ATOM 2302 O O . VAL B 1 28 ? 13.258 -8.211 46.562 1 25.78 28 VAL B O 1
ATOM 2305 N N . GLY B 1 29 ? 11.914 -7.398 48.062 1 22.83 29 GLY B N 1
ATOM 2306 C CA . GLY B 1 29 ? 10.852 -8.359 47.812 1 22.83 29 GLY B CA 1
ATOM 2307 C C . GLY B 1 29 ? 10.422 -8.406 46.344 1 22.83 29 GLY B C 1
ATOM 2308 O O . GLY B 1 29 ? 10.43 -7.391 45.656 1 22.83 29 GLY B O 1
ATOM 2309 N N . GLU B 1 30 ? 10.68 -9.516 45.75 1 27.48 30 GLU B N 1
ATOM 2310 C CA . GLU B 1 30 ? 10.211 -9.922 44.438 1 27.48 30 GLU B CA 1
ATOM 2311 C C . GLU B 1 30 ? 8.734 -9.609 44.25 1 27.48 30 GLU B C 1
ATOM 2313 O O . GLU B 1 30 ? 7.875 -10.25 44.844 1 27.48 30 GLU B O 1
ATOM 2318 N N . SER B 1 31 ? 8.391 -8.289 44.531 1 25.81 31 SER B N 1
ATOM 2319 C CA . SER B 1 31 ? 6.992 -8.094 44.156 1 25.81 31 SER B CA 1
ATOM 2320 C C . SER B 1 31 ? 6.676 -8.773 42.844 1 25.81 31 SER B C 1
ATOM 2322 O O . SER B 1 31 ? 7.363 -8.547 41.844 1 25.81 31 SER B O 1
ATOM 2324 N N . GLU B 1 32 ? 6.258 -9.961 42.969 1 26.83 32 GLU B N 1
ATOM 2325 C CA . GLU B 1 32 ? 5.562 -10.602 41.875 1 26.83 32 GLU B CA 1
ATOM 2326 C C . GLU B 1 32 ? 4.68 -9.609 41.125 1 26.83 32 GLU B C 1
ATOM 2328 O O . GLU B 1 32 ? 3.729 -9.062 41.688 1 26.83 32 GLU B O 1
ATOM 2333 N N . TYR B 1 33 ? 5.328 -8.578 40.406 1 25.41 33 TYR B N 1
ATOM 2334 C CA . TYR B 1 33 ? 4.512 -7.883 39.438 1 25.41 33 TYR B CA 1
ATOM 2335 C C . TYR B 1 33 ? 3.465 -8.812 38.844 1 25.41 33 TYR B C 1
ATOM 2337 O O . TYR B 1 33 ? 3.799 -9.727 38.062 1 25.41 33 TYR B O 1
ATOM 2345 N N . SER B 1 34 ? 2.621 -9.266 39.625 1 26.98 34 SER B N 1
ATOM 2346 C CA . SER B 1 34 ? 1.407 -9.859 39.094 1 26.98 34 SER B CA 1
ATOM 2347 C C . SER B 1 34 ? 0.868 -9.031 37.938 1 26.98 34 SER B C 1
ATOM 2349 O O . SER B 1 34 ? 0.452 -7.887 38.125 1 26.98 34 SER B O 1
ATOM 2351 N N . LEU B 1 35 ? 1.43 -9.219 36.781 1 27.66 35 LEU B N 1
ATOM 2352 C CA . LEU B 1 35 ? 0.886 -8.883 35.469 1 27.66 35 LEU B CA 1
ATOM 2353 C C . LEU B 1 35 ? -0.638 -8.898 35.469 1 27.66 35 LEU B C 1
ATOM 2355 O O . LEU B 1 35 ? -1.28 -8.828 34.438 1 27.66 35 LEU B O 1
ATOM 2359 N N . HIS B 1 36 ? -1.31 -9.266 36.562 1 29.08 36 HIS B N 1
ATOM 2360 C CA . HIS B 1 36 ? -2.768 -9.312 36.531 1 29.08 36 HIS B CA 1
ATOM 2361 C C . HIS B 1 36 ? -3.361 -7.91 36.375 1 29.08 36 HIS B C 1
ATOM 2363 O O . HIS B 1 36 ? -4.547 -7.762 36.094 1 29.08 36 HIS B O 1
ATOM 2369 N N . GLY B 1 37 ? -2.939 -6.961 37.188 1 29.11 37 GLY B N 1
ATOM 2370 C CA . GLY B 1 37 ? -3.787 -5.812 37.469 1 29.11 37 GLY B CA 1
ATOM 2371 C C . GLY B 1 37 ? -3.955 -4.891 36.281 1 29.11 37 GLY B C 1
ATOM 2372 O O . GLY B 1 37 ? -4.609 -3.85 36.375 1 29.11 37 GLY B O 1
ATOM 2373 N N . ALA B 1 38 ? -2.818 -4.566 35.719 1 30.3 38 ALA B N 1
ATOM 2374 C CA . ALA B 1 38 ? -3.107 -3.543 34.719 1 30.3 38 ALA B CA 1
ATOM 2375 C C . ALA B 1 38 ? -4.27 -3.965 33.812 1 30.3 38 ALA B C 1
ATOM 2377 O O . ALA B 1 38 ? -4.195 -4.992 33.156 1 30.3 38 ALA B O 1
ATOM 2378 N N . SER B 1 39 ? -5.438 -3.516 34 1 30.41 39 SER B N 1
ATOM 2379 C CA . SER B 1 39 ? -6.805 -3.568 33.5 1 30.41 39 SER B CA 1
ATOM 2380 C C . SER B 1 39 ? -6.832 -3.818 31.984 1 30.41 39 SER B C 1
ATOM 2382 O O . SER B 1 39 ? -5.801 -3.713 31.312 1 30.41 39 SER B O 1
ATOM 2384 N N . ASP B 1 40 ? -8.086 -3.598 31.359 1 32.84 40 ASP B N 1
ATOM 2385 C CA . ASP B 1 40 ? -8.852 -3.67 30.125 1 32.84 40 ASP B CA 1
ATOM 2386 C C . ASP B 1 40 ? -8.219 -2.803 29.031 1 32.84 40 ASP B C 1
ATOM 2388 O O . ASP B 1 40 ? -8.773 -1.77 28.656 1 32.84 40 ASP B O 1
ATOM 2392 N N . ALA B 1 41 ? -7.184 -2.34 29.172 1 37.97 41 ALA B N 1
ATOM 2393 C CA . ALA B 1 41 ? -6.75 -1.48 28.062 1 37.97 41 ALA B CA 1
ATOM 2394 C C . ALA B 1 41 ? -7.07 -2.113 26.719 1 37.97 41 ALA B C 1
ATOM 2396 O O . ALA B 1 41 ? -6.562 -3.189 26.391 1 37.97 41 ALA B O 1
ATOM 2397 N N . THR B 1 42 ? -8.219 -1.905 26.125 1 42.94 42 THR B N 1
ATOM 2398 C CA . THR B 1 42 ? -8.805 -2.285 24.828 1 42.94 42 THR B CA 1
ATOM 2399 C C . THR B 1 42 ? -7.742 -2.285 23.734 1 42.94 42 THR B C 1
ATOM 2401 O O . THR B 1 42 ? -7.113 -1.258 23.469 1 42.94 42 THR B O 1
ATOM 2404 N N . ILE B 1 43 ? -7.043 -3.283 23.781 1 49.28 43 ILE B N 1
ATOM 2405 C CA . ILE B 1 43 ? -6.184 -3.453 22.609 1 49.28 43 ILE B CA 1
ATOM 2406 C C . ILE B 1 43 ? -6.84 -2.818 21.391 1 49.28 43 ILE B C 1
ATOM 2408 O O . ILE B 1 43 ? -7.977 -3.146 21.047 1 49.28 43 ILE B O 1
ATOM 2412 N N . PRO B 1 44 ? -6.16 -1.789 21.016 1 52.88 44 PRO B N 1
ATOM 2413 C CA . PRO B 1 44 ? -6.82 -1.265 19.812 1 52.88 44 PRO B CA 1
ATOM 2414 C C . PRO B 1 44 ? -7.156 -2.357 18.797 1 52.88 44 PRO B C 1
ATOM 2416 O O . PRO B 1 44 ? -6.422 -3.34 18.672 1 52.88 44 PRO B O 1
ATOM 2419 N N . PRO B 1 45 ? -8.305 -2.426 18.328 1 52.88 45 PRO B N 1
ATOM 2420 C CA . PRO B 1 45 ? -8.773 -3.477 17.422 1 52.88 45 PRO B CA 1
ATOM 2421 C C . PRO B 1 45 ? -7.73 -3.861 16.391 1 52.88 45 PRO B C 1
ATOM 2423 O O . PRO B 1 45 ? -7.602 -5.039 16.031 1 52.88 45 PRO B O 1
ATOM 2426 N N . TYR B 1 46 ? -6.91 -2.904 16.016 1 53.94 46 TYR B N 1
ATOM 2427 C CA . TYR B 1 46 ? -5.941 -3.225 14.977 1 53.94 46 TYR B CA 1
ATOM 2428 C C . TYR B 1 46 ? -4.859 -4.152 15.508 1 53.94 46 TYR B C 1
ATOM 2430 O O . TYR B 1 46 ? -4.32 -4.98 14.766 1 53.94 46 TYR B O 1
ATOM 2438 N N . LEU B 1 47 ? -4.527 -4.047 16.812 1 56.03 47 LEU B N 1
ATOM 2439 C CA . LEU B 1 47 ? -3.506 -4.914 17.391 1 56.03 47 LEU B CA 1
ATOM 2440 C C . LEU B 1 47 ? -4.082 -6.285 17.734 1 56.03 47 LEU B C 1
ATOM 2442 O O . LEU B 1 47 ? -3.412 -7.305 17.562 1 56.03 47 LEU B O 1
ATOM 2446 N N . ALA B 1 48 ? -5.219 -6.266 18.234 1 52.78 48 ALA B N 1
ATOM 2447 C CA . ALA B 1 48 ? -5.875 -7.527 18.562 1 52.78 48 ALA B CA 1
ATOM 2448 C C . ALA B 1 48 ? -6.051 -8.406 17.328 1 52.78 48 ALA B C 1
ATOM 2450 O O . ALA B 1 48 ? -5.82 -9.617 17.391 1 52.78 48 ALA B O 1
ATOM 2451 N N . ASP B 1 49 ? -6.395 -7.801 16.328 1 51.72 49 ASP B N 1
ATOM 2452 C CA . ASP B 1 49 ? -6.602 -8.523 15.078 1 51.72 49 ASP B CA 1
ATOM 2453 C C . ASP B 1 49 ? -5.27 -9 14.492 1 51.72 49 ASP B C 1
ATOM 2455 O O . ASP B 1 49 ? -5.172 -10.125 13.992 1 51.72 49 ASP B O 1
ATOM 2459 N N . PHE B 1 50 ? -4.277 -8.203 14.727 1 54.72 50 PHE B N 1
ATOM 2460 C CA . PHE B 1 50 ? -2.961 -8.602 14.25 1 54.72 50 PHE B CA 1
ATOM 2461 C C . PHE B 1 50 ? -2.482 -9.852 14.969 1 54.72 50 PHE B C 1
ATOM 2463 O O . PHE B 1 50 ? -1.991 -10.789 14.328 1 54.72 50 PHE B O 1
ATOM 2470 N N . GLU B 1 51 ? -2.609 -9.828 16.281 1 52.44 51 GLU B N 1
ATOM 2471 C CA . GLU B 1 51 ? -2.184 -10.984 17.062 1 52.44 51 GLU B CA 1
ATOM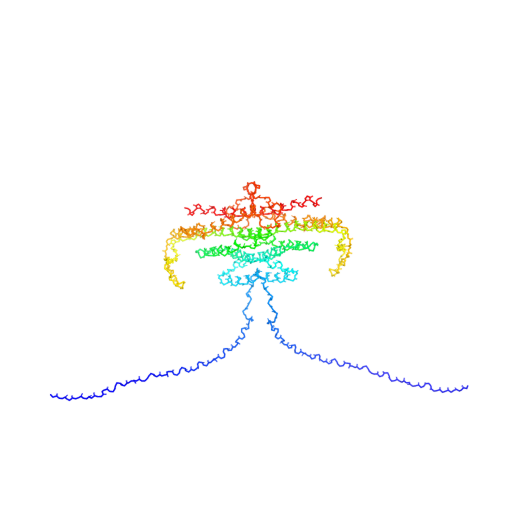 2472 C C . GLU B 1 51 ? -2.967 -12.234 16.672 1 52.44 51 GLU B C 1
ATOM 2474 O O . GLU B 1 51 ? -2.395 -13.312 16.531 1 52.44 51 GLU B O 1
ATOM 2479 N N . SER B 1 52 ? -4.156 -12.102 16.531 1 51.81 52 SER B N 1
ATOM 2480 C CA . SER B 1 52 ? -4.996 -13.234 16.156 1 51.81 52 SER B CA 1
ATOM 2481 C C . SER B 1 52 ? -4.66 -13.734 14.758 1 51.81 52 SER B C 1
ATOM 2483 O O . SER B 1 52 ? -4.57 -14.945 14.531 1 51.81 52 SER B O 1
ATOM 2485 N N . TYR B 1 53 ? -4.52 -12.812 13.984 1 49.91 53 TYR B N 1
ATOM 2486 C CA . TYR B 1 53 ? -4.242 -13.203 12.609 1 49.91 53 TYR B CA 1
ATOM 2487 C C . TYR B 1 53 ? -2.826 -13.742 12.461 1 49.91 53 TYR B C 1
ATOM 2489 O O . TYR B 1 53 ? -2.596 -14.711 11.734 1 49.91 53 TYR B O 1
ATOM 2497 N N . MET B 1 54 ? -1.91 -13.016 13.125 1 53.22 54 MET B N 1
ATOM 2498 C CA . MET B 1 54 ? -0.544 -13.531 13.109 1 53.22 54 MET B CA 1
ATOM 2499 C C . MET B 1 54 ? -0.501 -14.977 13.602 1 53.22 54 MET B C 1
ATOM 2501 O O . MET B 1 54 ? 0.223 -15.805 13.047 1 53.22 54 MET B O 1
ATOM 2505 N N . GLN B 1 55 ? -1.191 -15.242 14.555 1 49.34 55 GLN B N 1
ATOM 2506 C CA . GLN B 1 55 ? -1.258 -16.609 15.062 1 49.34 55 GLN B CA 1
ATOM 2507 C C . GLN B 1 55 ? -1.821 -17.562 14.016 1 49.34 55 GLN B C 1
ATOM 2509 O O . GLN B 1 55 ? -1.345 -18.688 13.875 1 49.34 55 GLN B O 1
ATOM 2514 N N . ALA B 1 56 ? -2.752 -17.172 13.336 1 48 56 ALA B N 1
ATOM 2515 C CA . ALA B 1 56 ? -3.389 -18.016 12.328 1 48 56 ALA B CA 1
ATOM 2516 C C . ALA B 1 56 ? -2.473 -18.234 11.125 1 48 56 ALA B C 1
ATOM 2518 O O . ALA B 1 56 ? -2.469 -19.297 10.516 1 48 56 ALA B O 1
ATOM 2519 N N . GLN B 1 57 ? -1.816 -17.172 10.719 1 50.25 57 GLN B N 1
ATOM 2520 C CA . GLN B 1 57 ? -0.91 -17.297 9.578 1 50.25 57 GLN B CA 1
ATOM 2521 C C . GLN B 1 57 ? 0.266 -18.203 9.906 1 50.25 57 GLN B C 1
ATOM 2523 O O . GLN B 1 57 ? 0.766 -18.922 9.031 1 50.25 57 GLN B O 1
ATOM 2528 N N . THR B 1 58 ? 0.89 -18.094 11.109 1 46.34 58 THR B N 1
ATOM 2529 C CA . THR B 1 58 ? 2.037 -18.906 11.484 1 46.34 58 THR B CA 1
ATOM 2530 C C . THR B 1 58 ? 1.729 -20.391 11.305 1 46.34 58 THR B C 1
ATOM 2532 O O . THR B 1 58 ? 2.621 -21.188 10.992 1 46.34 58 THR B O 1
ATOM 2535 N N . GLN B 1 59 ? 0.647 -20.812 11.594 1 43.12 59 GLN B N 1
ATOM 2536 C CA . GLN B 1 59 ? 0.459 -22.266 11.555 1 43.12 59 GLN B CA 1
ATOM 2537 C C . GLN B 1 59 ? 0.593 -22.797 10.133 1 43.12 59 GLN B C 1
ATOM 2539 O O . GLN B 1 59 ? 1.104 -23.891 9.922 1 43.12 59 GLN B O 1
ATOM 2544 N N . SER B 1 60 ? 0.008 -22.188 9.234 1 46.12 60 SER B N 1
ATOM 2545 C CA . SER B 1 60 ? -0.116 -22.875 7.957 1 46.12 60 SER B CA 1
ATOM 2546 C C . SER B 1 60 ? 1.067 -22.578 7.043 1 46.12 60 SER B C 1
ATOM 2548 O O . SER B 1 60 ? 1.317 -23.297 6.078 1 46.12 60 SER B O 1
ATOM 2550 N N . ASP B 1 61 ? 1.638 -21.328 7.145 1 52.44 61 ASP B N 1
ATOM 2551 C CA . ASP B 1 61 ? 2.564 -21.031 6.059 1 52.44 61 ASP B CA 1
ATOM 2552 C C . ASP B 1 61 ? 3.994 -21.406 6.438 1 52.44 61 ASP B C 1
ATOM 2554 O O . ASP B 1 61 ? 4.602 -20.781 7.301 1 52.44 61 ASP B O 1
ATOM 2558 N N . ILE B 1 62 ? 4.371 -22.578 6.391 1 52.5 62 ILE B N 1
ATOM 2559 C CA . ILE B 1 62 ? 5.746 -23.047 6.535 1 52.5 62 ILE B CA 1
ATOM 2560 C C . ILE B 1 62 ? 6.66 -22.25 5.609 1 52.5 62 ILE B C 1
ATOM 2562 O O . ILE B 1 62 ? 6.574 -22.375 4.387 1 52.5 62 ILE B O 1
ATOM 2566 N N . LEU B 1 63 ? 7.223 -21.234 6.164 1 61.59 63 LEU B N 1
ATOM 2567 C CA . LEU B 1 63 ? 8.203 -20.469 5.391 1 61.59 63 LEU B CA 1
ATOM 2568 C C . LEU B 1 63 ? 9.477 -21.281 5.191 1 61.59 63 LEU B C 1
ATOM 2570 O O . LEU B 1 63 ? 9.953 -21.938 6.117 1 61.59 63 LEU B O 1
ATOM 2574 N N . THR B 1 64 ? 9.82 -21.406 3.959 1 63.81 64 THR B N 1
ATOM 2575 C CA . THR B 1 64 ? 11.094 -22.047 3.643 1 63.81 64 THR B CA 1
ATOM 2576 C C . THR B 1 64 ? 12.266 -21.156 4.074 1 63.81 64 THR B C 1
ATOM 2578 O O . THR B 1 64 ? 12.07 -20 4.418 1 63.81 64 THR B O 1
ATOM 2581 N N . GLN B 1 65 ? 13.445 -21.766 4.188 1 63.91 65 GLN B N 1
ATOM 2582 C CA . GLN B 1 65 ? 14.664 -21.031 4.48 1 63.91 65 GLN B CA 1
ATOM 2583 C C . GLN B 1 65 ? 14.891 -19.922 3.457 1 63.91 65 GLN B C 1
ATOM 2585 O O . GLN B 1 65 ? 15.375 -18.828 3.803 1 63.91 65 GLN B O 1
ATOM 2590 N N . THR B 1 66 ? 14.531 -20.109 2.256 1 65.25 66 THR B N 1
ATOM 2591 C CA . THR B 1 66 ? 14.656 -19.109 1.196 1 65.25 66 THR B CA 1
ATOM 2592 C C . THR B 1 66 ? 13.742 -17.922 1.459 1 65.25 66 THR B C 1
ATOM 2594 O O . THR B 1 66 ? 14.141 -16.766 1.277 1 65.25 66 THR B O 1
ATOM 2597 N N . ASP B 1 67 ? 12.594 -18.25 1.972 1 67.31 67 ASP B N 1
ATOM 2598 C CA . ASP B 1 67 ? 11.648 -17.188 2.305 1 67.31 67 ASP B CA 1
ATOM 2599 C C . ASP B 1 67 ? 12.188 -16.297 3.412 1 67.31 67 ASP B C 1
ATOM 2601 O O . ASP B 1 67 ? 12.086 -15.062 3.33 1 67.31 67 ASP B O 1
ATOM 2605 N N . ILE B 1 68 ? 12.82 -16.969 4.277 1 66.06 68 ILE B N 1
ATOM 2606 C CA . ILE B 1 68 ? 13.359 -16.234 5.422 1 66.06 68 ILE B CA 1
ATOM 2607 C C . ILE B 1 68 ? 14.539 -15.375 4.984 1 66.06 68 ILE B C 1
ATOM 2609 O O . ILE B 1 68 ? 14.664 -14.227 5.406 1 66.06 68 ILE B O 1
ATOM 2613 N N . ASN B 1 69 ? 15.305 -15.891 4.07 1 64.81 69 ASN B N 1
ATOM 2614 C CA . ASN B 1 69 ? 16.484 -15.18 3.6 1 64.81 69 ASN B CA 1
ATOM 2615 C C . ASN B 1 69 ? 16.109 -13.945 2.785 1 64.81 69 ASN B C 1
ATOM 2617 O O . ASN B 1 69 ? 16.844 -12.945 2.785 1 64.81 69 ASN B O 1
ATOM 2621 N N . HIS B 1 70 ? 15 -13.969 2.254 1 70 70 HIS B N 1
ATOM 2622 C CA . HIS B 1 70 ? 14.609 -12.883 1.36 1 70 70 HIS B CA 1
ATOM 2623 C C . HIS B 1 70 ? 13.68 -11.898 2.062 1 70 70 HIS B C 1
ATOM 2625 O O . HIS B 1 70 ? 13.312 -10.867 1.494 1 70 70 HIS B O 1
ATOM 2631 N N . SER B 1 71 ? 13.508 -12.297 3.236 1 77.38 71 SER B N 1
ATOM 2632 C CA . SER B 1 71 ? 12.57 -11.445 3.963 1 77.38 71 SER B CA 1
ATOM 2633 C C . SER B 1 71 ? 13.281 -10.258 4.602 1 77.38 71 SER B C 1
ATOM 2635 O O . SER B 1 71 ? 14.484 -10.32 4.871 1 77.38 71 SER B O 1
ATOM 2637 N N . CYS B 1 72 ? 12.773 -9.109 4.602 1 85.88 72 CYS B N 1
ATOM 2638 C CA . CYS B 1 72 ? 13.242 -7.902 5.262 1 85.88 72 CYS B CA 1
ATOM 2639 C C . CYS B 1 72 ? 12.148 -7.289 6.125 1 85.88 72 CYS B C 1
ATOM 2641 O O . CYS B 1 72 ? 11.031 -7.812 6.188 1 85.88 72 CYS B O 1
ATOM 2643 N N . ALA B 1 73 ? 12.461 -6.211 6.883 1 84.88 73 ALA B N 1
ATOM 2644 C CA . ALA B 1 73 ? 11.523 -5.582 7.805 1 84.88 73 ALA B CA 1
ATOM 2645 C C . ALA B 1 73 ? 10.734 -4.473 7.109 1 84.88 73 ALA B C 1
ATOM 2647 O O . ALA B 1 73 ? 9.992 -3.732 7.758 1 84.88 73 ALA B O 1
ATOM 2648 N N . CYS B 1 74 ? 10.844 -4.32 5.84 1 91.44 74 CYS B N 1
ATOM 2649 C CA . CYS B 1 74 ? 10.328 -3.158 5.129 1 91.44 74 CYS B CA 1
ATOM 2650 C C . CYS B 1 74 ? 8.805 -3.086 5.242 1 91.44 74 CYS B C 1
ATOM 2652 O O . CYS B 1 74 ? 8.25 -2.023 5.527 1 91.44 74 CYS B O 1
ATOM 2654 N N . LEU B 1 75 ? 8.141 -4.195 5.027 1 90.75 75 LEU B N 1
ATOM 2655 C CA . LEU B 1 75 ? 6.684 -4.188 5.062 1 90.75 75 LEU B CA 1
ATOM 2656 C C . LEU B 1 75 ? 6.172 -3.828 6.453 1 90.75 75 LEU B C 1
ATOM 2658 O O . LEU B 1 75 ? 5.223 -3.051 6.586 1 90.75 75 LEU B O 1
ATOM 2662 N N . SER B 1 76 ? 6.777 -4.359 7.484 1 85.88 76 SER B N 1
ATOM 2663 C CA . SER B 1 76 ? 6.367 -4.062 8.852 1 85.88 76 SER B CA 1
ATOM 2664 C C . SER B 1 76 ? 6.594 -2.59 9.188 1 85.88 76 SER B C 1
ATOM 2666 O O . SER B 1 76 ? 5.758 -1.96 9.836 1 85.88 76 SER B O 1
ATOM 2668 N N . ILE B 1 77 ? 7.699 -2.016 8.812 1 88.94 77 ILE B N 1
ATOM 2669 C CA . ILE B 1 77 ? 8 -0.607 9.039 1 88.94 77 ILE B CA 1
ATOM 2670 C C . ILE B 1 77 ? 6.957 0.265 8.352 1 88.94 77 ILE B C 1
ATOM 2672 O O . ILE B 1 77 ? 6.422 1.199 8.953 1 88.94 77 ILE B O 1
ATOM 2676 N N . LEU B 1 78 ? 6.695 -0.071 7.125 1 93.38 78 LEU B N 1
ATOM 2677 C CA . LEU B 1 78 ? 5.719 0.702 6.359 1 93.38 78 LEU B CA 1
ATOM 2678 C C . LEU B 1 78 ? 4.34 0.63 7.012 1 93.38 78 LEU B C 1
ATOM 2680 O O . LEU B 1 78 ? 3.621 1.63 7.062 1 93.38 78 LEU B O 1
ATOM 2684 N N . TYR B 1 79 ? 4.02 -0.541 7.504 1 88.31 79 TYR B N 1
ATOM 2685 C CA . TYR B 1 79 ? 2.77 -0.703 8.234 1 88.31 79 TYR B CA 1
ATOM 2686 C C . TYR B 1 79 ? 2.709 0.246 9.43 1 88.31 79 TYR B C 1
ATOM 2688 O O . TYR B 1 79 ? 1.711 0.943 9.625 1 88.31 79 TYR B O 1
ATOM 2696 N N . LEU B 1 80 ? 3.662 0.329 10.141 1 86.19 80 LEU B N 1
ATOM 2697 C CA . LEU B 1 80 ? 3.703 1.165 11.328 1 86.19 80 LEU B CA 1
ATOM 2698 C C . LEU B 1 80 ? 3.617 2.643 10.961 1 86.19 80 LEU B C 1
ATOM 2700 O O . LEU B 1 80 ? 2.898 3.406 11.609 1 86.19 80 LEU B O 1
ATOM 2704 N N . LEU B 1 81 ? 4.359 3.002 9.984 1 90.75 81 LEU B N 1
ATOM 2705 C CA . LEU B 1 81 ? 4.379 4.398 9.562 1 90.75 81 LEU B CA 1
ATOM 2706 C C . LEU B 1 81 ? 3.008 4.832 9.047 1 90.75 81 LEU B C 1
ATOM 2708 O O . LEU B 1 81 ? 2.523 5.91 9.391 1 90.75 81 LEU B O 1
ATOM 2712 N N . LEU B 1 82 ? 2.344 3.971 8.258 1 92.5 82 LEU B N 1
ATOM 2713 C CA . LEU B 1 82 ? 1.015 4.277 7.734 1 92.5 82 LEU B CA 1
ATOM 2714 C C . LEU B 1 82 ? -0.011 4.324 8.867 1 92.5 82 LEU B C 1
ATOM 2716 O O . LEU B 1 82 ? -0.892 5.188 8.875 1 92.5 82 LEU B O 1
ATOM 2720 N N . ASN B 1 83 ? 0.113 3.414 9.742 1 85.94 83 ASN B N 1
ATOM 2721 C CA . ASN B 1 83 ? -0.803 3.379 10.883 1 85.94 83 ASN B CA 1
ATOM 2722 C C . ASN B 1 83 ? -0.717 4.656 11.711 1 85.94 83 ASN B C 1
ATOM 2724 O O . ASN B 1 83 ? -1.738 5.184 12.156 1 85.94 83 ASN B O 1
ATOM 2728 N N . ARG B 1 84 ? 0.438 5.129 11.898 1 82.88 84 ARG B N 1
ATOM 2729 C CA . ARG B 1 84 ? 0.654 6.355 12.656 1 82.88 84 ARG B CA 1
ATOM 2730 C C . ARG B 1 84 ? -0.024 7.543 11.984 1 82.88 84 ARG B C 1
ATOM 2732 O O . ARG B 1 84 ? -0.617 8.391 12.656 1 82.88 84 ARG B O 1
ATOM 2739 N N . LEU B 1 85 ? 0.021 7.629 10.719 1 85.19 85 LEU B N 1
ATOM 2740 C CA . LEU B 1 85 ? -0.568 8.742 9.984 1 85.19 85 LEU B CA 1
ATOM 2741 C C . LEU B 1 85 ? -2.076 8.562 9.844 1 85.19 85 LEU B C 1
ATOM 2743 O O . LEU B 1 85 ? -2.822 9.547 9.828 1 85.19 85 LEU B O 1
ATOM 2747 N N . GLY B 1 86 ? -2.551 7.332 9.68 1 77 86 GLY B N 1
ATOM 2748 C CA . GLY B 1 86 ? -3.957 7.047 9.445 1 77 86 GLY B CA 1
ATOM 2749 C C . GLY B 1 86 ? -4.828 7.285 10.672 1 77 86 GLY B C 1
ATOM 2750 O O . GLY B 1 86 ? -5.996 7.652 10.539 1 77 86 GLY B O 1
ATOM 2751 N N . VAL B 1 87 ? -4.293 7.098 11.766 1 61.88 87 VAL B N 1
ATOM 2752 C CA . VAL B 1 87 ? -5.105 7.148 12.977 1 61.88 87 VAL B CA 1
ATOM 2753 C C . VAL B 1 87 ? -5.199 8.594 13.469 1 61.88 87 VAL B C 1
ATOM 2755 O O . VAL B 1 87 ? -6.086 8.93 14.258 1 61.88 87 VAL B O 1
ATOM 2758 N N . ARG B 1 88 ? -4.402 9.43 12.984 1 65.12 88 ARG B N 1
ATOM 2759 C CA . ARG B 1 88 ? -4.402 10.797 13.492 1 65.12 88 ARG B CA 1
ATOM 2760 C C . ARG B 1 88 ? -5.414 11.656 12.742 1 65.12 88 ARG B C 1
ATOM 2762 O O . ARG B 1 88 ? -5.164 12.07 11.609 1 65.12 88 ARG B O 1
ATOM 2769 N N . SER B 1 89 ? -6.512 11.844 13.391 1 62.41 89 SER B N 1
ATOM 2770 C CA . SER B 1 89 ? -7.594 12.617 12.789 1 62.41 89 SER B CA 1
ATOM 2771 C C . SER B 1 89 ? -7.309 14.117 12.859 1 62.41 89 SER B C 1
ATOM 2773 O O . SER B 1 89 ? -7.664 14.867 11.953 1 62.41 89 SER B O 1
ATOM 2775 N N . GLU B 1 90 ? -6.621 14.492 13.938 1 67.62 90 GLU B N 1
ATOM 2776 C CA . GLU B 1 90 ? -6.332 15.914 14.07 1 67.62 90 GLU B CA 1
ATOM 2777 C C . GLU B 1 90 ? -4.84 16.156 14.258 1 67.62 90 GLU B C 1
ATOM 2779 O O . GLU B 1 90 ? -4.168 15.438 15 1 67.62 90 GLU B O 1
ATOM 2784 N N . LEU B 1 91 ? -4.371 16.938 13.328 1 71.56 91 LEU B N 1
ATOM 2785 C CA . LEU B 1 91 ? -2.979 17.344 13.484 1 71.56 91 LEU B CA 1
ATOM 2786 C C . LEU B 1 91 ? -2.867 18.578 14.383 1 71.56 91 LEU B C 1
ATOM 2788 O O . LEU B 1 91 ? -3.658 19.516 14.258 1 71.56 91 LEU B O 1
ATOM 2792 N N . VAL B 1 92 ? -2.1 18.375 15.43 1 71.5 92 VAL B N 1
ATOM 2793 C CA . VAL B 1 92 ? -1.854 19.484 16.344 1 71.5 92 VAL B CA 1
ATOM 2794 C C . VAL B 1 92 ? -0.687 20.328 15.828 1 71.5 92 VAL B C 1
ATOM 2796 O O . VAL B 1 92 ? 0.426 19.812 15.664 1 71.5 92 VAL B O 1
ATOM 2799 N N . VAL B 1 93 ? -0.919 21.547 15.461 1 75.5 93 VAL B N 1
ATOM 2800 C CA . VAL B 1 93 ? 0.097 22.484 15 1 75.5 93 VAL B CA 1
ATOM 2801 C C . VAL B 1 93 ? 0.787 23.125 16.203 1 75.5 93 VAL B C 1
ATOM 2803 O O . VAL B 1 93 ? 0.123 23.594 17.125 1 75.5 93 VAL B O 1
ATOM 2806 N N . PRO B 1 94 ? 2.123 23.141 16.266 1 73.06 94 PRO B N 1
ATOM 2807 C CA . PRO B 1 94 ? 3.115 22.75 15.266 1 73.06 94 PRO B CA 1
ATOM 2808 C C . PRO B 1 94 ? 3.705 21.359 15.539 1 73.06 94 PRO B C 1
ATOM 2810 O O . PRO B 1 94 ? 4.492 20.859 14.734 1 73.06 94 PRO B O 1
ATOM 2813 N N . ASN B 1 95 ? 3.27 20.734 16.562 1 72.75 95 ASN B N 1
ATOM 2814 C CA . ASN B 1 95 ? 3.951 19.578 17.125 1 72.75 95 ASN B CA 1
ATOM 2815 C C . ASN B 1 95 ? 3.961 18.406 16.141 1 72.75 95 ASN B C 1
ATOM 2817 O O . ASN B 1 95 ? 4.93 17.656 16.078 1 72.75 95 ASN B O 1
ATOM 2821 N N . ASP B 1 96 ? 2.998 18.438 15.281 1 79.25 96 ASP B N 1
ATOM 2822 C CA . ASP B 1 96 ? 2.855 17.234 14.445 1 79.25 96 ASP B CA 1
ATOM 2823 C C . ASP B 1 96 ? 3.773 17.312 13.227 1 79.25 96 ASP B C 1
ATOM 2825 O O . ASP B 1 96 ? 3.906 16.328 12.492 1 79.25 96 ASP B O 1
ATOM 2829 N N . LEU B 1 97 ? 4.449 18.406 13.039 1 85.75 97 LEU B N 1
ATOM 2830 C CA . LEU B 1 97 ? 5.414 18.5 11.953 1 85.75 97 LEU B CA 1
ATOM 2831 C C . LEU B 1 97 ? 6.566 17.531 12.164 1 85.75 97 LEU B C 1
ATOM 2833 O O . LEU B 1 97 ? 7.082 16.953 11.211 1 85.75 97 LEU B O 1
ATOM 2837 N N . ALA B 1 98 ? 6.93 17.422 13.406 1 83.75 98 ALA B N 1
ATOM 2838 C CA . ALA B 1 98 ? 8.016 16.5 13.742 1 83.75 98 ALA B CA 1
ATOM 2839 C C . ALA B 1 98 ? 7.629 15.062 13.414 1 83.75 98 ALA B C 1
ATOM 2841 O O . ALA B 1 98 ? 8.484 14.266 13.016 1 83.75 98 ALA B O 1
ATOM 2842 N N . ILE B 1 99 ? 6.387 14.742 13.57 1 84.69 99 ILE B N 1
ATOM 2843 C CA . ILE B 1 99 ? 5.891 13.406 13.258 1 84.69 99 ILE B CA 1
ATOM 2844 C C . ILE B 1 99 ? 6.086 13.117 11.773 1 84.69 99 ILE B C 1
ATOM 2846 O O . ILE B 1 99 ? 6.523 12.023 11.398 1 84.69 99 ILE B O 1
ATOM 2850 N N . LEU B 1 100 ? 5.781 14.07 10.922 1 90.62 100 LEU B N 1
ATOM 2851 C CA . LEU B 1 100 ? 5.918 13.898 9.484 1 90.62 100 LEU B CA 1
ATOM 2852 C C . LEU B 1 100 ? 7.383 13.727 9.094 1 90.62 100 LEU B C 1
ATOM 2854 O O . LEU B 1 100 ? 7.723 12.836 8.312 1 90.62 100 LEU B O 1
ATOM 2858 N N . ARG B 1 101 ? 8.25 14.5 9.711 1 89.69 101 ARG B N 1
ATOM 2859 C CA . ARG B 1 101 ? 9.688 14.391 9.469 1 89.69 101 ARG B CA 1
ATOM 2860 C C . ARG B 1 101 ? 10.211 13.016 9.875 1 89.69 101 ARG B C 1
ATOM 2862 O O . ARG B 1 101 ? 10.93 12.367 9.109 1 89.69 101 ARG B O 1
ATOM 2869 N N . ASN B 1 102 ? 9.828 12.633 11.047 1 86.81 102 ASN B N 1
ATOM 2870 C CA . ASN B 1 102 ? 10.258 11.336 11.547 1 86.81 102 ASN B CA 1
ATOM 2871 C C . ASN B 1 102 ? 9.742 10.195 10.672 1 86.81 102 ASN B C 1
ATOM 2873 O O . ASN B 1 102 ? 10.422 9.18 10.508 1 86.81 102 ASN B O 1
ATOM 2877 N N . THR B 1 103 ? 8.594 10.359 10.156 1 90.69 103 THR B N 1
ATOM 2878 C CA . THR B 1 103 ? 7.98 9.336 9.32 1 90.69 103 THR B CA 1
ATOM 2879 C C . THR B 1 103 ? 8.82 9.086 8.07 1 90.69 103 THR B C 1
ATOM 2881 O O . THR B 1 103 ? 9.211 7.949 7.793 1 90.69 103 THR B O 1
ATOM 2884 N N . PHE B 1 104 ? 9.172 10.148 7.273 1 93.06 104 PHE B N 1
ATOM 2885 C CA . PHE B 1 104 ? 9.891 9.852 6.039 1 93.06 104 PHE B CA 1
ATOM 2886 C C . PHE B 1 104 ? 11.375 9.641 6.316 1 93.06 104 PHE B C 1
ATOM 2888 O O . PHE B 1 104 ? 12.086 9.07 5.488 1 93.06 104 PHE B O 1
ATOM 2895 N N . GLU B 1 105 ? 11.922 10.055 7.547 1 91.25 105 GLU B N 1
ATOM 2896 C CA . GLU B 1 105 ? 13.273 9.664 7.945 1 91.25 105 GLU B CA 1
ATOM 2897 C C . GLU B 1 105 ? 13.367 8.156 8.156 1 91.25 105 GLU B C 1
ATOM 2899 O O . GLU B 1 105 ? 14.32 7.523 7.695 1 91.25 105 GLU B O 1
ATOM 2904 N N . ARG B 1 106 ? 12.367 7.652 8.789 1 89.81 106 ARG B N 1
ATOM 2905 C CA . ARG B 1 106 ? 12.328 6.211 9.008 1 89.81 106 ARG B CA 1
ATOM 2906 C C . ARG B 1 106 ? 12.086 5.461 7.703 1 89.81 106 ARG B C 1
ATOM 2908 O O . ARG B 1 106 ? 12.602 4.355 7.512 1 89.81 106 ARG B O 1
ATOM 2915 N N . ALA B 1 107 ? 11.32 6.031 6.848 1 96.06 107 ALA B N 1
ATOM 2916 C CA . ALA B 1 107 ? 11.016 5.402 5.566 1 96.06 107 ALA B CA 1
ATOM 2917 C C . ALA B 1 107 ? 12.258 5.344 4.676 1 96.06 107 ALA B C 1
ATOM 2919 O O . ALA B 1 107 ? 12.297 4.582 3.707 1 96.06 107 ALA B O 1
ATOM 2920 N N . LYS B 1 108 ? 13.273 6.141 5.004 1 95.69 108 LYS B N 1
ATOM 2921 C CA . LYS B 1 108 ? 14.516 6.121 4.242 1 95.69 108 LYS B CA 1
ATOM 2922 C C . LYS B 1 108 ? 15.156 4.738 4.266 1 95.69 108 LYS B C 1
ATOM 2924 O O . LYS B 1 108 ? 15.719 4.289 3.262 1 95.69 108 LYS B O 1
ATOM 2929 N N . ASP B 1 109 ? 15.07 4.094 5.355 1 91.12 109 ASP B N 1
ATOM 2930 C CA . ASP B 1 109 ? 15.602 2.74 5.469 1 91.12 109 ASP B CA 1
ATOM 2931 C C . ASP B 1 109 ? 14.898 1.791 4.5 1 91.12 109 ASP B C 1
ATOM 2933 O O . ASP B 1 109 ? 15.531 0.908 3.918 1 91.12 109 ASP B O 1
ATOM 2937 N N . VAL B 1 110 ? 13.648 1.898 4.387 1 95.88 110 VAL B N 1
ATOM 2938 C CA . VAL B 1 110 ? 12.852 1.08 3.477 1 95.88 110 VAL B CA 1
ATOM 2939 C C . VAL B 1 110 ? 13.227 1.398 2.031 1 95.88 110 VAL B C 1
ATOM 2941 O O . VAL B 1 110 ? 13.375 0.493 1.208 1 95.88 110 VAL B O 1
ATOM 2944 N N . LEU B 1 111 ? 13.383 2.674 1.731 1 97.75 111 LEU B N 1
ATOM 2945 C CA . LEU B 1 111 ? 13.789 3.127 0.405 1 97.75 111 LEU B CA 1
ATOM 2946 C C . LEU B 1 111 ? 15.141 2.529 0.017 1 97.75 111 LEU B C 1
ATOM 2948 O O . LEU B 1 111 ? 15.344 2.154 -1.14 1 97.75 111 LEU B O 1
ATOM 2952 N N . ASP B 1 112 ? 16.016 2.307 0.938 1 96.31 112 ASP B N 1
ATOM 2953 C CA . ASP B 1 112 ? 17.391 1.878 0.675 1 96.31 112 ASP B CA 1
ATOM 2954 C C . ASP B 1 112 ? 17.531 0.37 0.865 1 96.31 112 ASP B C 1
ATOM 2956 O O . ASP B 1 112 ? 18.656 -0.153 0.864 1 96.31 112 ASP B O 1
ATOM 2960 N N . CYS B 1 113 ? 16.484 -0.315 1.109 1 94.81 113 CYS B N 1
ATOM 2961 C CA . CYS B 1 113 ? 16.547 -1.753 1.342 1 94.81 113 CYS B CA 1
ATOM 2962 C C . CYS B 1 113 ? 17.172 -2.469 0.152 1 94.81 113 CYS B C 1
ATOM 2964 O O . CYS B 1 113 ? 16.719 -2.32 -0.981 1 94.81 113 CYS B O 1
ATOM 2966 N N . PRO B 1 114 ? 18.172 -3.26 0.302 1 93.94 114 PRO B N 1
ATOM 2967 C CA . PRO B 1 114 ? 18.812 -3.975 -0.806 1 93.94 114 PRO B CA 1
ATOM 2968 C C . PRO B 1 114 ? 18.094 -5.27 -1.17 1 93.94 114 PRO B C 1
ATOM 2970 O O . PRO B 1 114 ? 18.375 -5.863 -2.215 1 93.94 114 PRO B O 1
ATOM 2973 N N . LYS B 1 115 ? 17.203 -5.719 -0.41 1 91 115 LYS B N 1
ATOM 2974 C CA . LYS B 1 115 ? 16.578 -7.016 -0.61 1 91 115 LYS B CA 1
ATOM 2975 C C . LYS B 1 115 ? 15.305 -6.883 -1.45 1 91 115 LYS B C 1
ATOM 2977 O O . LYS B 1 115 ? 15.055 -7.699 -2.342 1 91 115 LYS B O 1
ATOM 2982 N N . CYS B 1 116 ? 14.469 -5.852 -1.241 1 92.62 116 CYS B N 1
ATOM 2983 C CA . CYS B 1 116 ? 13.148 -5.727 -1.854 1 92.62 116 CYS B CA 1
ATOM 2984 C C . CYS B 1 116 ? 13.258 -5.66 -3.373 1 92.62 116 CYS B C 1
ATOM 2986 O O . CYS B 1 116 ? 12.453 -6.262 -4.086 1 92.62 116 CYS B O 1
ATOM 2988 N N . PRO B 1 117 ? 14.281 -4.996 -3.902 1 91.94 117 PRO B N 1
ATOM 2989 C CA . PRO B 1 117 ? 14.352 -4.875 -5.359 1 91.94 117 PRO B CA 1
ATOM 2990 C C . PRO B 1 117 ? 14.68 -6.203 -6.047 1 91.94 117 PRO B C 1
ATOM 2992 O O . PRO B 1 117 ? 14.594 -6.301 -7.273 1 91.94 117 PRO B O 1
ATOM 2995 N N . LEU B 1 118 ? 14.977 -7.25 -5.34 1 89.25 118 LEU B N 1
ATOM 2996 C CA . LEU B 1 118 ? 15.469 -8.5 -5.91 1 89.25 118 LEU B CA 1
ATOM 2997 C C . LEU B 1 118 ? 14.312 -9.43 -6.266 1 89.25 118 LEU B C 1
ATOM 2999 O O . LEU B 1 118 ? 14.508 -10.438 -6.941 1 89.25 118 LEU B O 1
ATOM 3003 N N . ARG B 1 119 ? 13.125 -9.086 -5.82 1 87.88 119 ARG B N 1
ATOM 3004 C CA . ARG B 1 119 ? 11.922 -9.859 -6.121 1 87.88 119 ARG B CA 1
ATOM 3005 C C . ARG B 1 119 ? 10.781 -8.953 -6.574 1 87.88 119 ARG B C 1
ATOM 3007 O O . ARG B 1 119 ? 10.57 -7.883 -6 1 87.88 119 ARG B O 1
ATOM 3014 N N . PHE B 1 120 ? 10.102 -9.406 -7.496 1 88.12 120 PHE B N 1
ATOM 3015 C CA . PHE B 1 120 ? 9.094 -8.539 -8.094 1 88.12 120 PHE B CA 1
ATOM 3016 C C . PHE B 1 120 ? 8.008 -8.188 -7.082 1 88.12 120 PHE B C 1
ATOM 3018 O O . PHE B 1 120 ? 7.66 -7.02 -6.918 1 88.12 120 PHE B O 1
ATOM 3025 N N . ALA B 1 121 ? 7.453 -9.203 -6.441 1 87.19 121 ALA B N 1
ATOM 3026 C CA . ALA B 1 121 ? 6.383 -8.953 -5.473 1 87.19 121 ALA B CA 1
ATOM 3027 C C . ALA B 1 121 ? 6.84 -7.973 -4.395 1 87.19 121 ALA B C 1
ATOM 3029 O O . ALA B 1 121 ? 6.098 -7.062 -4.02 1 87.19 121 ALA B O 1
ATOM 3030 N N . SER B 1 122 ? 8.078 -8.133 -3.953 1 90.12 122 SER B N 1
ATOM 3031 C CA . SER B 1 122 ? 8.602 -7.305 -2.873 1 90.12 122 SER B CA 1
ATOM 3032 C C . SER B 1 122 ? 8.812 -5.867 -3.332 1 90.12 122 SER B C 1
ATOM 3034 O O . SER B 1 122 ? 8.453 -4.926 -2.623 1 90.12 122 SER B O 1
ATOM 3036 N N . VAL B 1 123 ? 9.414 -5.758 -4.492 1 93.12 123 VAL B N 1
ATOM 3037 C CA . VAL B 1 123 ? 9.68 -4.402 -4.969 1 93.12 123 VAL B CA 1
ATOM 3038 C C . VAL B 1 123 ? 8.359 -3.709 -5.305 1 93.12 123 VAL B C 1
ATOM 3040 O O . VAL B 1 123 ? 8.219 -2.498 -5.113 1 93.12 123 VAL B O 1
ATOM 3043 N N . LEU B 1 124 ? 7.391 -4.402 -5.809 1 93.62 124 LEU B N 1
ATOM 3044 C CA . LEU B 1 124 ? 6.066 -3.848 -6.066 1 93.62 124 LEU B CA 1
ATOM 3045 C C . LEU B 1 124 ? 5.434 -3.336 -4.777 1 93.62 124 LEU B C 1
ATOM 3047 O O . LEU B 1 124 ? 4.945 -2.205 -4.73 1 93.62 124 LEU B O 1
ATOM 3051 N N . GLN B 1 125 ? 5.438 -4.18 -3.752 1 94.31 125 GLN B N 1
ATOM 3052 C CA . GLN B 1 125 ? 4.855 -3.793 -2.471 1 94.31 125 GLN B CA 1
ATOM 3053 C C . GLN B 1 125 ? 5.609 -2.621 -1.853 1 94.31 125 GLN B C 1
ATOM 3055 O O . GLN B 1 125 ? 5 -1.652 -1.396 1 94.31 125 GLN B O 1
ATOM 3060 N N . ASN B 1 126 ? 6.922 -2.748 -1.841 1 95.62 126 ASN B N 1
ATOM 3061 C CA . ASN B 1 126 ? 7.77 -1.697 -1.29 1 95.62 126 ASN B CA 1
ATOM 3062 C C . ASN B 1 126 ? 7.5 -0.351 -1.955 1 95.62 126 ASN B C 1
ATOM 3064 O O . ASN B 1 126 ? 7.227 0.639 -1.273 1 95.62 126 ASN B O 1
ATOM 3068 N N . ALA B 1 127 ? 7.535 -0.329 -3.262 1 96.62 127 ALA B N 1
ATOM 3069 C CA . ALA B 1 127 ? 7.418 0.917 -4.016 1 96.62 127 ALA B CA 1
ATOM 3070 C C . ALA B 1 127 ? 6.016 1.5 -3.896 1 96.62 127 ALA B C 1
ATOM 3072 O O . ALA B 1 127 ? 5.852 2.707 -3.701 1 96.62 127 ALA B O 1
ATOM 3073 N N . THR B 1 128 ? 5.012 0.715 -4.039 1 97.06 128 THR B N 1
ATOM 3074 C CA . THR B 1 128 ? 3.641 1.214 -4.008 1 97.06 128 THR B CA 1
ATOM 3075 C C . THR B 1 128 ? 3.277 1.721 -2.617 1 97.06 128 THR B C 1
ATOM 3077 O O . THR B 1 128 ? 2.623 2.756 -2.479 1 97.06 128 THR B O 1
ATOM 3080 N N . ILE B 1 129 ? 3.707 1.02 -1.573 1 97.81 129 ILE B N 1
ATOM 3081 C CA . ILE B 1 129 ? 3.357 1.416 -0.213 1 97.81 129 ILE B CA 1
ATOM 3082 C C . ILE B 1 129 ? 4.18 2.637 0.195 1 97.81 129 ILE B C 1
ATOM 3084 O O . ILE B 1 129 ? 3.674 3.533 0.875 1 97.81 129 ILE B O 1
ATOM 3088 N N . LEU B 1 130 ? 5.457 2.686 -0.216 1 98.12 130 LEU B N 1
ATOM 3089 C CA . LEU B 1 130 ? 6.23 3.91 -0.033 1 98.12 130 LEU B CA 1
ATOM 3090 C C . LEU B 1 130 ? 5.547 5.09 -0.719 1 98.12 130 LEU B C 1
ATOM 3092 O O . LEU B 1 130 ? 5.453 6.176 -0.146 1 98.12 130 LEU B O 1
ATOM 3096 N N . GLY B 1 131 ? 5.16 4.84 -1.948 1 98 131 GLY B N 1
ATOM 3097 C CA . GLY B 1 131 ? 4.43 5.875 -2.656 1 98 131 GLY B CA 1
ATOM 3098 C C . GLY B 1 131 ? 3.182 6.336 -1.926 1 98 131 GLY B C 1
ATOM 3099 O O . GLY B 1 131 ? 2.926 7.535 -1.815 1 98 131 GLY B O 1
ATOM 3100 N N . THR B 1 132 ? 2.379 5.402 -1.479 1 96.88 132 THR B N 1
ATOM 3101 C CA . THR B 1 132 ? 1.176 5.707 -0.713 1 96.88 132 THR B CA 1
ATOM 3102 C C . THR B 1 132 ? 1.519 6.52 0.531 1 96.88 132 THR B C 1
ATOM 3104 O O . THR B 1 132 ? 0.821 7.48 0.864 1 96.88 132 THR B O 1
ATOM 3107 N N . LEU B 1 133 ? 2.576 6.098 1.209 1 96.94 133 LEU B N 1
ATOM 3108 C CA . LEU B 1 133 ? 3.051 6.84 2.371 1 96.94 133 LEU B CA 1
ATOM 3109 C C . LEU B 1 133 ? 3.336 8.297 2.006 1 96.94 133 LEU B C 1
ATOM 3111 O O . LEU B 1 133 ? 2.973 9.211 2.75 1 96.94 133 LEU B O 1
ATOM 3115 N N . CYS B 1 134 ? 3.967 8.508 0.901 1 97.25 134 CYS B N 1
ATOM 3116 C CA . CYS B 1 134 ? 4.27 9.859 0.438 1 97.25 134 CYS B CA 1
ATOM 3117 C C . CYS B 1 134 ? 2.992 10.664 0.225 1 97.25 134 CYS B C 1
ATOM 3119 O O . CYS B 1 134 ? 2.928 11.844 0.58 1 97.25 134 CYS B O 1
ATOM 3121 N N . VAL B 1 135 ? 1.99 10.039 -0.368 1 95.56 135 VAL B N 1
ATOM 3122 C CA . VAL B 1 135 ? 0.718 10.727 -0.57 1 95.56 135 VAL B CA 1
ATOM 3123 C C . VAL B 1 135 ? 0.12 11.117 0.78 1 95.56 135 VAL B C 1
ATOM 3125 O O . VAL B 1 135 ? -0.37 12.234 0.95 1 95.56 135 VAL B O 1
ATOM 3128 N N . CYS B 1 136 ? 0.186 10.211 1.752 1 93.69 136 CYS B N 1
ATOM 3129 C CA . CYS B 1 136 ? -0.344 10.477 3.084 1 93.69 136 CYS B CA 1
ATOM 3130 C C . CYS B 1 136 ? 0.396 11.641 3.744 1 93.69 136 CYS B C 1
ATOM 3132 O O . CYS B 1 136 ? -0.224 12.5 4.367 1 93.69 136 CYS B O 1
ATOM 3134 N N . ILE B 1 137 ? 1.689 11.664 3.633 1 94.5 137 ILE B N 1
ATOM 3135 C CA . ILE B 1 1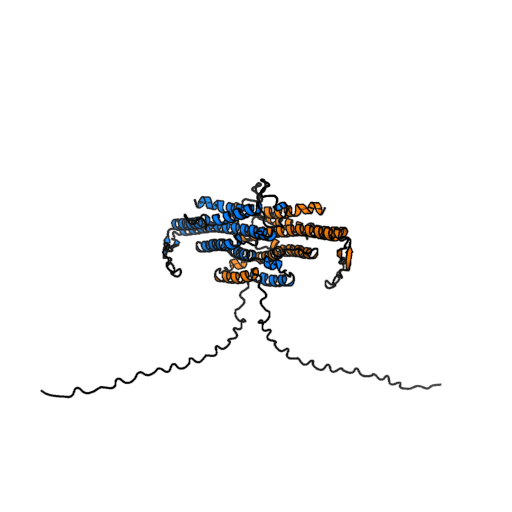37 ? 2.492 12.734 4.207 1 94.5 137 ILE B CA 1
ATOM 3136 C C . ILE B 1 137 ? 2.139 14.062 3.535 1 94.5 137 ILE B C 1
ATOM 3138 O O . ILE B 1 137 ? 1.946 15.078 4.211 1 94.5 137 ILE B O 1
ATOM 3142 N N . SER B 1 138 ? 2.025 14.047 2.193 1 94.19 138 SER B N 1
ATOM 3143 C CA . SER B 1 138 ? 1.628 15.242 1.46 1 94.19 138 SER B CA 1
ATOM 3144 C C . SER B 1 138 ? 0.282 15.766 1.947 1 94.19 138 SER B C 1
ATOM 3146 O O . SER B 1 138 ? 0.133 16.969 2.201 1 94.19 138 SER B O 1
ATOM 3148 N N . GLU B 1 139 ? -0.642 14.898 2.064 1 91.38 139 GLU B N 1
ATOM 3149 C CA . GLU B 1 139 ? -1.968 15.266 2.553 1 91.38 139 GLU B CA 1
ATOM 3150 C C . GLU B 1 139 ? -1.896 15.852 3.959 1 91.38 139 GLU B C 1
ATOM 3152 O O . GLU B 1 139 ? -2.635 16.781 4.289 1 91.38 139 GLU B O 1
ATOM 3157 N N . SER B 1 140 ? -1.08 15.273 4.773 1 91.44 140 SER B N 1
ATOM 3158 C CA . SER B 1 140 ? -0.921 15.766 6.137 1 91.44 140 SER B CA 1
ATOM 3159 C C . SER B 1 140 ? -0.408 17.203 6.152 1 91.44 140 SER B C 1
ATOM 3161 O O . SER B 1 140 ? -0.824 18.016 6.988 1 91.44 140 SER B O 1
ATOM 3163 N N . TYR B 1 141 ? 0.543 17.531 5.23 1 92.31 141 TYR B N 1
ATOM 3164 C CA . TYR B 1 141 ? 1.016 18.922 5.145 1 92.31 141 TYR B CA 1
ATOM 3165 C C . TYR B 1 141 ? -0.116 19.859 4.742 1 92.31 141 TYR B C 1
ATOM 3167 O O . TYR B 1 141 ? -0.225 20.969 5.273 1 92.31 141 TYR B O 1
ATOM 3175 N N . VAL B 1 142 ? -0.95 19.422 3.818 1 90.38 142 VAL B N 1
ATOM 3176 C CA . VAL B 1 142 ? -2.08 20.234 3.379 1 90.38 142 VAL B CA 1
ATOM 3177 C C . VAL B 1 142 ? -3.033 20.469 4.547 1 90.38 142 VAL B C 1
ATOM 3179 O O . VAL B 1 142 ? -3.477 21.609 4.777 1 90.38 142 VAL B O 1
ATOM 3182 N N . ARG B 1 143 ? -3.326 19.469 5.301 1 88.38 143 ARG B N 1
ATOM 3183 C CA . ARG B 1 143 ? -4.191 19.578 6.473 1 88.38 143 ARG B CA 1
ATOM 3184 C C . ARG B 1 143 ? -3.568 20.5 7.523 1 88.38 143 ARG B C 1
ATOM 3186 O O . ARG B 1 143 ? -4.277 21.234 8.211 1 88.38 143 ARG B O 1
ATOM 3193 N N . PHE B 1 144 ? -2.293 20.359 7.645 1 90.44 144 PHE B N 1
ATOM 3194 C CA . PHE B 1 144 ? -1.575 21.203 8.594 1 90.44 144 PHE B CA 1
ATOM 3195 C C . PHE B 1 144 ? -1.772 22.688 8.266 1 90.44 144 PHE B C 1
ATOM 3197 O O . PHE B 1 144 ? -2.078 23.484 9.148 1 90.44 144 PHE B O 1
ATOM 3204 N N . ILE B 1 145 ? -1.609 23.016 7.031 1 91.75 145 ILE B N 1
ATOM 3205 C CA . ILE B 1 145 ? -1.751 24.406 6.59 1 91.75 145 ILE B CA 1
ATOM 3206 C C . ILE B 1 145 ? -3.18 24.875 6.844 1 91.75 145 ILE B C 1
ATOM 3208 O O . ILE B 1 145 ? -3.393 26 7.305 1 91.75 145 ILE B O 1
ATOM 3212 N N . LYS B 1 146 ? -4.129 24.062 6.598 1 89.25 146 LYS B N 1
ATOM 3213 C CA . LYS B 1 146 ? -5.523 24.391 6.867 1 89.25 146 LYS B CA 1
ATOM 3214 C C . LYS B 1 146 ? -5.75 24.656 8.352 1 89.25 146 LYS B C 1
ATOM 3216 O O . LYS B 1 146 ? -6.469 25.594 8.719 1 89.25 146 LYS B O 1
ATOM 3221 N N . ALA B 1 147 ? -5.184 23.797 9.125 1 89.44 147 ALA B N 1
ATOM 3222 C CA . ALA B 1 147 ? -5.301 23.969 10.57 1 89.44 147 ALA B CA 1
ATOM 3223 C C . ALA B 1 147 ? -4.652 25.266 11.031 1 89.44 147 ALA B C 1
ATOM 3225 O O . ALA B 1 147 ? -5.164 25.938 11.93 1 89.44 147 ALA B O 1
ATOM 3226 N N . VAL B 1 148 ? -3.516 25.594 10.469 1 93.19 148 VAL B N 1
ATOM 3227 C CA . VAL B 1 148 ? -2.834 26.844 10.773 1 93.19 148 VAL B CA 1
ATOM 3228 C C . VAL B 1 148 ? -3.738 28.031 10.422 1 93.19 148 VAL B C 1
ATOM 3230 O O . VAL B 1 148 ? -3.902 28.953 11.227 1 93.19 148 VAL B O 1
ATOM 3233 N N . ASP B 1 149 ? -4.328 27.984 9.297 1 93.19 149 ASP B N 1
ATOM 3234 C CA . ASP B 1 149 ? -5.223 29.062 8.859 1 93.19 149 ASP B CA 1
ATOM 3235 C C . ASP B 1 149 ? -6.41 29.203 9.805 1 93.19 149 ASP B C 1
ATOM 3237 O O . ASP B 1 149 ? -6.781 30.328 10.172 1 93.19 149 ASP B O 1
ATOM 3241 N N . ALA B 1 150 ? -6.988 28.141 10.164 1 92.38 150 ALA B N 1
ATOM 3242 C CA . ALA B 1 150 ? -8.148 28.156 11.055 1 92.38 150 ALA B CA 1
ATOM 3243 C C . ALA B 1 150 ? -7.781 28.75 12.414 1 92.38 150 ALA B C 1
ATOM 3245 O O . ALA B 1 150 ? -8.516 29.578 12.961 1 92.38 150 ALA B O 1
ATOM 3246 N N . LYS B 1 151 ? -6.676 28.312 12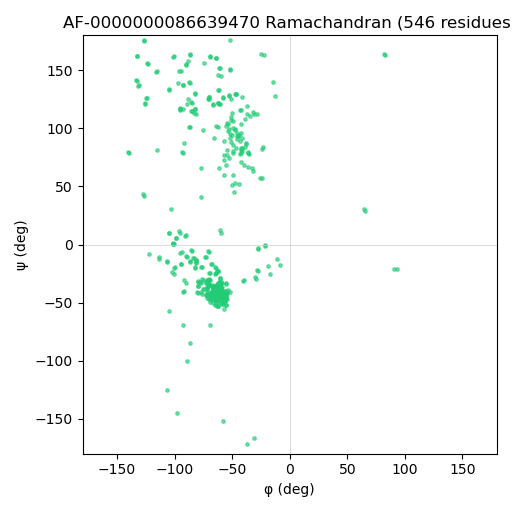.922 1 93.12 151 LYS B N 1
ATOM 3247 C CA . LYS B 1 151 ? -6.223 28.828 14.219 1 93.12 151 LYS B CA 1
ATOM 3248 C C . LYS B 1 151 ? -5.887 30.312 14.133 1 93.12 151 LYS B C 1
ATOM 3250 O O . LYS B 1 151 ? -6.164 31.062 15.07 1 93.12 151 LYS B O 1
ATOM 3255 N N . THR B 1 152 ? -5.277 30.703 13.07 1 95.56 152 THR B N 1
ATOM 3256 C CA . THR B 1 152 ? -4.941 32.094 12.852 1 95.56 152 THR B CA 1
ATOM 3257 C C . THR B 1 152 ? -6.203 32.969 12.797 1 95.56 152 THR B C 1
ATOM 3259 O O . THR B 1 152 ? -6.27 34.031 13.422 1 95.56 152 THR B O 1
ATOM 3262 N N . LEU B 1 153 ? -7.18 32.531 12.117 1 96.56 153 LEU B N 1
ATOM 3263 C CA . LEU B 1 153 ? -8.445 33.25 11.992 1 96.56 153 LEU B CA 1
ATOM 3264 C C . LEU B 1 153 ? -9.141 33.375 13.344 1 96.56 153 LEU B C 1
ATOM 3266 O O . LEU B 1 153 ? -9.664 34.406 13.695 1 96.56 153 LEU B O 1
ATOM 3270 N N . GLU B 1 154 ? -9.148 32.281 14.008 1 96.12 154 GLU B N 1
ATOM 3271 C CA . GLU B 1 154 ? -9.766 32.281 15.328 1 96.12 154 GLU B CA 1
ATOM 3272 C C . GLU B 1 154 ? -9.07 33.281 16.266 1 96.12 154 GLU B C 1
ATOM 3274 O O . GLU B 1 154 ? -9.734 34 17 1 96.12 154 GLU B O 1
ATOM 3279 N N . ALA B 1 155 ? -7.781 33.25 16.281 1 96.31 155 ALA B N 1
ATOM 3280 C CA . ALA B 1 155 ? -7.012 34.156 17.125 1 96.31 155 ALA B CA 1
ATOM 3281 C C . ALA B 1 155 ? -7.219 35.625 16.719 1 96.31 155 ALA B C 1
ATOM 3283 O O . ALA B 1 155 ? -7.324 36.5 17.562 1 96.31 155 ALA B O 1
ATOM 3284 N N . ALA B 1 156 ? -7.242 35.844 15.438 1 96.44 156 ALA B N 1
ATOM 3285 C CA . ALA B 1 156 ? -7.469 37.188 14.93 1 96.44 156 ALA B CA 1
ATOM 3286 C C . ALA B 1 156 ? -8.836 37.719 15.359 1 96.44 156 ALA B C 1
ATOM 3288 O O . ALA B 1 156 ? -8.961 38.875 15.766 1 96.44 156 ALA B O 1
ATOM 3289 N N . ASP B 1 157 ? -9.805 36.875 15.273 1 96.81 157 ASP B N 1
ATOM 3290 C CA . ASP B 1 157 ? -11.164 37.25 15.656 1 96.81 157 ASP B CA 1
ATOM 3291 C C . ASP B 1 157 ? -11.234 37.625 17.141 1 96.81 157 ASP B C 1
ATOM 3293 O O . ASP B 1 157 ? -12 38.5 17.516 1 96.81 157 ASP B O 1
ATOM 3297 N N . LYS B 1 158 ? -10.453 37 17.891 1 96.31 158 LYS B N 1
ATOM 3298 C CA . LYS B 1 158 ? -10.461 37.25 19.344 1 96.31 158 LYS B CA 1
ATOM 3299 C C . LYS B 1 158 ? -9.43 38.281 19.734 1 96.31 158 LYS B C 1
ATOM 3301 O O . LYS B 1 158 ? -9.352 38.688 20.906 1 96.31 158 LYS B O 1
ATOM 3306 N N . GLY B 1 159 ? -8.656 38.688 18.859 1 94.44 159 GLY B N 1
ATOM 3307 C CA . GLY B 1 159 ? -7.574 39.625 19.156 1 94.44 159 GLY B CA 1
ATOM 3308 C C . GLY B 1 159 ? -6.52 39.031 20.062 1 94.44 159 GLY B C 1
ATOM 3309 O O . GLY B 1 159 ? -5.902 39.719 20.859 1 94.44 159 GLY B O 1
ATOM 3310 N N . ALA B 1 160 ? -6.398 37.719 19.938 1 95.44 160 ALA B N 1
ATOM 3311 C CA . ALA B 1 160 ? -5.496 37 20.828 1 95.44 160 ALA B CA 1
ATOM 3312 C C . ALA B 1 160 ? -4.121 36.812 20.188 1 95.44 160 ALA B C 1
ATOM 3314 O O . ALA B 1 160 ? -4.012 36.719 18.969 1 95.44 160 ALA B O 1
ATOM 3315 N N . LYS B 1 161 ? -3.141 36.781 21.031 1 95.94 161 LYS B N 1
ATOM 3316 C CA . LYS B 1 161 ? -1.797 36.406 20.594 1 95.94 161 LYS B CA 1
ATOM 3317 C C . LYS B 1 161 ? -1.589 34.875 20.719 1 95.94 161 LYS B C 1
ATOM 3319 O O . LYS B 1 161 ? -2.301 34.219 21.453 1 95.94 161 LYS B O 1
ATOM 3324 N N . LEU B 1 162 ? -0.643 34.406 19.859 1 94.38 162 LEU B N 1
ATOM 3325 C CA . LEU B 1 162 ? -0.353 32.969 19.875 1 94.38 162 LEU B CA 1
ATOM 3326 C C . LEU B 1 162 ? 1.077 32.719 20.328 1 94.38 162 LEU B C 1
ATOM 3328 O O . LEU B 1 162 ? 1.971 33.531 20.094 1 94.38 162 LEU B O 1
ATOM 3332 N N . LYS B 1 163 ? 1.223 31.562 20.969 1 90.12 163 LYS B N 1
ATOM 3333 C CA . LYS B 1 163 ? 2.514 31.234 21.562 1 90.12 163 LYS B CA 1
ATOM 3334 C C . LYS B 1 163 ? 3.377 30.438 20.594 1 90.12 163 LYS B C 1
ATOM 3336 O O . LYS B 1 163 ? 2.873 29.562 19.875 1 90.12 163 LYS B O 1
ATOM 3341 N N . VAL B 1 164 ? 4.57 30.75 20.531 1 88.62 164 VAL B N 1
ATOM 3342 C CA . VAL B 1 164 ? 5.578 30 19.781 1 88.62 164 VAL B CA 1
ATOM 3343 C C . VAL B 1 164 ? 6.801 29.75 20.656 1 88.62 164 VAL B C 1
ATOM 3345 O O . VAL B 1 164 ? 7.172 30.594 21.469 1 88.62 164 VAL B O 1
ATOM 3348 N N . ALA B 1 165 ? 7.316 28.531 20.578 1 83.06 165 ALA B N 1
ATOM 3349 C CA . ALA B 1 165 ? 8.547 28.203 21.297 1 83.06 165 ALA B CA 1
ATOM 3350 C C . ALA B 1 165 ? 9.766 28.344 20.391 1 83.06 165 ALA B C 1
ATOM 3352 O O . ALA B 1 165 ? 9.844 27.688 19.344 1 83.06 165 ALA B O 1
ATOM 3353 N N . LEU B 1 166 ? 10.648 29.219 20.719 1 78.12 166 LEU B N 1
ATOM 3354 C CA . LEU B 1 166 ? 11.883 29.406 19.953 1 78.12 166 LEU B CA 1
ATOM 3355 C C . LEU B 1 166 ? 13.023 28.609 20.562 1 78.12 166 LEU B C 1
ATOM 3357 O O . LEU B 1 166 ? 13.172 28.562 21.797 1 78.12 166 LEU B O 1
ATOM 3361 N N . ASN B 1 167 ? 13.492 27.672 19.781 1 70.88 167 ASN B N 1
ATOM 3362 C CA . ASN B 1 167 ? 14.672 26.953 20.234 1 70.88 167 ASN B CA 1
ATOM 3363 C C . ASN B 1 167 ? 15.953 27.641 19.781 1 70.88 167 ASN B C 1
ATOM 3365 O O . ASN B 1 167 ? 16.062 28.062 18.625 1 70.88 167 ASN B O 1
ATOM 3369 N N . PRO B 1 168 ? 16.781 28.016 20.734 1 58.62 168 PRO B N 1
ATOM 3370 C CA . PRO B 1 168 ? 18.047 28.641 20.312 1 58.62 168 PRO B CA 1
ATOM 3371 C C . PRO B 1 168 ? 18.812 27.781 19.297 1 58.62 168 PRO B C 1
ATOM 3373 O O . PRO B 1 168 ? 18.781 26.562 19.375 1 58.62 168 PRO B O 1
ATOM 3376 N N . LEU B 1 169 ? 18.703 28.109 18.047 1 56.69 169 LEU B N 1
ATOM 3377 C CA . LEU B 1 169 ? 19.5 27.406 17.031 1 56.69 169 LEU B CA 1
ATOM 3378 C C . LEU B 1 169 ? 20.891 27.094 17.562 1 56.69 169 LEU B C 1
ATOM 3380 O O . LEU B 1 169 ? 21.562 27.953 18.141 1 56.69 169 LEU B O 1
ATOM 3384 N N . HIS B 1 170 ? 21.094 26.047 18.203 1 48.84 170 HIS B N 1
ATOM 3385 C CA . HIS B 1 170 ? 22.484 25.766 18.547 1 48.84 170 HIS B CA 1
ATOM 3386 C C . HIS B 1 170 ? 23.391 25.984 17.344 1 48.84 170 HIS B C 1
ATOM 3388 O O . HIS B 1 170 ? 23.109 25.484 16.25 1 48.84 170 HIS B O 1
ATOM 3394 N N . GLY B 1 171 ? 24.078 27.031 17.047 1 44.53 171 GLY B N 1
ATOM 3395 C CA . GLY B 1 171 ? 25.266 27.031 16.219 1 44.53 171 GLY B CA 1
ATOM 3396 C C . GLY B 1 171 ? 25.953 25.688 16.156 1 44.53 171 GLY B C 1
ATOM 3397 O O . GLY B 1 171 ? 25.656 24.781 16.938 1 44.53 171 GLY B O 1
ATOM 3398 N N . ASP B 1 172 ? 26.953 25.281 15.156 1 40.62 172 ASP B N 1
ATOM 3399 C CA . ASP B 1 172 ? 27.938 24.203 15.039 1 40.62 172 ASP B CA 1
ATOM 3400 C C . ASP B 1 172 ? 28.422 23.75 16.422 1 40.62 172 ASP B C 1
ATOM 3402 O O . ASP B 1 172 ? 29.453 23.078 16.547 1 40.62 172 ASP B O 1
ATOM 3406 N N . SER B 1 173 ? 28.344 24.5 17.484 1 39.94 173 SER B N 1
ATOM 3407 C CA . SER B 1 173 ? 29.172 24.047 18.594 1 39.94 173 SER B CA 1
ATOM 3408 C C . SER B 1 173 ? 28.688 22.719 19.156 1 39.94 173 SER B C 1
ATOM 3410 O O . SER B 1 173 ? 27.469 22.469 19.188 1 39.94 173 SER B O 1
ATOM 3412 N N . HIS B 1 174 ? 29.531 21.625 19.156 1 38.22 174 HIS B N 1
ATOM 3413 C CA . HIS B 1 174 ? 29.672 20.328 19.797 1 38.22 174 HIS B CA 1
ATOM 3414 C C . HIS B 1 174 ? 28.906 20.281 21.125 1 38.22 174 HIS B C 1
ATOM 3416 O O . HIS B 1 174 ? 29.281 19.547 22.031 1 38.22 174 HIS B O 1
ATOM 3422 N N . SER B 1 175 ? 28.25 21.297 21.547 1 40.47 175 SER B N 1
ATOM 3423 C CA . SER B 1 175 ? 27.797 21.031 22.906 1 40.47 175 SER B CA 1
ATOM 3424 C C . SER B 1 175 ? 26.844 19.828 22.953 1 40.47 175 SER B C 1
ATOM 3426 O O . SER B 1 175 ? 26.219 19.5 21.953 1 40.47 175 SER B O 1
ATOM 3428 N N . ASP B 1 176 ? 26.906 19.047 24.078 1 42.47 176 ASP B N 1
ATOM 3429 C CA . ASP B 1 176 ? 26.297 17.781 24.5 1 42.47 176 ASP B CA 1
ATOM 3430 C C . ASP B 1 176 ? 24.828 17.719 24.125 1 42.47 176 ASP B C 1
ATOM 3432 O O . ASP B 1 176 ? 24.109 18.719 24.266 1 42.47 176 ASP B O 1
ATOM 3436 N N . PRO B 1 177 ? 24.484 16.812 23.266 1 43.72 177 PRO B N 1
ATOM 3437 C CA . PRO B 1 177 ? 23.094 16.531 22.906 1 43.72 177 PRO B CA 1
ATOM 3438 C C . PRO B 1 177 ? 22.109 16.812 24.047 1 43.72 177 PRO B C 1
ATOM 3440 O O . PRO B 1 177 ? 20.906 16.672 23.891 1 43.72 177 PRO B O 1
ATOM 3443 N N . VAL B 1 178 ? 22.641 16.688 25.297 1 41.44 178 VAL B N 1
ATOM 3444 C CA . VAL B 1 178 ? 21.781 16.625 26.484 1 41.44 178 VAL B CA 1
ATOM 3445 C C . VAL B 1 178 ? 21.078 17.969 26.688 1 41.44 178 VAL B C 1
ATOM 3447 O O . VAL B 1 178 ? 20.312 18.125 27.641 1 41.44 178 VAL B O 1
ATOM 3450 N N . ASN B 1 179 ? 21.734 19.188 26.375 1 43.66 179 ASN B N 1
ATOM 3451 C CA . ASN B 1 179 ? 21.109 20.406 26.891 1 43.66 179 ASN B CA 1
ATOM 3452 C C . ASN B 1 179 ? 19.734 20.641 26.281 1 43.66 179 ASN B C 1
ATOM 3454 O O . ASN B 1 179 ? 19.594 20.656 25.047 1 43.66 179 ASN B O 1
ATOM 3458 N N . GLU B 1 180 ? 18.734 20.344 26.969 1 49.03 180 GLU B N 1
ATOM 3459 C CA . GLU B 1 180 ? 17.344 20.781 26.859 1 49.03 180 GLU B CA 1
ATOM 3460 C C . GLU B 1 180 ? 17.25 22.125 26.156 1 49.03 180 GLU B C 1
ATOM 3462 O O . GLU B 1 180 ? 17.594 23.156 26.734 1 49.03 180 GLU B O 1
ATOM 3467 N N . THR B 1 181 ? 17.734 22.297 24.969 1 52.31 181 THR B N 1
ATOM 3468 C CA . THR B 1 181 ? 17.531 23.547 24.266 1 52.31 181 THR B CA 1
ATOM 3469 C C . THR B 1 181 ? 16.297 24.266 24.797 1 52.31 181 THR B C 1
ATOM 3471 O O . THR B 1 181 ? 15.188 23.734 24.766 1 52.31 181 THR B O 1
ATOM 3474 N N . LEU B 1 182 ? 16.469 25.016 25.891 1 57.5 182 LEU B N 1
ATOM 3475 C CA . LEU B 1 182 ? 15.453 25.844 26.531 1 57.5 182 LEU B CA 1
ATOM 3476 C C . LEU B 1 182 ? 14.617 26.594 25.5 1 57.5 182 LEU B C 1
ATOM 3478 O O . LEU B 1 182 ? 15.148 27.422 24.75 1 57.5 182 LEU B O 1
ATOM 3482 N N . SER B 1 183 ? 13.664 26.016 24.953 1 73.19 183 SER B N 1
ATOM 3483 C CA . SER B 1 183 ? 12.656 26.703 24.172 1 73.19 183 SER B CA 1
ATOM 3484 C C . SER B 1 183 ? 12.07 27.891 24.938 1 73.19 183 SER B C 1
ATOM 3486 O O . SER B 1 183 ? 11.781 27.766 26.141 1 73.19 183 SER B O 1
ATOM 3488 N N . VAL B 1 184 ? 12.375 29.125 24.516 1 77.5 184 VAL B N 1
ATOM 3489 C CA . VAL B 1 184 ? 11.797 30.344 25.094 1 77.5 184 VAL B CA 1
ATOM 3490 C C . VAL B 1 184 ? 10.422 30.594 24.484 1 77.5 184 VAL B C 1
ATOM 3492 O O . VAL B 1 184 ? 10.305 30.812 23.281 1 77.5 184 VAL B O 1
ATOM 3495 N N . PRO B 1 185 ? 9.398 30.469 25.297 1 85.75 185 PRO B N 1
ATOM 3496 C CA . PRO B 1 185 ? 8.078 30.781 24.75 1 85.75 185 PRO B CA 1
ATOM 3497 C C . PRO B 1 185 ? 7.887 32.281 24.484 1 85.75 185 PRO B C 1
ATOM 3499 O O . PRO B 1 185 ? 8.258 33.125 25.312 1 85.75 185 PRO B O 1
ATOM 3502 N N . ILE B 1 186 ? 7.523 32.625 23.359 1 88.69 186 ILE B N 1
ATOM 3503 C CA . ILE B 1 186 ? 7.195 34.031 23.016 1 88.69 186 ILE B CA 1
ATOM 3504 C C . ILE B 1 186 ? 5.766 34.094 22.469 1 88.69 186 ILE B C 1
ATOM 3506 O O . ILE B 1 186 ? 5.211 33.094 22.031 1 88.69 186 ILE B O 1
ATOM 3510 N N . GLU B 1 187 ? 5.164 35.281 22.609 1 93.94 187 GLU B N 1
ATOM 3511 C CA . GLU B 1 187 ? 3.84 35.531 22.047 1 93.94 187 GLU B CA 1
ATOM 3512 C C . GLU B 1 187 ? 3.928 36.406 20.797 1 93.94 187 GLU B C 1
ATOM 3514 O O . GLU B 1 187 ? 4.688 37.375 20.766 1 93.94 187 GLU B O 1
ATOM 3519 N N . VAL B 1 188 ? 3.248 36 19.844 1 94.75 188 VAL B N 1
ATOM 3520 C CA . VAL B 1 188 ? 3.285 36.719 18.594 1 94.75 188 VAL B CA 1
ATOM 3521 C C . VAL B 1 188 ? 1.862 36.938 18.078 1 94.75 188 VAL B C 1
ATOM 3523 O O . VAL B 1 188 ? 0.922 36.281 18.547 1 94.75 188 VAL B O 1
ATOM 3526 N N . SER B 1 189 ? 1.806 37.906 17.156 1 96.25 189 SER B N 1
ATOM 3527 C CA . SER B 1 189 ? 0.512 38.125 16.516 1 96.25 189 SER B CA 1
ATOM 3528 C C . SER B 1 189 ? 0.081 36.906 15.719 1 96.25 189 SER B C 1
ATOM 3530 O O . SER B 1 189 ? 0.908 36.062 15.375 1 96.25 189 SER B O 1
ATOM 3532 N N . SER B 1 190 ? -1.19 36.844 15.453 1 96 190 SER B N 1
ATOM 3533 C CA . SER B 1 190 ? -1.719 35.75 14.672 1 96 190 SER B CA 1
ATOM 3534 C C . SER B 1 190 ? -1.08 35.688 13.281 1 96 190 SER B C 1
ATOM 3536 O O . SER B 1 190 ? -0.776 34.594 12.781 1 96 190 SER B O 1
ATOM 3538 N N . GLU B 1 191 ? -0.815 36.844 12.688 1 95.56 191 GLU B N 1
ATOM 3539 C CA . GLU B 1 191 ? -0.202 36.906 11.367 1 95.56 191 GLU B CA 1
ATOM 3540 C C . GLU B 1 191 ? 1.253 36.438 11.414 1 95.56 191 GLU B C 1
ATOM 3542 O O . GLU B 1 191 ? 1.719 35.75 10.516 1 95.56 191 GLU B O 1
ATOM 3547 N N . GLN B 1 192 ? 1.919 36.906 12.414 1 95.5 192 GLN B N 1
ATOM 3548 C CA . GLN B 1 192 ? 3.303 36.469 12.586 1 95.5 192 GLN B CA 1
ATOM 3549 C C . GLN B 1 192 ? 3.383 34.969 12.844 1 95.5 192 GLN B C 1
ATOM 3551 O O . GLN B 1 192 ? 4.27 34.281 12.32 1 95.5 192 GLN B O 1
ATOM 3556 N N . TRP B 1 193 ? 2.488 34.469 13.602 1 94.94 193 TRP B N 1
ATOM 3557 C CA . TRP B 1 193 ? 2.436 33.031 13.898 1 94.94 193 TRP B CA 1
ATOM 3558 C C . TRP B 1 193 ? 2.209 32.219 12.633 1 94.94 193 TRP B C 1
ATOM 3560 O O . TRP B 1 193 ? 2.906 31.234 12.383 1 94.94 193 TRP B O 1
ATOM 3570 N N . LYS B 1 194 ? 1.283 32.625 11.859 1 94.81 194 LYS B N 1
ATOM 3571 C CA . LYS B 1 194 ? 0.992 31.953 10.586 1 94.81 194 LYS B CA 1
ATOM 3572 C C . LYS B 1 194 ? 2.229 31.906 9.695 1 94.81 194 LYS B C 1
ATOM 3574 O O . LYS B 1 194 ? 2.555 30.859 9.133 1 94.81 194 LYS B O 1
ATOM 3579 N N . SER B 1 195 ? 2.859 33.031 9.625 1 94.62 195 SER B N 1
ATOM 3580 C CA . SER B 1 195 ? 4.059 33.125 8.797 1 94.62 195 SER B CA 1
ATOM 3581 C C . SER B 1 195 ? 5.133 32.156 9.273 1 94.62 195 SER B C 1
ATOM 3583 O O . SER B 1 195 ? 5.793 31.484 8.461 1 94.62 195 SER B O 1
ATOM 3585 N N . LEU B 1 196 ? 5.281 32.062 10.547 1 92.69 196 LEU B N 1
ATOM 3586 C CA . LEU B 1 196 ? 6.27 31.141 11.117 1 92.69 196 LEU B CA 1
ATOM 3587 C C . LEU B 1 196 ? 5.91 29.688 10.828 1 92.69 196 LEU B C 1
ATOM 3589 O O . LEU B 1 196 ? 6.777 28.891 10.461 1 92.69 196 LEU B O 1
ATOM 3593 N N . MET B 1 197 ? 4.617 29.359 10.977 1 93.31 197 MET B N 1
ATOM 3594 C CA . MET B 1 197 ? 4.16 28 10.719 1 93.31 197 MET B CA 1
ATOM 3595 C C . MET B 1 197 ? 4.336 27.625 9.25 1 93.31 197 MET B C 1
ATOM 3597 O O . MET B 1 197 ? 4.781 26.531 8.922 1 93.31 197 MET B O 1
ATOM 3601 N N . TYR B 1 198 ? 3.961 28.516 8.367 1 94.06 198 TYR B N 1
ATOM 3602 C CA . TYR B 1 198 ? 4.113 28.297 6.934 1 94.06 198 TYR B CA 1
ATOM 3603 C C . TYR B 1 198 ? 5.574 28.047 6.574 1 94.06 198 TYR B C 1
ATOM 3605 O O . TYR B 1 198 ? 5.883 27.141 5.805 1 94.06 198 TYR B O 1
ATOM 3613 N N . ASN B 1 199 ? 6.438 28.859 7.156 1 92.25 199 ASN B N 1
ATOM 3614 C CA . ASN B 1 199 ? 7.867 28.703 6.898 1 92.25 199 ASN B CA 1
ATOM 3615 C C . ASN B 1 199 ? 8.383 27.359 7.387 1 92.25 199 ASN B C 1
ATOM 3617 O O . ASN B 1 199 ? 9.25 26.75 6.754 1 92.25 199 ASN B O 1
ATOM 3621 N N . ALA B 1 200 ? 7.898 26.953 8.555 1 90.94 200 ALA B N 1
ATOM 3622 C CA . ALA B 1 200 ? 8.273 25.656 9.086 1 90.94 200 ALA B CA 1
ATOM 3623 C C . ALA B 1 200 ? 7.875 24.531 8.125 1 90.94 200 ALA B C 1
ATOM 3625 O O . ALA B 1 200 ? 8.672 23.625 7.844 1 90.94 200 ALA B O 1
ATOM 3626 N N . VAL B 1 201 ? 6.652 24.625 7.594 1 93.38 201 VAL B N 1
ATOM 3627 C CA . VAL B 1 201 ? 6.152 23.609 6.66 1 93.38 201 VAL B CA 1
ATOM 3628 C C . VAL B 1 201 ? 6.969 23.656 5.371 1 93.38 201 VAL B C 1
ATOM 3630 O O . VAL B 1 201 ? 7.355 22.625 4.836 1 93.38 201 VAL B O 1
ATOM 3633 N N . LYS B 1 202 ? 7.238 24.844 4.875 1 93.62 202 LYS B N 1
ATOM 3634 C CA . LYS B 1 202 ? 8.047 25.016 3.67 1 93.62 202 LYS B CA 1
ATOM 3635 C C . LYS B 1 202 ? 9.422 24.375 3.824 1 93.62 202 LYS B C 1
ATOM 3637 O O . LYS B 1 202 ? 9.898 23.703 2.916 1 93.62 202 LYS B O 1
ATOM 3642 N N . SER B 1 203 ? 9.992 24.609 4.953 1 91.56 203 SER B N 1
ATOM 3643 C CA . SER B 1 203 ? 11.312 24.047 5.23 1 91.56 203 SER B CA 1
ATOM 3644 C C . SER B 1 203 ? 11.281 22.531 5.258 1 91.56 203 SER B C 1
ATOM 3646 O O . SER B 1 203 ? 12.227 21.875 4.816 1 91.56 203 SER B O 1
ATOM 3648 N N . GLU B 1 204 ? 10.234 22 5.805 1 92.19 204 GLU B N 1
ATOM 3649 C CA . GLU B 1 204 ? 10.094 20.547 5.855 1 92.19 204 GLU B CA 1
ATOM 3650 C C . GLU B 1 204 ? 9.945 19.953 4.457 1 92.19 204 GLU B C 1
ATOM 3652 O O . GLU B 1 204 ? 10.555 18.938 4.137 1 92.19 204 GLU B O 1
ATOM 3657 N N . ILE B 1 205 ? 9.164 20.578 3.623 1 94.62 205 ILE B N 1
ATOM 3658 C CA . ILE B 1 205 ? 8.82 20.047 2.309 1 94.62 205 ILE B CA 1
ATOM 3659 C C . ILE B 1 205 ? 10 20.234 1.351 1 94.62 205 ILE B C 1
ATOM 3661 O O . ILE B 1 205 ? 10.406 19.297 0.657 1 94.62 205 ILE B O 1
ATOM 3665 N N . PHE B 1 206 ? 10.672 21.406 1.374 1 94.19 206 PHE B N 1
ATOM 3666 C CA . PHE B 1 206 ? 11.633 21.75 0.33 1 94.19 206 PHE B CA 1
ATOM 3667 C C . PHE B 1 206 ? 13.047 21.812 0.89 1 94.19 206 PHE B C 1
ATOM 3669 O O . PHE B 1 206 ? 14.016 21.828 0.132 1 94.19 206 PHE B O 1
ATOM 3676 N N . GLY B 1 207 ? 13.141 21.781 2.176 1 90.31 207 GLY B N 1
ATOM 3677 C CA . GLY B 1 207 ? 14.453 21.906 2.793 1 90.31 207 GLY B CA 1
ATOM 3678 C C . GLY B 1 207 ? 14.93 23.328 2.918 1 90.31 207 GLY B C 1
ATOM 3679 O O . GLY B 1 207 ? 14.289 24.25 2.414 1 90.31 207 GLY B O 1
ATOM 3680 N N . VAL B 1 208 ? 15.906 23.484 3.738 1 86.81 208 VAL B N 1
ATOM 3681 C CA . VAL B 1 208 ? 16.578 24.781 3.887 1 86.81 208 VAL B CA 1
ATOM 3682 C C . VAL B 1 208 ? 17.891 24.766 3.113 1 86.81 208 VAL B C 1
ATOM 3684 O O . VAL B 1 208 ? 18.375 23.703 2.725 1 86.81 208 VAL B O 1
ATOM 3687 N N . GLU B 1 209 ? 18.297 25.984 2.895 1 83.88 209 GLU B N 1
ATOM 3688 C CA . GLU B 1 209 ? 19.578 26.094 2.186 1 83.88 209 GLU B CA 1
ATOM 3689 C C . GLU B 1 209 ? 20.656 25.281 2.869 1 83.88 209 GLU B C 1
ATOM 3691 O O . GLU B 1 209 ? 20.812 25.328 4.09 1 83.88 209 GLU B O 1
ATOM 3696 N N . GLY B 1 210 ? 21.375 24.406 2.143 1 80.5 210 GLY B N 1
ATOM 3697 C CA . GLY B 1 210 ? 22.453 23.578 2.668 1 80.5 210 GLY B CA 1
ATOM 3698 C C . GLY B 1 210 ? 21.969 22.203 3.123 1 80.5 210 GLY B C 1
ATOM 3699 O O . GLY B 1 210 ? 22.781 21.312 3.361 1 80.5 210 GLY B O 1
ATOM 3700 N N . CYS B 1 211 ? 20.625 22.047 3.424 1 81.81 211 CYS B N 1
ATOM 3701 C CA . CYS B 1 211 ? 20.109 20.766 3.908 1 81.81 211 CYS B CA 1
ATOM 3702 C C . CYS B 1 211 ? 18.922 20.312 3.061 1 81.81 211 CYS B C 1
ATOM 3704 O O . CYS B 1 211 ? 17.938 19.828 3.594 1 81.81 211 CYS B O 1
ATOM 3706 N N . ARG B 1 212 ? 18.984 20.422 1.86 1 84.31 212 ARG B N 1
ATOM 3707 C CA . ARG B 1 212 ? 17.859 20.109 0.98 1 84.31 212 ARG B CA 1
ATOM 3708 C C . ARG B 1 212 ? 17.688 18.609 0.806 1 84.31 212 ARG B C 1
ATOM 3710 O O . ARG B 1 212 ? 16.609 18.125 0.459 1 84.31 212 ARG B O 1
ATOM 3717 N N . ASP B 1 213 ? 18.766 17.844 1.106 1 88.06 213 ASP B N 1
ATOM 3718 C CA . ASP B 1 213 ? 18.75 16.391 0.927 1 88.06 213 ASP B CA 1
ATOM 3719 C C . ASP B 1 213 ? 17.891 15.719 1.999 1 88.06 213 ASP B C 1
ATOM 3721 O O . ASP B 1 213 ? 17.531 14.547 1.865 1 88.06 213 ASP B O 1
ATOM 3725 N N . LYS B 1 214 ? 17.5 16.484 3.021 1 88.19 214 LYS B N 1
ATOM 3726 C CA . LYS B 1 214 ? 16.734 15.922 4.117 1 88.19 214 LYS B CA 1
ATOM 3727 C C . LYS B 1 214 ? 15.266 16.328 4.023 1 88.19 214 LYS B C 1
ATOM 3729 O O . LYS B 1 214 ? 14.484 16.094 4.949 1 88.19 214 LYS B O 1
ATOM 3734 N N . SER B 1 215 ? 14.875 16.906 2.947 1 94.75 215 SER B N 1
ATOM 3735 C CA . SER B 1 215 ? 13.508 17.391 2.768 1 94.75 215 SER B CA 1
ATOM 3736 C C . SER B 1 215 ? 12.594 16.297 2.236 1 94.75 215 SER B C 1
ATOM 3738 O O . SER B 1 215 ? 13.07 15.258 1.759 1 94.75 215 SER B O 1
ATOM 3740 N N . PHE B 1 216 ? 11.391 16.562 2.377 1 96.62 216 PHE B N 1
ATOM 3741 C CA . PHE B 1 216 ? 10.383 15.609 1.899 1 96.62 216 PHE B CA 1
ATOM 3742 C C . PHE B 1 216 ? 10.461 15.461 0.385 1 96.62 216 PHE B C 1
ATOM 3744 O O . PHE B 1 216 ? 10.391 14.344 -0.137 1 96.62 216 PHE B O 1
ATOM 3751 N N . ILE B 1 217 ? 10.672 16.547 -0.339 1 96.69 217 ILE B N 1
ATOM 3752 C CA . ILE B 1 217 ? 10.773 16.5 -1.794 1 96.69 217 ILE B CA 1
ATOM 3753 C C . ILE B 1 217 ? 12.008 15.703 -2.209 1 96.69 217 ILE B C 1
ATOM 3755 O O . ILE B 1 217 ? 11.961 14.945 -3.18 1 96.69 217 ILE B O 1
ATOM 3759 N N . SER B 1 218 ? 13.086 15.898 -1.49 1 96.69 218 SER B N 1
ATOM 3760 C CA . SER B 1 218 ? 14.281 15.102 -1.773 1 96.69 218 SER B CA 1
ATOM 3761 C C . SER B 1 218 ? 14 13.617 -1.619 1 96.69 218 SER B C 1
ATOM 3763 O O . SER B 1 218 ? 14.5 12.797 -2.398 1 96.69 218 SER B O 1
ATOM 3765 N N . PHE B 1 219 ? 13.289 13.242 -0.616 1 97.62 219 PHE B N 1
ATOM 3766 C CA . PHE B 1 219 ? 12.906 11.852 -0.4 1 97.62 219 PHE B CA 1
ATOM 3767 C C . PHE B 1 219 ? 12.117 11.32 -1.592 1 97.62 219 PHE B C 1
ATOM 3769 O O . PHE B 1 219 ? 12.422 10.234 -2.1 1 97.62 219 PHE B O 1
ATOM 3776 N N . ILE B 1 220 ? 11.039 12.023 -2.076 1 98 220 ILE B N 1
ATOM 3777 C CA . ILE B 1 220 ? 10.234 11.625 -3.223 1 98 220 ILE B CA 1
ATOM 3778 C C . ILE B 1 220 ? 11.133 11.445 -4.445 1 98 220 ILE B C 1
ATOM 3780 O O . ILE B 1 220 ? 10.992 10.469 -5.188 1 98 220 ILE B O 1
ATOM 3784 N N . GLU B 1 221 ? 12.062 12.375 -4.633 1 97.62 221 GLU B N 1
ATOM 3785 C CA . GLU B 1 221 ? 12.969 12.305 -5.777 1 97.62 221 GLU B CA 1
ATOM 3786 C C . GLU B 1 221 ? 13.844 11.055 -5.727 1 97.62 221 GLU B C 1
ATOM 3788 O O . GLU B 1 221 ? 14.07 10.406 -6.75 1 97.62 221 GLU B O 1
ATOM 3793 N N . ARG B 1 222 ? 14.336 10.781 -4.586 1 97.62 222 ARG B N 1
ATOM 3794 C CA . ARG B 1 222 ? 15.141 9.578 -4.43 1 97.62 222 ARG B CA 1
ATOM 3795 C C . ARG B 1 222 ? 14.328 8.328 -4.742 1 97.62 222 ARG B C 1
ATOM 3797 O O . ARG B 1 222 ? 14.828 7.391 -5.371 1 97.62 222 ARG B O 1
ATOM 3804 N N . LEU B 1 223 ? 13.094 8.273 -4.254 1 97.88 223 LEU B N 1
ATOM 3805 C CA . LEU B 1 223 ? 12.211 7.152 -4.551 1 97.88 223 LEU B CA 1
AT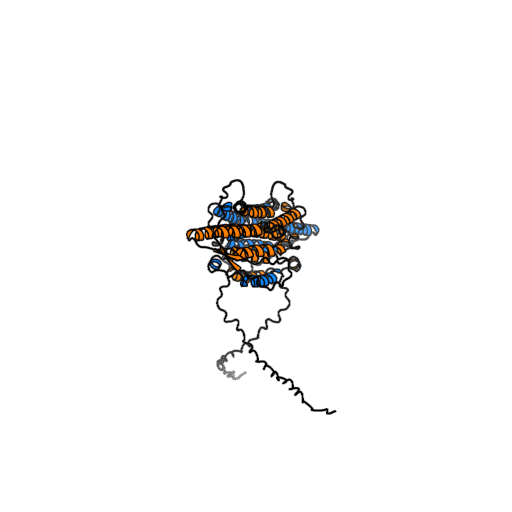OM 3806 C C . LEU B 1 223 ? 11.977 7.031 -6.055 1 97.88 223 LEU B C 1
ATOM 3808 O O . LEU B 1 223 ? 12.055 5.938 -6.613 1 97.88 223 LEU B O 1
ATOM 3812 N N . GLU B 1 224 ? 11.703 8.133 -6.711 1 97.25 224 GLU B N 1
ATOM 3813 C CA . GLU B 1 224 ? 11.492 8.156 -8.156 1 97.25 224 GLU B CA 1
ATOM 3814 C C . GLU B 1 224 ? 12.734 7.664 -8.898 1 97.25 224 GLU B C 1
ATOM 3816 O O . GLU B 1 224 ? 12.625 6.867 -9.836 1 97.25 224 GLU B O 1
ATOM 3821 N N . ASP B 1 225 ? 13.844 8.148 -8.477 1 96.38 225 ASP B N 1
ATOM 3822 C CA . ASP B 1 225 ? 15.094 7.742 -9.109 1 96.38 225 ASP B CA 1
ATOM 3823 C C . ASP B 1 225 ? 15.305 6.234 -8.984 1 96.38 225 ASP B C 1
ATOM 3825 O O . ASP B 1 225 ? 15.703 5.578 -9.945 1 96.38 225 ASP B O 1
ATOM 3829 N N . ARG B 1 226 ? 15.133 5.715 -7.844 1 96.19 226 ARG B N 1
ATOM 3830 C CA . ARG B 1 226 ? 15.273 4.277 -7.629 1 96.19 226 ARG B CA 1
ATOM 3831 C C . ARG B 1 226 ? 14.359 3.492 -8.562 1 96.19 226 ARG B C 1
ATOM 3833 O O . ARG B 1 226 ? 14.789 2.512 -9.18 1 96.19 226 ARG B O 1
ATOM 3840 N N . GLN B 1 227 ? 13.086 3.943 -8.672 1 93.69 227 GLN B N 1
ATOM 3841 C CA . GLN B 1 227 ? 12.117 3.221 -9.484 1 93.69 227 GLN B CA 1
ATOM 3842 C C . GLN B 1 227 ? 12.461 3.322 -10.969 1 93.69 227 GLN B C 1
ATOM 3844 O O . GLN B 1 227 ? 12.305 2.35 -11.719 1 93.69 227 GLN B O 1
ATOM 3849 N N . LYS B 1 228 ? 12.867 4.527 -11.391 1 91.56 228 LYS B N 1
ATOM 3850 C CA . LYS B 1 228 ? 13.289 4.68 -12.781 1 91.56 228 LYS B CA 1
ATOM 3851 C C . LYS B 1 228 ? 14.453 3.75 -13.109 1 91.56 228 LYS B C 1
ATOM 3853 O O . LYS B 1 228 ? 14.453 3.09 -14.148 1 91.56 228 LYS B O 1
ATOM 3858 N N . ARG B 1 229 ? 15.43 3.697 -12.258 1 91.25 229 ARG B N 1
ATOM 3859 C CA . ARG B 1 229 ? 16.578 2.809 -12.453 1 91.25 229 ARG B CA 1
ATOM 3860 C C . ARG B 1 229 ? 16.125 1.35 -12.492 1 91.25 229 ARG B C 1
ATOM 3862 O O . ARG B 1 229 ? 16.594 0.578 -13.328 1 91.25 229 ARG B O 1
ATOM 3869 N N . TRP B 1 230 ? 15.297 0.973 -11.609 1 90.88 230 TRP B N 1
ATOM 3870 C CA . TRP B 1 230 ? 14.82 -0.407 -11.539 1 90.88 230 TRP B CA 1
ATOM 3871 C C . TRP B 1 230 ? 14.109 -0.803 -12.828 1 90.88 230 TRP B C 1
ATOM 3873 O O . TRP B 1 230 ? 14.281 -1.919 -13.32 1 90.88 230 TRP B O 1
ATOM 3883 N N . HIS B 1 231 ? 13.266 0.08 -13.398 1 88.12 231 HIS B N 1
ATOM 3884 C CA . HIS B 1 231 ? 12.539 -0.223 -14.625 1 88.12 231 HIS B CA 1
ATOM 3885 C C . HIS B 1 231 ? 13.477 -0.292 -15.82 1 88.12 231 HIS B C 1
ATOM 3887 O O . HIS B 1 231 ? 13.203 -1.006 -16.797 1 88.12 231 HIS B O 1
ATOM 3893 N N . THR B 1 232 ? 14.555 0.472 -15.781 1 85.38 232 THR B N 1
ATOM 3894 C CA . THR B 1 232 ? 15.547 0.436 -16.844 1 85.38 232 THR B CA 1
ATOM 3895 C C . THR B 1 232 ? 16.359 -0.86 -16.797 1 85.38 232 THR B C 1
ATOM 3897 O O . THR B 1 232 ? 16.656 -1.452 -17.828 1 85.38 232 THR B O 1
ATOM 3900 N N . LEU B 1 233 ? 16.641 -1.296 -15.578 1 86.12 233 LEU B N 1
ATOM 3901 C CA . LEU B 1 233 ? 17.406 -2.523 -15.359 1 86.12 233 LEU B CA 1
ATOM 3902 C C . LEU B 1 233 ? 16.828 -3.316 -14.195 1 86.12 233 LEU B C 1
ATOM 3904 O O . LEU B 1 233 ? 17.406 -3.33 -13.102 1 86.12 233 LEU B O 1
ATOM 3908 N N . PRO B 1 234 ? 15.734 -4.008 -14.516 1 84.5 234 PRO B N 1
ATOM 3909 C CA . PRO B 1 234 ? 15.117 -4.75 -13.414 1 84.5 234 PRO B CA 1
ATOM 3910 C C . PRO B 1 234 ? 16.047 -5.805 -12.82 1 84.5 234 PRO B C 1
ATOM 3912 O O . PRO B 1 234 ? 16.672 -6.566 -13.555 1 84.5 234 PRO B O 1
ATOM 3915 N N . THR B 1 235 ? 16.141 -5.84 -11.555 1 83.12 235 THR B N 1
ATOM 3916 C CA . THR B 1 235 ? 17.047 -6.754 -10.859 1 83.12 235 THR B CA 1
ATOM 3917 C C . THR B 1 235 ? 16.312 -8.031 -10.461 1 83.12 235 THR B C 1
ATOM 3919 O O . THR B 1 235 ? 16.953 -9.031 -10.102 1 83.12 235 THR B O 1
ATOM 3922 N N . ALA B 1 236 ? 14.961 -8.031 -10.461 1 84.56 236 ALA B N 1
ATOM 3923 C CA . ALA B 1 236 ? 14.172 -9.203 -10.094 1 84.56 236 ALA B CA 1
ATOM 3924 C C . ALA B 1 236 ? 14.039 -10.164 -11.273 1 84.56 236 ALA B C 1
ATOM 3926 O O . ALA B 1 236 ? 13.438 -9.828 -12.297 1 84.56 236 ALA B O 1
ATOM 3927 N N . PRO B 1 237 ? 14.531 -11.328 -11.211 1 82.06 237 PRO B N 1
ATOM 3928 C CA . PRO B 1 237 ? 14.445 -12.281 -12.32 1 82.06 237 PRO B CA 1
ATOM 3929 C C . PRO B 1 237 ? 13.008 -12.695 -12.633 1 82.06 237 PRO B C 1
ATOM 3931 O O . PRO B 1 237 ? 12.711 -13.117 -13.758 1 82.06 237 PRO B O 1
ATOM 3934 N N . ASP B 1 238 ? 12.117 -12.516 -11.68 1 80.06 238 ASP B N 1
ATOM 3935 C CA . ASP B 1 238 ? 10.727 -12.945 -11.844 1 80.06 238 ASP B CA 1
ATOM 3936 C C . ASP B 1 238 ? 9.852 -11.797 -12.328 1 80.06 238 ASP B C 1
ATOM 3938 O O . ASP B 1 238 ? 8.625 -11.898 -12.32 1 80.06 238 ASP B O 1
ATOM 3942 N N . CYS B 1 239 ? 10.461 -10.758 -12.695 1 82.69 239 CYS B N 1
ATOM 3943 C CA . CYS B 1 239 ? 9.695 -9.625 -13.203 1 82.69 239 CYS B CA 1
ATOM 3944 C C . CYS B 1 239 ? 8.906 -10.008 -14.445 1 82.69 239 CYS B C 1
ATOM 3946 O O . CYS B 1 239 ? 9.477 -10.484 -15.43 1 82.69 239 CYS B O 1
ATOM 3948 N N . PRO B 1 240 ? 7.602 -9.836 -14.289 1 76.88 240 PRO B N 1
ATOM 3949 C CA . PRO B 1 240 ? 6.797 -10.18 -15.461 1 76.88 240 PRO B CA 1
ATOM 3950 C C . PRO B 1 240 ? 7.156 -9.336 -16.688 1 76.88 240 PRO B C 1
ATOM 3952 O O . PRO B 1 240 ? 7.598 -8.195 -16.547 1 76.88 240 PRO B O 1
ATOM 3955 N N . SER B 1 241 ? 6.926 -9.938 -17.844 1 73 241 SER B N 1
ATOM 3956 C CA . SER B 1 241 ? 7.254 -9.273 -19.109 1 73 241 SER B CA 1
ATOM 3957 C C . SER B 1 241 ? 6.477 -7.977 -19.266 1 73 241 SER B C 1
ATOM 3959 O O . SER B 1 241 ? 6.969 -7.02 -19.859 1 73 241 SER B O 1
ATOM 3961 N N . THR B 1 242 ? 5.23 -7.957 -18.672 1 69.56 242 THR B N 1
ATOM 3962 C CA . THR B 1 242 ? 4.391 -6.77 -18.766 1 69.56 242 THR B CA 1
ATOM 3963 C C . THR B 1 242 ? 5.043 -5.59 -18.047 1 69.56 242 THR B C 1
ATOM 3965 O O . THR B 1 242 ? 4.754 -4.43 -18.359 1 69.56 242 THR B O 1
ATOM 3968 N N . TYR B 1 243 ? 5.91 -6.02 -17.094 1 69.62 243 TYR B N 1
ATOM 3969 C CA . TYR B 1 243 ? 6.543 -4.961 -16.312 1 69.62 243 TYR B CA 1
ATOM 3970 C C . TYR B 1 243 ? 7.957 -4.688 -16.812 1 69.62 243 TYR B C 1
ATOM 3972 O O . TYR B 1 243 ? 8.578 -3.693 -16.422 1 69.62 243 TYR B O 1
ATOM 3980 N N . GLN B 1 244 ? 8.461 -5.871 -17.453 1 62.31 244 GLN B N 1
ATOM 3981 C CA . GLN B 1 244 ? 9.789 -5.668 -18.031 1 62.31 244 GLN B CA 1
ATOM 3982 C C . GLN B 1 244 ? 9.75 -4.621 -19.141 1 62.31 244 GLN B C 1
ATOM 3984 O O . GLN B 1 244 ? 10.75 -3.939 -19.391 1 62.31 244 GLN B O 1
ATOM 3989 N N . SER B 1 245 ? 8.586 -4.945 -19.938 1 50.34 245 SER B N 1
ATOM 3990 C CA . SER B 1 245 ? 8.539 -3.924 -20.984 1 50.34 245 SER B CA 1
ATOM 3991 C C . SER B 1 245 ? 8.758 -2.531 -20.406 1 50.34 245 SER B C 1
ATOM 3993 O O . SER B 1 245 ? 8.133 -2.166 -19.406 1 50.34 245 SER B O 1
ATOM 3995 N N . ALA B 1 246 ? 9.969 -2.211 -20.469 1 43.53 246 ALA B N 1
ATOM 3996 C CA . ALA B 1 246 ? 10.656 -0.98 -20.094 1 43.53 246 ALA B CA 1
ATOM 3997 C C . ALA B 1 246 ? 9.672 0.162 -19.875 1 43.53 246 ALA B C 1
ATOM 3999 O O . ALA B 1 246 ? 8.57 0.153 -20.438 1 43.53 246 ALA B O 1
ATOM 4000 N N . CYS B 1 247 ? 9.867 1.121 -18.75 1 48.47 247 CYS B N 1
ATOM 4001 C CA . CYS B 1 247 ? 9.844 2.566 -18.938 1 48.47 247 CYS B CA 1
ATOM 4002 C C . CYS B 1 247 ? 9.812 2.916 -20.422 1 48.47 247 CYS B C 1
ATOM 4004 O O . CYS B 1 247 ? 9.828 4.094 -20.781 1 48.47 247 CYS B O 1
ATOM 4006 N N . SER B 1 248 ? 10.227 1.765 -21.109 1 45.78 248 SER B N 1
ATOM 4007 C CA . SER B 1 248 ? 10.398 2.152 -22.5 1 45.78 248 SER B CA 1
ATOM 4008 C C . SER B 1 248 ? 9.07 2.594 -23.125 1 45.78 248 SER B C 1
ATOM 4010 O O . SER B 1 248 ? 9.047 3.105 -24.234 1 45.78 248 SER B O 1
ATOM 4012 N N . SER B 1 249 ? 8.039 1.568 -22.938 1 50.25 249 SER B N 1
ATOM 4013 C CA . SER B 1 249 ? 6.934 2.129 -23.703 1 50.25 249 SER B CA 1
ATOM 4014 C C . SER B 1 249 ? 6.594 3.541 -23.25 1 50.25 249 SER B C 1
ATOM 4016 O O . SER B 1 249 ? 6.301 3.76 -22.078 1 50.25 249 SER B O 1
ATOM 4018 N N . SER B 1 250 ? 7.34 4.461 -23.734 1 51.12 2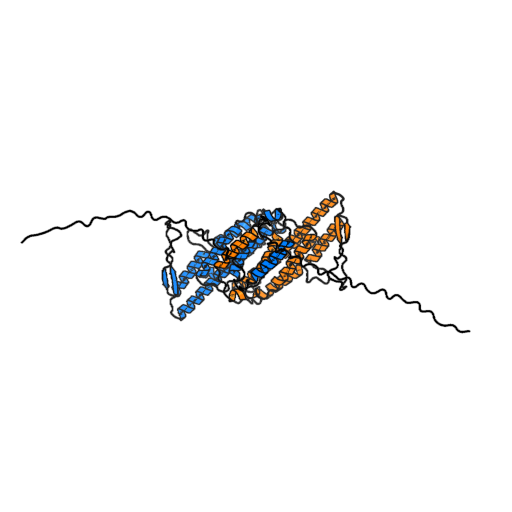50 SER B N 1
ATOM 4019 C CA . SER B 1 250 ? 7.234 5.914 -23.625 1 51.12 250 SER B CA 1
ATOM 4020 C C . SER B 1 250 ? 5.828 6.336 -23.219 1 51.12 250 SER B C 1
ATOM 4022 O O . SER B 1 250 ? 5.645 7.406 -22.625 1 51.12 250 SER B O 1
ATOM 4024 N N . ASP B 1 251 ? 4.715 5.391 -23.391 1 58.91 251 ASP B N 1
ATOM 4025 C CA . ASP B 1 251 ? 3.43 6.082 -23.375 1 58.91 251 ASP B CA 1
ATOM 4026 C C . ASP B 1 251 ? 2.75 5.945 -22.016 1 58.91 251 ASP B C 1
ATOM 4028 O O . ASP B 1 251 ? 1.864 6.734 -21.688 1 58.91 251 ASP B O 1
ATOM 4032 N N . GLU B 1 252 ? 3.256 4.773 -21.141 1 76.5 252 GLU B N 1
ATOM 4033 C CA . GLU B 1 252 ? 2.48 4.758 -19.906 1 76.5 252 GLU B CA 1
ATOM 4034 C C . GLU B 1 252 ? 3.391 4.836 -18.688 1 76.5 252 GLU B C 1
ATOM 4036 O O . GLU B 1 252 ? 4.395 4.125 -18.609 1 76.5 252 GLU B O 1
ATOM 4041 N N . LEU B 1 253 ? 3.141 5.754 -17.875 1 85 253 LEU B N 1
ATOM 4042 C CA . LEU B 1 253 ? 3.869 5.93 -16.625 1 85 253 LEU B CA 1
ATOM 4043 C C . LEU B 1 253 ? 3.678 4.723 -15.711 1 85 253 LEU B C 1
ATOM 4045 O O . LEU B 1 253 ? 2.545 4.305 -15.461 1 85 253 LEU B O 1
ATOM 4049 N N . PRO B 1 254 ? 4.828 4.074 -15.328 1 89.06 254 PRO B N 1
ATOM 4050 C CA . PRO B 1 254 ? 4.699 2.951 -14.398 1 89.06 254 PRO B CA 1
ATOM 4051 C C . PRO B 1 254 ? 3.896 3.312 -13.148 1 89.06 254 PRO B C 1
ATOM 4053 O O . PRO B 1 254 ? 3.887 4.473 -12.727 1 89.06 254 PRO B O 1
ATOM 4056 N N . LEU B 1 255 ? 3.238 2.324 -12.586 1 91.12 255 LEU B N 1
ATOM 4057 C CA . LEU B 1 255 ? 2.355 2.512 -11.445 1 91.12 255 LEU B CA 1
ATOM 4058 C C . LEU B 1 255 ? 3.09 3.195 -10.297 1 91.12 255 LEU B C 1
ATOM 4060 O O . LEU B 1 255 ? 2.561 4.125 -9.68 1 91.12 255 LEU B O 1
ATOM 4064 N N . CYS B 1 256 ? 4.316 2.729 -9.953 1 93.75 256 CYS B N 1
ATOM 4065 C CA . CYS B 1 256 ? 5.066 3.262 -8.82 1 93.75 256 CYS B CA 1
ATOM 4066 C C . CYS B 1 256 ? 5.352 4.746 -9.008 1 93.75 256 CYS B C 1
ATOM 4068 O O . CYS B 1 256 ? 5.305 5.52 -8.047 1 93.75 256 CYS B O 1
ATOM 4070 N N . LEU B 1 257 ? 5.59 5.199 -10.281 1 94.19 257 LEU B N 1
ATOM 4071 C CA . LEU B 1 257 ? 5.848 6.609 -10.562 1 94.19 257 LEU B CA 1
ATOM 4072 C C . LEU B 1 257 ? 4.547 7.406 -10.594 1 94.19 257 LEU B C 1
ATOM 4074 O O . LEU B 1 257 ? 4.527 8.586 -10.234 1 94.19 257 LEU B O 1
ATOM 4078 N N . THR B 1 258 ? 3.451 6.758 -11.008 1 93.44 258 THR B N 1
ATOM 4079 C CA . THR B 1 258 ? 2.137 7.391 -10.945 1 93.44 258 THR B CA 1
ATOM 4080 C C . THR B 1 258 ? 1.789 7.777 -9.516 1 93.44 258 THR B C 1
ATOM 4082 O O . THR B 1 258 ? 1.237 8.852 -9.273 1 93.44 258 THR B O 1
ATOM 4085 N N . ILE B 1 259 ? 2.109 6.941 -8.562 1 95.56 259 ILE B N 1
ATOM 4086 C CA . ILE B 1 259 ? 1.783 7.195 -7.168 1 95.56 259 ILE B CA 1
ATOM 4087 C C . ILE B 1 259 ? 2.604 8.375 -6.652 1 95.56 259 ILE B C 1
ATOM 4089 O O . ILE B 1 259 ? 2.082 9.234 -5.941 1 95.56 259 ILE B O 1
ATOM 4093 N N . THR B 1 260 ? 3.938 8.438 -6.988 1 96.38 260 THR B N 1
ATOM 4094 C CA . THR B 1 260 ? 4.754 9.562 -6.543 1 96.38 260 THR B CA 1
ATOM 4095 C C . THR B 1 260 ? 4.281 10.867 -7.176 1 96.38 260 THR B C 1
ATOM 4097 O O . THR B 1 260 ? 4.328 11.922 -6.543 1 96.38 260 THR B O 1
ATOM 4100 N N . LYS B 1 261 ? 3.846 10.758 -8.422 1 94.19 261 LYS B N 1
ATOM 4101 C CA . LYS B 1 261 ? 3.266 11.93 -9.062 1 94.19 261 LYS B CA 1
ATOM 4102 C C . LYS B 1 261 ? 2.033 12.414 -8.305 1 94.19 261 LYS B C 1
ATOM 4104 O O . LYS B 1 261 ? 1.822 13.625 -8.164 1 94.19 261 LYS B O 1
ATOM 4109 N N . ALA B 1 262 ? 1.213 11.508 -7.875 1 92.75 262 ALA B N 1
ATOM 4110 C CA . ALA B 1 262 ? 0.041 11.859 -7.074 1 92.75 262 ALA B CA 1
ATOM 4111 C C . ALA B 1 262 ? 0.448 12.562 -5.785 1 92.75 262 ALA B C 1
ATOM 4113 O O . ALA B 1 262 ? -0.207 13.516 -5.359 1 92.75 262 ALA B O 1
ATOM 4114 N N . ALA B 1 263 ? 1.519 12.07 -5.137 1 94.81 263 ALA B N 1
ATOM 4115 C CA . ALA B 1 263 ? 2.002 12.703 -3.91 1 94.81 263 ALA B CA 1
ATOM 4116 C C . ALA B 1 263 ? 2.379 14.164 -4.16 1 94.81 263 ALA B C 1
ATOM 4118 O O . ALA B 1 263 ? 2.049 15.039 -3.357 1 94.81 263 ALA B O 1
ATOM 4119 N N . ARG B 1 264 ? 3.047 14.445 -5.273 1 94.56 264 ARG B N 1
ATOM 4120 C CA . ARG B 1 264 ? 3.424 15.812 -5.633 1 94.56 264 ARG B CA 1
ATOM 4121 C C . ARG B 1 264 ? 2.191 16.672 -5.918 1 94.56 264 ARG B C 1
ATOM 4123 O O . ARG B 1 264 ? 2.121 17.828 -5.496 1 94.56 264 ARG B O 1
ATOM 4130 N N . LYS B 1 265 ? 1.25 16.094 -6.602 1 91.38 265 LYS B N 1
ATOM 4131 C CA . LYS B 1 265 ? 0.035 16.828 -6.969 1 91.38 265 LYS B CA 1
ATOM 4132 C C . LYS B 1 265 ? -0.741 17.25 -5.73 1 91.38 265 LYS B C 1
ATOM 4134 O O . LYS B 1 265 ? -1.34 18.328 -5.711 1 91.38 265 LYS B O 1
ATOM 4139 N N . VAL B 1 266 ? -0.793 16.453 -4.734 1 91 266 VAL B N 1
ATOM 4140 C CA . VAL B 1 266 ? -1.505 16.75 -3.496 1 91 266 VAL B CA 1
ATOM 4141 C C . VAL B 1 266 ? -0.909 18 -2.848 1 91 266 VAL B C 1
ATOM 4143 O O . VAL B 1 266 ? -1.615 18.75 -2.172 1 91 266 VAL B O 1
ATOM 4146 N N . LEU B 1 267 ? 0.416 18.266 -3.084 1 92.81 267 LEU B N 1
ATOM 4147 C CA . LEU B 1 267 ? 1.101 19.406 -2.479 1 92.81 267 LEU B CA 1
ATOM 4148 C C . LEU B 1 267 ? 0.816 20.688 -3.254 1 92.81 267 LEU B C 1
ATOM 4150 O O . LEU B 1 267 ? 1.066 21.781 -2.756 1 92.81 267 LEU B O 1
ATOM 4154 N N . ASP B 1 268 ? 0.281 20.625 -4.418 1 89.88 268 ASP B N 1
ATOM 4155 C CA . ASP B 1 268 ? 0.158 21.75 -5.34 1 89.88 268 ASP B CA 1
ATOM 4156 C C . ASP B 1 268 ? -0.604 22.906 -4.699 1 89.88 268 ASP B C 1
ATOM 4158 O O . ASP B 1 268 ? -0.193 24.062 -4.812 1 89.88 268 ASP B O 1
ATOM 4162 N N . PRO B 1 269 ? -1.715 22.609 -3.998 1 87.5 269 PRO B N 1
ATOM 4163 C CA . PRO B 1 269 ? -2.494 23.719 -3.441 1 87.5 269 PRO B CA 1
ATOM 4164 C C . PRO B 1 269 ? -1.706 24.547 -2.428 1 87.5 269 PRO B C 1
ATOM 4166 O O . PRO B 1 269 ? -2.037 25.719 -2.182 1 87.5 269 PRO B O 1
ATOM 4169 N N . ILE B 1 270 ? -0.68 23.953 -1.834 1 89.5 270 ILE B N 1
ATOM 4170 C CA . ILE B 1 270 ? -0.012 24.688 -0.769 1 89.5 270 ILE B CA 1
ATOM 4171 C C . ILE B 1 270 ? 1.34 25.203 -1.264 1 89.5 270 ILE B C 1
ATOM 4173 O O . ILE B 1 270 ? 1.944 26.078 -0.644 1 89.5 270 ILE B O 1
ATOM 4177 N N . VAL B 1 271 ? 1.804 24.703 -2.332 1 87.94 271 VAL B N 1
ATOM 4178 C CA . VAL B 1 271 ? 3.092 25.141 -2.857 1 87.94 271 VAL B CA 1
ATOM 4179 C C . VAL B 1 271 ? 3.008 26.594 -3.281 1 87.94 271 VAL B C 1
ATOM 4181 O O . VAL B 1 271 ? 3.926 27.375 -3.023 1 87.94 271 VAL B O 1
ATOM 4184 N N . SER B 1 272 ? 1.861 26.938 -3.807 1 82.44 272 SER B N 1
ATOM 4185 C CA . SER B 1 272 ? 1.689 28.328 -4.234 1 82.44 272 SER B CA 1
ATOM 4186 C C . SER B 1 272 ? 1.543 29.25 -3.037 1 82.44 272 SER B C 1
ATOM 4188 O O . SER B 1 272 ? 1.944 30.422 -3.1 1 82.44 272 SER B O 1
ATOM 4190 N N . THR B 1 273 ? 0.943 28.75 -1.993 1 82.69 273 THR B N 1
ATOM 4191 C CA . THR B 1 273 ? 0.71 29.547 -0.793 1 82.69 273 THR B CA 1
ATOM 4192 C C . THR B 1 273 ? 2 29.719 0.004 1 82.69 273 THR B C 1
ATOM 4194 O O . THR B 1 273 ? 2.193 30.734 0.68 1 82.69 273 THR B O 1
ATOM 4197 N N . LEU B 1 274 ? 2.881 28.719 -0.079 1 83.94 274 LEU B N 1
ATOM 4198 C CA . LEU B 1 274 ? 4.109 28.719 0.706 1 83.94 274 LEU B CA 1
ATOM 4199 C C . LEU B 1 274 ? 5.184 29.562 0.034 1 83.94 274 LEU B C 1
ATOM 4201 O O . LEU B 1 274 ? 6.184 29.922 0.663 1 83.94 274 LEU B O 1
ATOM 4205 N N . ASP B 1 275 ? 5.109 29.875 -1.326 1 72.12 275 ASP B N 1
ATOM 4206 C CA . ASP B 1 275 ? 6.07 30.734 -2.021 1 72.12 275 ASP B CA 1
ATOM 4207 C C . ASP B 1 275 ? 5.859 32.188 -1.666 1 72.12 275 ASP B C 1
ATOM 4209 O O . ASP B 1 275 ? 4.719 32.656 -1.512 1 72.12 275 ASP B O 1
#

Solvent-accessible surface area (backbone atoms only — not comparable to full-atom values): 32096 Å² total; per-residue (Å²): 141,84,85,91,82,87,81,75,96,71,86,82,80,84,86,78,77,79,76,79,72,78,79,74,77,70,75,74,69,78,69,72,76,65,81,72,66,80,73,82,69,74,60,55,59,35,55,51,47,38,54,55,45,51,58,58,50,60,71,71,57,78,72,49,70,66,26,58,71,62,51,60,42,47,67,43,52,51,49,52,51,47,50,60,59,48,40,52,85,69,79,53,87,71,69,45,56,57,54,55,52,53,46,57,58,59,43,45,58,51,74,64,46,80,55,39,54,50,34,42,58,34,31,53,50,51,42,43,51,52,19,49,46,45,31,47,51,26,46,49,52,51,51,46,52,51,49,45,51,51,53,29,52,53,26,54,74,66,69,38,69,41,78,46,71,45,57,68,75,73,63,92,68,82,68,65,90,72,65,71,66,65,53,50,75,44,76,34,50,29,67,58,47,43,52,53,52,46,49,52,52,43,33,46,42,60,23,46,91,97,43,36,80,77,8,50,51,41,49,55,50,51,54,48,50,51,50,52,49,36,36,74,54,66,66,18,85,72,46,48,67,86,60,49,53,36,70,58,56,80,83,56,76,51,69,53,54,47,38,44,50,50,19,54,55,53,36,50,80,50,53,67,70,62,101,141,83,90,85,82,90,77,86,77,78,80,76,81,77,82,78,76,76,76,76,71,79,76,74,76,69,74,72,68,77,67,72,75,61,80,71,65,79,71,82,71,72,57,54,58,33,56,51,48,36,54,54,45,51,56,58,50,60,70,71,56,79,72,49,72,66,26,57,70,61,51,61,43,45,67,44,51,51,50,51,52,46,50,60,58,48,41,52,84,69,77,52,86,71,70,44,56,56,54,54,52,51,43,58,58,58,45,45,57,52,73,65,45,79,56,39,54,51,34,40,59,33,30,51,50,50,43,42,50,53,19,50,47,45,30,47,50,26,45,49,54,51,52,46,53,53,49,46,51,52,52,29,51,54,26,53,75,67,70,38,68,41,78,46,69,46,56,68,74,75,62,91,68,81,68,65,91,74,66,71,66,64,52,49,77,43,76,34,49,29,68,57,45,44,52,51,52,45,50,52,50,43,35,48,42,60,24,45,92,97,45,37,80,77,8,51,52,39,48,53,48,52,52,47,51,54,52,54,51,36,36,75,56,65,66,18,87,71,46,48,66,84,61,50,55,32,75,59,55,79,83,59,76,53,68,52,55,48,37,45,50,48,17,54,56,55,36,49,78,48,52,65,70,60,101

Organism: NCBI:txid1208366